Protein AF-A0A3C0A348-F1 (afdb_monomer_lite)

pLDDT: mean 89.23, std 14.7, range [30.19, 98.56]

Sequence (629 aa):
MSWITPKISRIFMLTALAASAVCGLSAQELTKEETYRLKNYETRITSADPEASNGFLKDSTLLDKLLISDPGKAVGLKSKAGAVAEYEKLLDKNWTASQERNLSEAMSSRLLDQSPLSKVGLAPKPEKTLDWAARYKNYPPGKTALLERSLRKWESVFNGCSFILSSGRSENLWYVKDSAGRAFMKITKDDAIFKDTEAGMKSLWETMTLKERNNYLNFKAGGLLDDLIDKSISDNSVRAADSPIVGDNPLLNYLDGPGNGRLQKYIAKMNAVELAKARLNPAQLAKLDGQPIEQQLYLLGNAFDKSEIKGPVTLERKIDILRQSKPGETLSPQNNALLAKMLGSSMLAEVKGTVAGDKVAKFYASGAKLDVAIESCQGCYAKYEPSSGRIIFDSELIQQYLRANNTSSDKMVGSKEQLAGLGKYLSPMLAHEGTHQMQHAWADKAGVYKPYVQEDEEEANSMEALYTMEKLKKDPKFKSMLIKMRNSSSSYAGKRLELERTFKKNTDEFGDKVSQVYYPGLPSFGAASSQTLSAISGELGRRSALAAAEQAEIEKTGTNLEEARAMTTQELSGYVGEIRTSALKKIQDDLLHKSIYEDHYRNAGDWTGSMRQVVKTTAAAPKSKVPAM

Radius of gyration: 29.02 Å; chains: 1; bounding box: 75×91×88 Å

Foldseek 3Di:
DDDDDDDDDDDDPDDPPPPPPPPDPPLPDQDPVLVVLLVVLVVCLLLLALVSLVVLLPPVVSLVSCCRVPVLVSLLSPLSSLLSNQVVVLLPDPDDLLLLLLSLLLVLLQQDCLHSCVSSPCDQQVCVVLVVCVVHPVDDPVSSLSSCVSLVQVCNVLPQWDWDWDDDPPFTKTQIAHNVRHGQFIGGPPQPQDDPDPVSSNVSVSVGGSNVSLVSLQVGLLVLLVVVQVVLLADLPDQLVPCCPLVPRCSVSSHDPLSVVSSVLVNLLSVLLVVLCVQDDPVLVVVLRNHRSLVSLVSLLVDVVPHPSDDPPLSNLLSLLSHDFDVQLQADPVLQVLLQVVLQVCLLVLLPPAPLSVVLNVVVVVVQRAREGEDAPSRDQWAQDLVVRYIYGYSSNLSSVCRSVVHGSVRCSVDPVNSSVSSLLCNLVSSLRSLVSVVSVLCVVVVAQDADALLSNLLSLLSSLRSLLVCCVVPVSSVVVLVSCVSSVNPSSVVSVVSNVQCLVDSVSSSVCSCSPVNSNGHHLSSLLSRLSSLLSVLVVVLVPDDPVLLVVLQVQADELVRLSSDHSVRNSVCSNRHRNVNSVRNNVRSVPCVVVVVVSVVSSCVSVVSSVVSVVVVPDDPDDDDDD

Structure (mmCIF, N/CA/C/O backbone):
data_AF-A0A3C0A348-F1
#
_entry.id   AF-A0A3C0A348-F1
#
loop_
_atom_site.group_PDB
_atom_site.id
_atom_site.type_symbol
_atom_site.label_atom_id
_atom_site.label_alt_id
_atom_site.label_comp_id
_atom_site.label_asym_id
_atom_site.label_entity_id
_atom_site.label_seq_id
_atom_site.pdbx_PDB_ins_code
_atom_site.Cartn_x
_atom_site.Cartn_y
_atom_site.Cartn_z
_atom_site.occupancy
_atom_site.B_iso_or_equiv
_atom_site.auth_seq_id
_atom_site.auth_comp_id
_atom_site.auth_asym_id
_atom_site.auth_atom_id
_atom_site.pdbx_PDB_model_num
ATOM 1 N N . MET A 1 1 ? -32.967 -61.875 -21.377 1.00 39.09 1 MET A N 1
ATOM 2 C CA . MET A 1 1 ? -33.345 -60.476 -21.084 1.00 39.09 1 MET A CA 1
ATOM 3 C C . MET A 1 1 ? -32.082 -59.802 -20.549 1.00 39.09 1 MET A C 1
ATOM 5 O O . MET A 1 1 ? -31.759 -60.040 -19.401 1.00 39.09 1 MET A O 1
ATOM 9 N N . SER A 1 2 ? -31.137 -59.271 -21.341 1.00 34.16 2 SER A N 1
ATOM 10 C CA . SER A 1 2 ? -31.186 -58.104 -22.254 1.00 34.16 2 SER A CA 1
ATOM 11 C C . SER A 1 2 ? -31.845 -56.896 -21.560 1.00 34.16 2 SER A C 1
ATOM 13 O O . SER A 1 2 ? -32.956 -57.035 -21.070 1.00 34.16 2 SER A O 1
ATOM 15 N N . TRP A 1 3 ? -31.245 -55.716 -21.384 1.00 41.88 3 TRP A N 1
ATOM 16 C CA . TRP A 1 3 ? -30.184 -54.973 -22.075 1.00 41.88 3 TRP A CA 1
ATOM 17 C C . TRP A 1 3 ? -29.453 -54.047 -21.074 1.00 41.88 3 TRP A C 1
ATOM 19 O O . TRP A 1 3 ? -30.046 -53.684 -20.066 1.00 41.88 3 TRP A O 1
ATOM 29 N N . ILE A 1 4 ? -28.217 -53.626 -21.388 1.00 41.91 4 ILE A N 1
ATOM 30 C CA . ILE A 1 4 ? -27.700 -52.229 -21.392 1.00 41.91 4 ILE A CA 1
ATOM 31 C C . ILE A 1 4 ? -26.157 -52.272 -21.402 1.00 41.91 4 ILE A C 1
ATOM 33 O O . ILE A 1 4 ? -25.499 -52.584 -20.416 1.00 41.91 4 ILE A O 1
ATOM 37 N N . THR A 1 5 ? -25.586 -51.943 -22.559 1.00 43.28 5 THR A N 1
ATOM 38 C CA . THR A 1 5 ? -24.183 -51.539 -22.765 1.00 43.28 5 THR A CA 1
ATOM 39 C C . THR A 1 5 ? -23.960 -50.080 -22.350 1.00 43.28 5 THR A C 1
ATOM 41 O O . THR A 1 5 ? -24.881 -49.275 -22.511 1.00 43.28 5 THR A O 1
ATOM 44 N N . PRO A 1 6 ? -22.703 -49.677 -22.078 1.00 43.69 6 PRO A N 1
ATOM 45 C CA . PRO A 1 6 ? -22.212 -48.479 -22.752 1.00 43.69 6 PRO A CA 1
ATOM 46 C C . PRO A 1 6 ? -20.869 -48.668 -23.468 1.00 43.69 6 PRO A C 1
ATOM 48 O O . PRO A 1 6 ? -20.051 -49.531 -23.169 1.00 43.69 6 PRO A O 1
ATOM 51 N N . LYS A 1 7 ? -20.725 -47.822 -24.487 1.00 32.16 7 LYS A N 1
ATOM 52 C CA . LYS A 1 7 ? -19.742 -47.817 -25.565 1.00 32.16 7 LYS A CA 1
ATOM 53 C C . LYS A 1 7 ? -18.330 -47.504 -25.064 1.00 32.16 7 LYS A C 1
ATOM 55 O O . LYS A 1 7 ? -18.059 -46.387 -24.637 1.00 32.16 7 LYS A O 1
ATOM 60 N N . ILE A 1 8 ? -17.420 -48.452 -25.258 1.00 42.66 8 ILE A N 1
ATOM 61 C CA . ILE A 1 8 ? -15.978 -48.212 -25.366 1.00 42.66 8 ILE A CA 1
ATOM 62 C C . ILE A 1 8 ? -15.668 -48.147 -26.861 1.00 42.66 8 ILE A C 1
ATOM 64 O O . ILE A 1 8 ? -15.708 -49.176 -27.527 1.00 42.66 8 ILE A O 1
ATOM 68 N N . SER A 1 9 ? -15.435 -46.950 -27.403 1.00 40.41 9 SER A N 1
ATOM 69 C CA . SER A 1 9 ? -14.654 -46.706 -28.632 1.00 40.41 9 SER A CA 1
ATOM 70 C C . SER A 1 9 ? -14.830 -45.262 -29.090 1.00 40.41 9 SER A C 1
ATOM 72 O O . SER A 1 9 ? -15.932 -44.895 -29.496 1.00 40.41 9 SER A O 1
ATOM 74 N N . ARG A 1 10 ? -13.734 -44.487 -29.047 1.00 40.94 10 ARG A N 1
ATOM 75 C CA . ARG A 1 10 ? -13.339 -43.371 -29.945 1.00 40.94 10 ARG A CA 1
ATOM 76 C C . ARG A 1 10 ? -12.481 -42.332 -29.206 1.00 40.94 10 ARG A C 1
ATOM 78 O O . ARG A 1 10 ? -12.900 -41.197 -29.036 1.00 40.94 10 ARG A O 1
ATOM 85 N N . ILE A 1 11 ? -11.264 -42.709 -28.804 1.00 39.50 11 ILE A N 1
ATOM 86 C CA . ILE A 1 11 ? -10.147 -41.768 -28.579 1.00 39.50 11 ILE A CA 1
ATOM 87 C C . ILE A 1 11 ? -8.859 -42.475 -29.024 1.00 39.50 11 ILE A C 1
ATOM 89 O O . ILE A 1 11 ? -8.090 -42.939 -28.203 1.00 39.50 11 ILE A O 1
ATOM 93 N N . PHE A 1 12 ? -8.669 -42.649 -30.332 1.00 40.16 12 PHE A N 1
ATOM 94 C CA . PHE A 1 12 ? -7.381 -43.020 -30.942 1.00 40.16 12 PHE A CA 1
ATOM 95 C C . PHE A 1 12 ? -7.434 -42.635 -32.430 1.00 40.16 12 PHE A C 1
ATOM 97 O O . PHE A 1 12 ? -7.558 -43.494 -33.290 1.00 40.16 12 PHE A O 1
ATOM 104 N N . MET A 1 13 ? -7.469 -41.330 -32.733 1.00 36.12 13 MET A N 1
ATOM 105 C CA . MET A 1 13 ? -7.213 -40.771 -34.079 1.00 36.12 13 MET A CA 1
ATOM 106 C C . MET A 1 13 ? -7.177 -39.228 -34.026 1.00 36.12 13 MET A C 1
ATOM 108 O O . MET A 1 13 ? -8.008 -38.546 -34.612 1.00 36.12 13 MET A O 1
ATOM 112 N N . LEU A 1 14 ? -6.242 -38.652 -33.261 1.00 37.97 14 LEU A N 1
ATOM 113 C CA . LEU A 1 14 ? -5.994 -37.197 -33.276 1.00 37.97 14 LEU A CA 1
ATOM 114 C C . LEU A 1 14 ? -4.540 -36.845 -32.916 1.00 37.97 14 LEU A C 1
ATOM 116 O O . LEU A 1 14 ? -4.267 -35.837 -32.280 1.00 37.97 14 LEU A O 1
ATOM 120 N N . THR A 1 15 ? -3.593 -37.691 -33.328 1.00 41.34 15 THR A N 1
ATOM 121 C CA . THR A 1 15 ? -2.148 -37.500 -33.084 1.00 41.34 15 THR A CA 1
ATOM 122 C C . THR A 1 15 ? -1.292 -37.502 -34.355 1.00 41.34 15 THR A C 1
ATOM 124 O O . THR A 1 15 ? -0.082 -37.353 -34.260 1.00 41.34 15 THR A O 1
ATOM 127 N N . ALA A 1 16 ? -1.887 -37.586 -35.552 1.00 39.75 16 ALA A N 1
ATOM 128 C CA . ALA A 1 16 ? -1.137 -37.651 -36.818 1.00 39.75 16 ALA A CA 1
ATOM 129 C C . ALA A 1 16 ? -1.337 -36.447 -37.769 1.00 39.75 16 ALA A C 1
ATOM 131 O O . ALA A 1 16 ? -0.801 -36.459 -38.869 1.00 39.75 16 ALA A O 1
ATOM 132 N N . LEU A 1 17 ? -2.065 -35.395 -37.362 1.00 39.62 17 LEU A N 1
ATOM 133 C CA . LEU A 1 17 ? -2.353 -34.215 -38.208 1.00 39.62 17 LEU A CA 1
ATOM 134 C C . LEU A 1 17 ? -1.894 -32.870 -37.610 1.00 39.62 17 LEU A C 1
ATOM 136 O O . LEU A 1 17 ? -2.218 -31.817 -38.146 1.00 39.62 17 LEU A O 1
ATOM 140 N N . ALA A 1 18 ? -1.105 -32.900 -36.530 1.00 45.38 18 ALA A N 1
ATOM 141 C CA . ALA A 1 18 ? -0.478 -31.711 -35.937 1.00 45.38 18 ALA A CA 1
ATOM 142 C C . ALA A 1 18 ? 1.027 -31.581 -36.261 1.00 45.38 18 ALA A C 1
ATOM 144 O O . ALA A 1 18 ? 1.639 -30.572 -35.930 1.00 45.38 18 ALA A O 1
ATOM 145 N N . ALA A 1 19 ? 1.632 -32.570 -36.933 1.00 42.78 19 ALA A N 1
ATOM 146 C CA . ALA A 1 19 ? 3.067 -32.575 -37.239 1.00 42.78 19 ALA A CA 1
ATOM 147 C C . ALA A 1 19 ? 3.433 -31.908 -38.585 1.00 42.78 19 ALA A C 1
ATOM 149 O O . ALA A 1 19 ? 4.612 -31.746 -38.878 1.00 42.78 19 ALA A O 1
ATOM 150 N N . SER A 1 20 ? 2.453 -31.500 -39.402 1.00 44.66 20 SER A N 1
ATOM 151 C CA . SER A 1 20 ? 2.691 -31.024 -40.781 1.00 44.66 20 SER A CA 1
ATOM 152 C C . SER A 1 20 ? 2.410 -29.532 -41.011 1.00 44.66 20 SER A C 1
ATOM 154 O O . SER A 1 20 ? 2.582 -29.061 -42.129 1.00 44.66 20 SER A O 1
ATOM 156 N N . ALA A 1 21 ? 1.990 -28.776 -39.987 1.00 48.19 21 ALA A N 1
ATOM 157 C CA . ALA A 1 21 ? 1.609 -27.359 -40.121 1.00 48.19 21 ALA A CA 1
ATOM 158 C C . ALA A 1 21 ? 2.606 -26.358 -39.494 1.00 48.19 21 ALA A C 1
ATOM 160 O O . ALA A 1 21 ? 2.343 -25.161 -39.489 1.00 48.19 21 ALA A O 1
ATOM 161 N N . VAL A 1 22 ? 3.752 -26.819 -38.973 1.00 52.09 22 VAL A N 1
ATOM 162 C CA . VAL A 1 22 ? 4.752 -25.950 -38.306 1.00 52.09 22 VAL A CA 1
ATOM 163 C C . VAL A 1 22 ? 5.872 -25.490 -39.261 1.00 52.09 22 VAL A C 1
ATOM 165 O O . VAL A 1 22 ? 6.634 -24.577 -38.950 1.00 52.09 22 VAL A O 1
ATOM 168 N N . CYS A 1 23 ? 5.959 -26.045 -40.471 1.00 44.00 23 CYS A N 1
ATOM 169 C CA . CYS A 1 23 ? 6.970 -25.665 -41.459 1.00 44.00 23 CYS A CA 1
ATOM 170 C C . CYS A 1 23 ? 6.475 -24.505 -42.337 1.00 44.00 23 CYS A C 1
ATOM 172 O O . CYS A 1 23 ? 6.001 -24.729 -43.447 1.00 44.00 23 CYS A O 1
ATOM 174 N N . GLY A 1 24 ? 6.566 -23.264 -41.849 1.00 48.44 24 GLY A N 1
ATOM 175 C CA . GLY A 1 24 ? 6.280 -22.103 -42.702 1.00 48.44 24 GLY A CA 1
ATOM 176 C C . GLY A 1 24 ? 6.149 -20.734 -42.041 1.00 48.44 24 GLY A C 1
ATOM 177 O O . GLY A 1 24 ? 5.894 -19.771 -42.757 1.00 48.44 24 GLY A O 1
ATOM 178 N N . LEU A 1 25 ? 6.333 -20.593 -40.722 1.00 55.66 25 LEU A N 1
ATOM 179 C CA . LEU A 1 25 ? 6.477 -19.269 -40.104 1.00 55.66 25 LEU A CA 1
ATOM 180 C C . LEU A 1 25 ? 7.870 -18.714 -40.433 1.00 55.66 25 LEU A C 1
ATOM 182 O O . LEU A 1 25 ? 8.757 -18.661 -39.586 1.00 55.66 25 LEU A O 1
ATOM 186 N N . SER A 1 26 ? 8.087 -18.340 -41.696 1.00 64.62 26 SER A N 1
ATOM 187 C CA . SER A 1 26 ? 9.184 -17.448 -42.055 1.00 64.62 26 SER A CA 1
ATOM 188 C C . SER A 1 26 ? 9.027 -16.191 -41.206 1.00 64.62 26 SER A C 1
ATOM 190 O O . SER A 1 26 ? 7.963 -15.568 -41.258 1.00 64.62 26 SER A O 1
ATOM 192 N N . ALA A 1 27 ? 10.046 -15.857 -40.409 1.00 68.25 27 ALA A N 1
ATOM 193 C CA . ALA A 1 27 ? 10.085 -14.621 -39.640 1.00 68.25 27 ALA A CA 1
ATOM 194 C C . ALA A 1 27 ? 9.684 -13.469 -40.568 1.00 68.25 27 ALA A C 1
ATOM 196 O O . ALA A 1 27 ? 10.369 -13.200 -41.555 1.00 68.25 27 ALA A O 1
ATOM 197 N N . GLN A 1 28 ? 8.521 -12.864 -40.318 1.00 79.44 28 GLN A N 1
ATOM 198 C CA . GLN A 1 28 ? 8.078 -11.734 -41.120 1.00 79.44 28 GLN A CA 1
ATOM 199 C C . GLN A 1 28 ? 9.006 -10.574 -40.796 1.00 79.44 28 GLN A C 1
ATOM 201 O O . GLN A 1 28 ? 8.941 -10.004 -39.707 1.00 79.44 28 GLN A O 1
ATOM 206 N N . GLU A 1 29 ? 9.891 -10.253 -41.733 1.00 89.94 29 GLU A N 1
ATOM 207 C CA . GLU A 1 29 ? 10.695 -9.046 -41.645 1.00 89.94 29 GLU A CA 1
ATOM 208 C C . GLU A 1 29 ? 9.768 -7.828 -41.562 1.00 89.94 29 GLU A C 1
ATOM 210 O O . GLU A 1 29 ? 8.723 -7.763 -42.220 1.00 89.94 29 GLU A O 1
ATOM 215 N N . LEU A 1 30 ? 10.144 -6.859 -40.727 1.00 94.75 30 LEU A N 1
ATOM 216 C CA . LEU A 1 30 ? 9.436 -5.588 -40.659 1.00 94.75 30 LEU A CA 1
ATOM 217 C C . LEU A 1 30 ? 9.544 -4.887 -42.016 1.00 94.75 30 LEU A C 1
ATOM 219 O O . LEU A 1 30 ? 10.630 -4.762 -42.584 1.00 94.75 30 LEU A O 1
ATOM 223 N N . THR A 1 31 ? 8.424 -4.371 -42.515 1.00 95.94 31 THR A N 1
ATOM 224 C CA . THR A 1 31 ? 8.420 -3.504 -43.702 1.00 95.94 31 THR A CA 1
ATOM 225 C C . THR A 1 31 ? 9.256 -2.238 -43.458 1.00 95.94 31 THR A C 1
ATOM 227 O O . THR A 1 31 ? 9.591 -1.891 -42.318 1.00 95.94 31 THR A O 1
ATOM 230 N N . LYS A 1 32 ? 9.602 -1.498 -44.521 1.00 96.50 32 LYS A N 1
ATOM 231 C CA . LYS A 1 32 ? 10.340 -0.227 -44.385 1.00 96.50 32 LYS A CA 1
ATOM 232 C C . LYS A 1 32 ? 9.554 0.781 -43.545 1.00 96.50 32 LYS A C 1
ATOM 234 O O . LYS A 1 32 ? 10.129 1.469 -42.701 1.00 96.50 32 LYS A O 1
ATOM 239 N N . GLU A 1 33 ? 8.243 0.821 -43.742 1.00 97.19 33 GLU A N 1
ATOM 240 C CA . GLU A 1 33 ? 7.298 1.666 -43.021 1.00 97.19 33 GLU A CA 1
ATOM 241 C C . GLU A 1 33 ? 7.235 1.279 -41.538 1.00 97.19 33 GLU A C 1
ATOM 243 O O . GLU A 1 33 ? 7.306 2.150 -40.671 1.00 97.19 33 GLU A O 1
ATOM 248 N N . GLU A 1 34 ? 7.170 -0.019 -41.228 1.00 97.31 34 GLU A N 1
ATOM 249 C CA . GLU A 1 34 ? 7.199 -0.526 -39.849 1.00 97.31 34 GLU A CA 1
ATOM 250 C C . GLU A 1 34 ? 8.540 -0.256 -39.165 1.00 97.31 34 GLU A C 1
ATOM 252 O O . GLU A 1 34 ? 8.561 0.146 -38.006 1.00 97.31 34 GLU A O 1
ATOM 257 N N . THR A 1 35 ? 9.655 -0.394 -39.885 1.00 97.19 35 THR A N 1
ATOM 258 C CA . THR A 1 35 ? 10.998 -0.086 -39.372 1.00 97.19 35 THR A CA 1
ATOM 259 C C . THR A 1 35 ? 11.133 1.399 -39.031 1.00 97.19 35 THR A C 1
ATOM 261 O O . THR A 1 35 ? 11.639 1.757 -37.964 1.00 97.19 35 THR A O 1
ATOM 264 N N . TYR A 1 36 ? 10.646 2.280 -39.910 1.00 97.44 36 TYR A N 1
ATOM 265 C CA . TYR A 1 36 ? 10.608 3.720 -39.654 1.00 97.44 36 TYR A CA 1
ATOM 266 C C . TYR A 1 36 ? 9.717 4.057 -38.450 1.00 97.44 36 TYR A C 1
ATOM 268 O O . TYR A 1 36 ? 10.131 4.803 -37.558 1.00 97.44 36 TYR A O 1
ATOM 276 N N . ARG A 1 37 ? 8.518 3.464 -38.388 1.00 97.62 37 ARG A N 1
ATOM 277 C CA . ARG A 1 37 ? 7.565 3.644 -37.285 1.00 97.62 37 ARG A CA 1
ATOM 278 C C . ARG A 1 37 ? 8.145 3.175 -35.949 1.00 97.62 37 ARG A C 1
ATOM 280 O O . ARG A 1 37 ? 8.070 3.910 -34.966 1.00 97.62 37 ARG A O 1
ATOM 287 N N . LEU A 1 38 ? 8.795 2.012 -35.927 1.00 97.88 38 LEU A N 1
ATOM 288 C CA . LEU A 1 38 ? 9.481 1.463 -34.760 1.00 97.88 38 LEU A CA 1
ATOM 289 C C . LEU A 1 38 ? 10.614 2.384 -34.277 1.00 97.88 38 LEU A C 1
ATOM 291 O O . LEU A 1 38 ? 10.662 2.725 -33.096 1.00 97.88 38 LEU A O 1
ATOM 295 N N . LYS A 1 39 ? 11.468 2.875 -35.184 1.00 98.00 39 LYS A N 1
ATOM 296 C CA . LYS A 1 39 ? 12.542 3.829 -34.847 1.00 98.00 39 LYS A CA 1
ATOM 297 C C . LYS A 1 39 ? 12.001 5.137 -34.256 1.00 98.00 39 LYS A C 1
ATOM 299 O O . LYS A 1 39 ? 12.594 5.698 -33.329 1.00 98.00 39 LYS A O 1
ATOM 304 N N . ASN A 1 40 ? 10.874 5.625 -34.775 1.00 98.12 40 ASN A N 1
ATOM 305 C CA . ASN A 1 40 ? 10.194 6.792 -34.221 1.00 98.12 40 ASN A CA 1
ATOM 306 C C . ASN A 1 40 ? 9.684 6.522 -32.794 1.00 98.12 40 ASN A C 1
ATOM 308 O O . ASN A 1 40 ? 9.938 7.329 -31.897 1.00 98.12 40 ASN A O 1
ATOM 312 N N . TYR A 1 41 ? 9.036 5.373 -32.559 1.00 98.50 41 TYR A N 1
ATOM 313 C CA . TYR A 1 41 ? 8.616 4.972 -31.214 1.00 98.50 41 TYR A CA 1
ATOM 314 C C . TYR A 1 41 ? 9.801 4.860 -30.254 1.00 98.50 41 TYR A C 1
ATOM 316 O O . TYR A 1 41 ? 9.750 5.446 -29.179 1.00 98.50 41 TYR A O 1
ATOM 324 N N . GLU A 1 42 ? 10.890 4.194 -30.638 1.00 98.19 42 GLU A N 1
ATOM 325 C CA . GLU A 1 42 ? 12.100 4.072 -29.811 1.00 98.19 42 GLU A CA 1
ATOM 326 C C . GLU A 1 42 ? 12.643 5.422 -29.354 1.00 98.19 42 GLU A C 1
ATOM 328 O O . GLU A 1 42 ? 12.921 5.620 -28.167 1.00 98.19 42 GLU A O 1
ATOM 333 N N . THR A 1 43 ? 12.773 6.355 -30.298 1.00 98.19 43 THR A N 1
ATOM 334 C CA . THR A 1 43 ? 13.324 7.686 -30.040 1.00 98.19 43 THR A CA 1
ATOM 335 C C . THR A 1 43 ? 12.434 8.442 -29.055 1.00 98.19 43 THR A C 1
ATOM 337 O O . THR A 1 43 ? 12.910 8.946 -28.036 1.00 98.19 43 THR A O 1
ATOM 340 N N . ARG A 1 44 ? 11.121 8.468 -29.312 1.00 98.38 44 ARG A N 1
ATOM 341 C CA . ARG A 1 44 ? 10.161 9.218 -28.495 1.00 98.38 44 ARG A CA 1
ATOM 342 C C . ARG A 1 44 ? 9.930 8.575 -27.121 1.00 98.38 44 ARG A C 1
ATOM 344 O O . ARG A 1 44 ? 9.960 9.283 -26.115 1.00 98.38 44 ARG A O 1
ATOM 351 N N . ILE A 1 45 ? 9.803 7.250 -27.036 1.00 98.38 45 ILE A N 1
ATOM 352 C CA . ILE A 1 45 ? 9.675 6.519 -25.759 1.00 98.38 45 ILE A CA 1
ATOM 353 C C . ILE A 1 45 ? 10.921 6.723 -24.892 1.00 98.38 45 ILE A C 1
ATOM 355 O O . ILE A 1 45 ? 10.796 6.917 -23.687 1.00 98.38 45 ILE A O 1
ATOM 359 N N . THR A 1 46 ? 12.122 6.742 -25.480 1.00 97.31 46 THR A N 1
ATOM 360 C CA . THR A 1 46 ? 13.363 7.019 -24.728 1.00 97.31 46 THR A CA 1
ATOM 361 C C . THR A 1 46 ? 13.379 8.429 -24.134 1.00 97.31 46 THR A C 1
ATOM 363 O O . THR A 1 46 ? 13.959 8.632 -23.074 1.00 97.31 46 THR A O 1
ATOM 366 N N . SER A 1 47 ? 12.685 9.384 -24.761 1.00 97.25 47 SER A N 1
ATOM 367 C CA . SER A 1 47 ? 12.456 10.727 -24.209 1.00 97.25 47 SER A CA 1
ATOM 368 C C . SER A 1 47 ? 11.262 10.826 -23.244 1.00 97.25 47 SER A C 1
ATOM 370 O O . SER A 1 47 ? 10.871 11.930 -22.871 1.00 97.25 47 SER A O 1
ATOM 372 N N . ALA A 1 48 ? 10.693 9.681 -22.848 1.00 98.12 48 ALA A N 1
ATOM 373 C CA . ALA A 1 48 ? 9.495 9.550 -22.023 1.00 98.12 48 ALA A CA 1
ATOM 374 C C . ALA A 1 48 ? 8.238 10.213 -22.620 1.00 98.12 48 ALA A C 1
ATOM 376 O O . ALA A 1 48 ? 7.382 10.693 -21.888 1.00 98.12 48 ALA A O 1
ATOM 377 N N . ASP A 1 49 ? 8.096 10.243 -23.944 1.00 98.50 49 ASP A N 1
ATOM 378 C CA . ASP A 1 49 ? 6.929 10.836 -24.603 1.00 98.50 49 ASP A CA 1
ATOM 379 C C . ASP A 1 49 ? 5.649 9.996 -24.359 1.00 98.50 49 ASP A C 1
ATOM 381 O O . ASP A 1 49 ? 5.597 8.829 -24.781 1.00 98.50 49 ASP A O 1
ATOM 385 N N . PRO A 1 50 ? 4.611 10.548 -23.696 1.00 98.12 50 PRO A N 1
ATOM 386 C CA . PRO A 1 50 ? 3.388 9.811 -23.388 1.00 98.12 50 PRO A CA 1
ATOM 387 C C . PRO A 1 50 ? 2.561 9.460 -24.628 1.00 98.12 50 PRO A C 1
ATOM 389 O O . PRO A 1 50 ? 1.978 8.377 -24.688 1.00 98.12 50 PRO A O 1
ATOM 392 N N . GLU A 1 51 ? 2.527 10.318 -25.648 1.00 98.19 51 GLU A N 1
ATOM 393 C CA . GLU A 1 51 ? 1.759 10.058 -26.867 1.00 98.19 51 GLU A CA 1
ATOM 394 C C . GLU A 1 51 ? 2.377 8.889 -27.642 1.00 98.19 51 GLU A C 1
ATOM 396 O O . GLU A 1 51 ? 1.674 7.952 -28.025 1.00 98.19 51 GLU A O 1
ATOM 401 N N . ALA A 1 52 ? 3.703 8.891 -27.810 1.00 98.44 52 ALA A N 1
ATOM 402 C CA . ALA A 1 52 ? 4.407 7.783 -28.454 1.00 98.44 52 ALA A CA 1
ATOM 403 C C . ALA A 1 52 ? 4.275 6.477 -27.667 1.00 98.44 52 ALA A C 1
ATOM 405 O O . ALA A 1 52 ? 4.091 5.417 -28.263 1.00 98.44 52 ALA A O 1
ATOM 406 N N . SER A 1 53 ? 4.339 6.558 -26.337 1.00 98.31 53 SER A N 1
ATOM 407 C CA . SER A 1 53 ? 4.178 5.404 -25.453 1.00 98.31 53 SER A CA 1
ATOM 408 C C . SER A 1 53 ? 2.788 4.782 -25.597 1.00 98.31 53 SER A C 1
ATOM 410 O O . SER A 1 53 ? 2.667 3.588 -25.867 1.00 98.31 53 SER A O 1
ATOM 412 N N . ASN A 1 54 ? 1.731 5.594 -25.512 1.00 97.88 54 ASN A N 1
ATOM 413 C CA . ASN A 1 54 ? 0.357 5.142 -25.725 1.00 97.88 54 ASN A CA 1
ATOM 414 C C . ASN A 1 54 ? 0.130 4.633 -27.159 1.00 97.88 54 ASN A C 1
ATOM 416 O O . ASN A 1 54 ? -0.586 3.652 -27.352 1.00 97.88 54 ASN A O 1
ATOM 420 N N . GLY A 1 55 ? 0.736 5.279 -28.159 1.00 98.06 55 GLY A N 1
ATOM 421 C CA . GLY A 1 55 ? 0.673 4.861 -29.558 1.00 98.06 55 GLY A CA 1
ATOM 422 C C . GLY A 1 55 ? 1.282 3.478 -29.777 1.00 98.06 55 GLY A C 1
ATOM 423 O O . GLY A 1 55 ? 0.624 2.615 -30.348 1.00 98.06 55 GLY A O 1
ATOM 424 N N . PHE A 1 56 ? 2.491 3.238 -29.259 1.00 98.12 56 PHE A N 1
ATOM 425 C CA . PHE A 1 56 ? 3.165 1.942 -29.361 1.00 98.12 56 PHE A CA 1
ATOM 426 C C . PHE A 1 56 ? 2.377 0.825 -28.667 1.00 98.12 56 PHE A C 1
ATOM 428 O O . PHE A 1 56 ? 2.235 -0.261 -29.217 1.00 98.12 56 PHE A O 1
ATOM 435 N N . LEU A 1 57 ? 1.812 1.091 -27.483 1.00 95.69 57 LEU A N 1
ATOM 436 C CA . LEU A 1 57 ? 1.002 0.105 -26.756 1.00 95.69 57 LEU A CA 1
ATOM 437 C C . LEU A 1 57 ? -0.297 -0.276 -27.487 1.00 95.69 57 LEU A C 1
ATOM 439 O O . LEU A 1 57 ? -0.813 -1.366 -27.254 1.00 95.69 57 LEU A O 1
ATOM 443 N N . LYS A 1 58 ? -0.829 0.609 -28.340 1.00 96.62 58 LYS A N 1
ATOM 444 C CA . LYS A 1 58 ? -2.029 0.363 -29.159 1.00 96.62 58 LYS A CA 1
ATOM 445 C C . LYS A 1 58 ? -1.715 -0.278 -30.514 1.00 96.62 58 LYS A C 1
ATOM 447 O O . LYS A 1 58 ? -2.618 -0.834 -31.134 1.00 96.62 58 LYS A O 1
ATOM 452 N N . ASP A 1 59 ? -0.470 -0.209 -30.978 1.00 97.25 59 ASP A N 1
ATOM 453 C CA . ASP A 1 59 ? -0.018 -0.802 -32.241 1.00 97.25 59 ASP A CA 1
ATOM 454 C C . ASP A 1 59 ? 0.290 -2.298 -32.059 1.00 97.25 59 ASP A C 1
ATOM 456 O O . ASP A 1 59 ? 1.443 -2.735 -32.102 1.00 97.25 59 ASP A O 1
ATOM 460 N N . SER A 1 60 ? -0.760 -3.091 -31.809 1.00 94.44 60 SER A N 1
ATOM 461 C CA . SER A 1 60 ? -0.638 -4.533 -31.555 1.00 94.44 60 SER A CA 1
ATOM 462 C C . SER A 1 60 ? 0.043 -5.265 -32.707 1.00 94.44 60 SER A C 1
ATOM 464 O O . SER A 1 60 ? 0.893 -6.111 -32.469 1.00 94.44 60 SER A O 1
ATOM 466 N N . THR A 1 61 ? -0.239 -4.881 -33.954 1.00 95.44 61 THR A N 1
ATOM 467 C CA . THR A 1 61 ? 0.373 -5.499 -35.137 1.00 95.44 61 THR A CA 1
ATOM 468 C C . THR A 1 61 ? 1.893 -5.341 -35.155 1.00 95.44 61 THR A C 1
ATOM 470 O O . THR A 1 61 ? 2.602 -6.317 -35.403 1.00 95.44 61 THR A O 1
ATOM 473 N N . LEU A 1 62 ? 2.416 -4.137 -34.887 1.00 96.75 62 LEU A N 1
ATOM 474 C CA . LEU A 1 62 ? 3.865 -3.928 -34.825 1.00 96.75 62 LEU A CA 1
ATOM 475 C C . LEU A 1 62 ? 4.483 -4.658 -33.632 1.00 96.75 62 LEU A C 1
ATOM 477 O O . LEU A 1 62 ? 5.557 -5.241 -33.766 1.00 96.75 62 LEU A O 1
ATOM 481 N N . LEU A 1 63 ? 3.813 -4.629 -32.478 1.00 95.00 63 LEU A N 1
ATOM 482 C CA . LEU A 1 63 ? 4.280 -5.310 -31.277 1.00 95.00 63 LEU A CA 1
ATOM 483 C C . LEU A 1 63 ? 4.353 -6.831 -31.474 1.00 95.00 63 LEU A C 1
ATOM 485 O O . LEU A 1 63 ? 5.363 -7.422 -31.108 1.00 95.00 63 LEU A O 1
ATOM 489 N N . ASP A 1 64 ? 3.338 -7.448 -32.079 1.00 93.25 64 ASP A N 1
ATOM 490 C CA . ASP A 1 64 ? 3.285 -8.890 -32.342 1.00 93.25 64 ASP A CA 1
ATOM 491 C C . ASP A 1 64 ? 4.403 -9.318 -33.300 1.00 93.25 64 ASP A C 1
ATOM 493 O O . ASP A 1 64 ? 5.110 -10.294 -33.045 1.00 93.25 64 ASP A O 1
ATOM 497 N N . LYS A 1 65 ? 4.641 -8.542 -34.367 1.00 94.88 65 LYS A N 1
ATOM 498 C CA . LYS A 1 65 ? 5.780 -8.776 -35.268 1.00 94.88 65 LYS A CA 1
ATOM 499 C C . LYS A 1 65 ? 7.115 -8.632 -34.546 1.00 94.88 65 LYS A C 1
ATOM 501 O O . LYS A 1 65 ? 7.991 -9.477 -34.713 1.00 94.88 65 LYS A O 1
ATOM 506 N N . LEU A 1 66 ? 7.263 -7.598 -33.715 1.00 95.38 66 LEU A N 1
ATOM 507 C CA . LEU A 1 66 ? 8.493 -7.364 -32.964 1.00 95.38 66 LEU A CA 1
ATOM 508 C C . LEU A 1 66 ? 8.741 -8.457 -31.920 1.00 95.38 66 LEU A C 1
ATOM 510 O O . LEU A 1 66 ? 9.884 -8.844 -31.719 1.00 95.38 66 LEU A O 1
ATOM 514 N N . LEU A 1 67 ? 7.693 -8.994 -31.291 1.00 92.44 67 LEU A N 1
ATOM 515 C CA . LEU A 1 67 ? 7.795 -10.132 -30.375 1.00 92.44 67 LEU A CA 1
ATOM 516 C C . LEU A 1 67 ? 8.321 -11.393 -31.066 1.00 92.44 67 LEU A C 1
ATOM 518 O O . LEU A 1 67 ? 8.965 -12.204 -30.409 1.00 92.44 67 LEU A O 1
ATOM 522 N N . ILE A 1 68 ? 8.079 -11.547 -32.369 1.00 91.06 68 ILE A N 1
ATOM 523 C CA . ILE A 1 68 ? 8.613 -12.653 -33.171 1.00 91.06 68 ILE A CA 1
ATOM 524 C C . ILE A 1 68 ? 10.050 -12.354 -33.619 1.00 91.06 68 ILE A C 1
ATOM 526 O O . ILE A 1 68 ? 10.916 -13.219 -33.507 1.00 91.06 68 ILE A O 1
ATOM 530 N N . SER A 1 69 ? 10.314 -11.148 -34.135 1.00 93.25 69 SER A N 1
ATOM 531 C CA . SER A 1 69 ? 11.601 -10.814 -34.762 1.00 93.25 69 SER A CA 1
ATOM 532 C C . SER A 1 69 ? 12.705 -10.431 -33.770 1.00 93.25 69 SER A C 1
ATOM 534 O O . SER A 1 69 ? 13.868 -10.748 -33.996 1.00 93.25 69 SER A O 1
ATOM 536 N N . ASP A 1 70 ? 12.362 -9.715 -32.695 1.00 93.81 70 ASP A N 1
ATOM 537 C CA . ASP A 1 70 ? 13.279 -9.255 -31.643 1.00 93.81 70 ASP A CA 1
ATOM 538 C C . ASP A 1 70 ? 12.538 -9.160 -30.285 1.00 93.81 70 ASP A C 1
ATOM 540 O O . ASP A 1 70 ? 12.142 -8.071 -29.838 1.00 93.81 70 ASP A O 1
ATOM 544 N N . PRO A 1 71 ? 12.328 -10.307 -29.606 1.00 90.31 71 PRO A N 1
ATOM 545 C CA . PRO A 1 71 ? 11.552 -10.366 -28.367 1.00 90.31 71 PRO A CA 1
ATOM 546 C C . PRO A 1 71 ? 12.121 -9.472 -27.257 1.00 90.31 71 PRO A C 1
ATOM 548 O O . PRO A 1 71 ? 11.370 -8.833 -26.518 1.00 90.31 71 PRO A O 1
ATOM 551 N N . GLY A 1 72 ? 13.452 -9.391 -27.142 1.00 90.00 72 GLY A N 1
ATOM 552 C CA . GLY A 1 72 ? 14.117 -8.578 -26.121 1.00 90.00 72 GLY A CA 1
ATOM 553 C C . GLY A 1 72 ? 13.805 -7.093 -26.292 1.00 90.00 72 GLY A C 1
ATOM 554 O O . GLY A 1 72 ? 13.463 -6.401 -25.326 1.00 90.00 72 GLY A O 1
ATOM 555 N N . LYS A 1 73 ? 13.842 -6.612 -27.537 1.00 95.12 73 LYS A N 1
ATOM 556 C CA . LYS A 1 73 ? 13.483 -5.237 -27.878 1.00 95.12 73 LYS A CA 1
ATOM 557 C C . LYS A 1 73 ? 11.995 -4.957 -27.709 1.00 95.12 73 LYS A C 1
ATOM 559 O O . LYS A 1 73 ? 11.652 -3.916 -27.142 1.00 95.12 73 LYS A O 1
ATOM 564 N N . ALA A 1 74 ? 11.122 -5.879 -28.122 1.00 94.88 74 ALA A N 1
ATOM 565 C CA . ALA A 1 74 ? 9.679 -5.771 -27.900 1.00 94.88 74 ALA A CA 1
ATOM 566 C C . ALA A 1 74 ? 9.348 -5.588 -26.417 1.00 94.88 74 ALA A C 1
ATOM 568 O O . ALA A 1 74 ? 8.656 -4.636 -26.046 1.00 94.88 74 ALA A O 1
ATOM 569 N N . VAL A 1 75 ? 9.881 -6.460 -25.555 1.00 93.38 75 VAL A N 1
ATOM 570 C CA . VAL A 1 75 ? 9.628 -6.399 -24.111 1.00 93.38 75 VAL A CA 1
ATOM 571 C C . VAL A 1 75 ? 10.207 -5.119 -23.512 1.00 93.38 75 VAL A C 1
ATOM 573 O O . VAL A 1 75 ? 9.530 -4.441 -22.735 1.00 93.38 75 VAL A O 1
ATOM 576 N N . GLY A 1 76 ? 11.432 -4.749 -23.900 1.00 94.81 76 GLY A N 1
ATOM 577 C CA . GLY A 1 76 ? 12.086 -3.528 -23.437 1.00 94.81 76 GLY A CA 1
ATOM 578 C C . GLY A 1 76 ? 11.290 -2.264 -23.771 1.00 94.81 76 GLY A C 1
ATOM 579 O O . GLY A 1 76 ? 11.090 -1.416 -22.898 1.00 94.81 76 GLY A O 1
ATOM 580 N N . LEU A 1 77 ? 10.787 -2.145 -25.004 1.00 96.94 77 LEU A N 1
ATOM 581 C CA . LEU A 1 77 ? 9.951 -1.015 -25.419 1.00 96.94 77 LEU A CA 1
ATOM 582 C C . LEU A 1 77 ? 8.575 -1.036 -24.760 1.00 96.94 77 LEU A C 1
ATOM 584 O O . LEU A 1 77 ? 8.139 -0.002 -24.259 1.00 96.94 77 LEU A O 1
ATOM 588 N N . LYS A 1 78 ? 7.919 -2.201 -24.689 1.00 95.94 78 LYS A N 1
ATOM 589 C CA . LYS A 1 78 ? 6.602 -2.355 -24.047 1.00 95.94 78 LYS A CA 1
ATOM 590 C C . LYS A 1 78 ? 6.657 -1.968 -22.572 1.00 95.94 78 LYS A C 1
ATOM 592 O O . LYS A 1 78 ? 5.761 -1.281 -22.092 1.00 95.94 78 LYS A O 1
ATOM 597 N N . SER A 1 79 ? 7.719 -2.360 -21.872 1.00 96.62 79 SER A N 1
ATOM 598 C CA . SER A 1 79 ? 7.950 -1.997 -20.474 1.00 96.62 79 SER A CA 1
ATOM 599 C C . SER A 1 79 ? 8.165 -0.486 -20.286 1.00 96.62 79 SER A C 1
ATOM 601 O O . SER A 1 79 ? 7.514 0.120 -19.436 1.00 96.62 79 SER A O 1
ATOM 603 N N . LYS A 1 80 ? 9.017 0.153 -21.103 1.00 98.06 80 LYS A N 1
ATOM 604 C CA . LYS A 1 80 ? 9.230 1.613 -21.047 1.00 98.06 80 LYS A CA 1
ATOM 605 C C . LYS A 1 80 ? 7.947 2.386 -21.363 1.00 98.06 80 LYS A C 1
ATOM 607 O O . LYS A 1 80 ? 7.551 3.249 -20.586 1.00 98.06 80 LYS A O 1
ATOM 612 N N . ALA A 1 81 ? 7.280 2.045 -22.466 1.00 98.12 81 ALA A N 1
ATOM 613 C CA . ALA A 1 81 ? 6.033 2.680 -22.883 1.00 98.12 81 ALA A CA 1
ATOM 614 C C . ALA A 1 81 ? 4.924 2.497 -21.836 1.00 98.12 81 ALA A C 1
ATOM 616 O O . ALA A 1 81 ? 4.241 3.455 -21.480 1.00 98.12 81 ALA A O 1
ATOM 617 N N . GLY A 1 82 ? 4.781 1.280 -21.299 1.00 96.38 82 GLY A N 1
ATOM 618 C CA . GLY A 1 82 ? 3.842 0.963 -20.225 1.00 96.38 82 GLY A CA 1
ATOM 619 C C . GLY A 1 82 ? 4.073 1.824 -18.989 1.00 96.38 82 GLY A C 1
ATOM 620 O O . GLY A 1 82 ? 3.137 2.439 -18.487 1.00 96.38 82 GLY A O 1
ATOM 621 N N . ALA A 1 83 ? 5.322 1.936 -18.538 1.00 97.06 83 ALA A N 1
ATOM 622 C CA . ALA A 1 83 ? 5.650 2.751 -17.378 1.00 97.06 83 ALA A CA 1
ATOM 623 C C . ALA A 1 83 ? 5.371 4.245 -17.600 1.00 97.06 83 ALA A C 1
ATOM 625 O O . ALA A 1 83 ? 4.812 4.879 -16.710 1.00 97.06 83 ALA A O 1
ATOM 626 N N . VAL A 1 84 ? 5.709 4.802 -18.770 1.00 98.38 84 VAL A N 1
ATOM 627 C CA . VAL A 1 84 ? 5.429 6.213 -19.097 1.00 98.38 84 VAL A CA 1
ATOM 628 C C . VAL A 1 84 ? 3.923 6.478 -19.141 1.00 98.38 84 VAL A C 1
ATOM 630 O O . VAL A 1 84 ? 3.463 7.435 -18.523 1.00 98.38 84 VAL A O 1
ATOM 633 N N . ALA A 1 85 ? 3.146 5.620 -19.808 1.00 97.69 85 ALA A N 1
ATOM 634 C CA . ALA A 1 85 ? 1.692 5.761 -19.893 1.00 97.69 85 ALA A CA 1
ATOM 635 C C . ALA A 1 85 ? 1.016 5.653 -18.512 1.00 97.69 85 ALA A C 1
ATOM 637 O O . ALA A 1 85 ? 0.126 6.434 -18.181 1.00 97.69 85 ALA A O 1
ATOM 638 N N . GLU A 1 86 ? 1.451 4.716 -17.668 1.00 95.94 86 GLU A N 1
ATOM 639 C CA . GLU A 1 86 ? 0.922 4.577 -16.306 1.00 95.94 86 GLU A CA 1
ATOM 640 C C . GLU A 1 86 ? 1.345 5.733 -15.393 1.00 95.94 86 GLU A C 1
ATOM 642 O O . GLU A 1 86 ? 0.574 6.157 -14.530 1.00 95.94 86 GLU A O 1
ATOM 647 N N . TYR A 1 87 ? 2.549 6.274 -15.586 1.00 97.62 87 TYR A N 1
ATOM 648 C CA . TYR A 1 87 ? 3.011 7.442 -14.846 1.00 97.62 87 TYR A CA 1
ATOM 649 C C . TYR A 1 87 ? 2.243 8.705 -15.246 1.00 97.62 87 TYR A C 1
ATOM 651 O O . TYR A 1 87 ? 1.819 9.460 -14.375 1.00 97.62 87 TYR A O 1
ATOM 659 N N . GLU A 1 88 ? 1.964 8.891 -16.538 1.00 97.94 88 GLU A N 1
ATOM 660 C CA . GLU A 1 88 ? 1.066 9.940 -17.022 1.00 97.94 88 GLU A CA 1
ATOM 661 C C . GLU A 1 88 ? -0.305 9.852 -16.343 1.00 97.94 88 GLU A C 1
ATOM 663 O O . GLU A 1 88 ? -0.735 10.822 -15.720 1.00 97.94 88 GLU A O 1
ATOM 668 N N . LYS A 1 89 ? -0.958 8.682 -16.391 1.00 96.38 89 LYS A N 1
ATOM 669 C CA . LYS A 1 89 ? -2.266 8.473 -15.748 1.00 96.38 89 LYS A CA 1
ATOM 670 C C . LYS A 1 89 ? -2.224 8.767 -14.253 1.00 96.38 89 LYS A C 1
ATOM 672 O O . LYS A 1 89 ? -3.141 9.395 -13.730 1.00 96.38 89 LYS A O 1
ATOM 677 N N . LEU A 1 90 ? -1.169 8.326 -13.559 1.00 96.19 90 LEU A N 1
ATOM 678 C CA . LEU A 1 90 ? -0.982 8.611 -12.137 1.00 96.19 90 LEU A CA 1
ATOM 679 C C . LEU A 1 90 ? -0.977 10.118 -11.881 1.00 96.19 90 LEU A C 1
ATOM 681 O O . LEU A 1 90 ? -1.670 10.584 -10.978 1.00 96.19 90 LEU A O 1
ATOM 685 N N . LEU A 1 91 ? -0.190 10.867 -12.652 1.00 97.38 91 LEU A N 1
ATOM 686 C CA . LEU A 1 91 ? -0.070 12.307 -12.478 1.00 97.38 91 LEU A CA 1
ATOM 687 C C . LEU A 1 91 ? -1.342 13.039 -12.908 1.00 97.38 91 LEU A C 1
ATOM 689 O O . LEU A 1 91 ? -1.665 14.054 -12.300 1.00 97.38 91 LEU A O 1
ATOM 693 N N . ASP A 1 92 ? -2.088 12.535 -13.892 1.00 97.12 92 ASP A N 1
ATOM 694 C CA . ASP A 1 92 ? -3.341 13.121 -14.384 1.00 97.12 92 ASP A CA 1
ATOM 695 C C . ASP A 1 92 ? -4.516 13.006 -13.405 1.00 97.12 92 ASP A C 1
ATOM 697 O O . ASP A 1 92 ? -5.430 13.832 -13.476 1.00 97.12 92 ASP A O 1
ATOM 701 N N . LYS A 1 93 ? -4.464 12.075 -12.443 1.00 94.94 93 LYS A N 1
ATOM 702 C CA . LYS A 1 93 ? -5.463 11.966 -11.366 1.00 94.94 93 LYS A CA 1
ATOM 703 C C . LYS A 1 93 ? -5.663 13.306 -10.633 1.00 94.94 93 LYS A C 1
ATOM 705 O O . LYS A 1 93 ? -4.759 14.143 -10.521 1.00 94.94 93 LYS A O 1
ATOM 710 N N . ASN A 1 94 ? -6.878 13.512 -10.123 1.00 94.19 94 ASN A N 1
ATOM 711 C CA . ASN A 1 94 ? -7.263 14.731 -9.410 1.00 94.19 94 ASN A CA 1
ATOM 712 C C . ASN A 1 94 ? -6.776 14.712 -7.952 1.00 94.19 94 ASN A C 1
ATOM 714 O O . ASN A 1 94 ? -7.557 14.502 -7.025 1.00 94.19 94 ASN A O 1
ATOM 718 N N . TRP A 1 95 ? -5.475 14.916 -7.764 1.00 95.00 95 TRP A N 1
ATOM 719 C CA . TRP A 1 95 ? -4.853 14.985 -6.445 1.00 95.00 95 TRP A CA 1
ATOM 720 C C . TRP A 1 95 ? -5.143 16.315 -5.749 1.00 95.00 95 TRP A C 1
ATOM 722 O O . TRP A 1 95 ? -4.880 17.390 -6.291 1.00 95.00 95 TRP A O 1
ATOM 732 N N . THR A 1 96 ? -5.631 16.251 -4.513 1.00 95.06 96 THR A N 1
A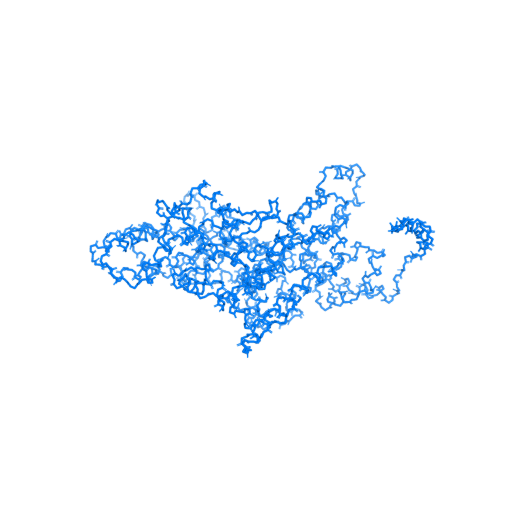TOM 733 C CA . THR A 1 96 ? -5.794 17.426 -3.652 1.00 95.06 96 THR A CA 1
ATOM 734 C C . THR A 1 96 ? -4.545 17.676 -2.806 1.00 95.06 96 THR A C 1
ATOM 736 O O . THR A 1 96 ? -3.712 16.792 -2.601 1.00 95.06 96 THR A O 1
ATOM 739 N N . ALA A 1 97 ? -4.430 18.878 -2.231 1.00 94.56 97 ALA A N 1
ATOM 740 C CA . ALA A 1 97 ? -3.337 19.204 -1.312 1.00 94.56 97 ALA A CA 1
ATOM 741 C C . ALA A 1 97 ? -3.273 18.268 -0.089 1.00 94.56 97 ALA A C 1
ATOM 743 O O . ALA A 1 97 ? -2.186 17.931 0.366 1.00 94.56 97 ALA A O 1
ATOM 744 N N . SER A 1 98 ? -4.420 17.790 0.407 1.00 93.12 98 SER A N 1
ATOM 745 C CA . SER A 1 98 ? -4.472 16.831 1.520 1.00 93.12 98 SER A CA 1
ATOM 746 C C . SER A 1 98 ? -4.002 15.421 1.145 1.00 93.12 98 SER A C 1
ATOM 748 O O . SER A 1 98 ? -3.791 14.599 2.032 1.00 93.12 98 SER A O 1
ATOM 750 N N . GLN A 1 99 ? -3.830 15.130 -0.148 1.00 94.69 99 GLN A N 1
ATOM 751 C CA . GLN A 1 99 ? -3.334 13.850 -0.658 1.00 94.69 99 GLN A CA 1
ATOM 752 C C . GLN A 1 99 ? -1.857 13.908 -1.076 1.00 94.69 99 GLN A C 1
ATOM 754 O O . GLN A 1 99 ? -1.370 12.971 -1.702 1.00 94.69 99 GLN A O 1
ATOM 759 N N . GLU A 1 100 ? -1.125 14.966 -0.724 1.00 96.12 100 GLU A N 1
ATOM 760 C CA . GLU A 1 100 ? 0.298 15.118 -1.057 1.00 96.12 100 GLU A CA 1
ATOM 761 C C . GLU A 1 100 ? 1.141 13.894 -0.666 1.00 96.12 100 GLU A C 1
ATOM 763 O O . GLU A 1 100 ? 1.916 13.387 -1.478 1.00 96.12 100 GLU A O 1
ATOM 768 N N . ARG A 1 101 ? 0.962 13.365 0.554 1.00 95.62 101 ARG A N 1
ATOM 769 C CA . ARG A 1 101 ? 1.659 12.144 0.992 1.00 95.62 101 ARG A CA 1
ATOM 770 C C . ARG A 1 101 ? 1.331 10.959 0.086 1.00 95.62 101 ARG A C 1
ATOM 772 O O . ARG A 1 101 ? 2.233 10.252 -0.343 1.00 95.62 101 ARG A O 1
ATOM 779 N N . ASN A 1 102 ? 0.057 10.769 -0.232 1.00 95.94 102 ASN A N 1
ATOM 780 C CA . ASN A 1 102 ? -0.389 9.648 -1.047 1.00 95.94 102 ASN A CA 1
ATOM 781 C C . ASN A 1 102 ? 0.172 9.738 -2.476 1.00 95.94 102 ASN A C 1
ATOM 783 O O . ASN A 1 102 ? 0.645 8.744 -3.016 1.00 95.94 102 ASN A O 1
ATOM 787 N N . LEU A 1 103 ? 0.201 10.933 -3.073 1.00 97.69 103 LEU A N 1
ATOM 788 C CA . LEU A 1 103 ? 0.863 11.141 -4.361 1.00 97.69 103 LEU A CA 1
ATOM 789 C C . LEU A 1 103 ? 2.370 10.852 -4.265 1.00 97.69 103 LEU A C 1
ATOM 791 O O . LEU A 1 103 ? 2.927 10.186 -5.136 1.00 97.69 103 LEU A O 1
ATOM 795 N N . SER A 1 104 ? 3.026 11.298 -3.192 1.00 97.94 104 SER A N 1
ATOM 796 C CA . SER A 1 104 ? 4.439 11.004 -2.937 1.00 97.94 104 SER A CA 1
ATOM 797 C C . SER A 1 104 ? 4.725 9.497 -2.863 1.00 97.94 104 SER A C 1
ATOM 799 O O . SER A 1 104 ? 5.655 9.017 -3.509 1.00 97.94 104 SER A O 1
ATOM 801 N N . GLU A 1 105 ? 3.904 8.734 -2.137 1.00 95.94 105 GLU A N 1
ATOM 802 C CA . GLU A 1 105 ? 3.996 7.268 -2.035 1.00 95.94 105 GLU A CA 1
ATOM 803 C C . GLU A 1 105 ? 3.732 6.574 -3.383 1.00 95.94 105 GLU A C 1
ATOM 805 O O . GLU A 1 105 ? 4.448 5.650 -3.778 1.00 95.94 105 GLU A O 1
ATOM 810 N N . ALA A 1 106 ? 2.747 7.053 -4.146 1.00 96.44 106 ALA A N 1
ATOM 811 C CA . ALA A 1 106 ? 2.445 6.508 -5.464 1.00 96.44 106 ALA A CA 1
ATOM 812 C C . ALA A 1 106 ? 3.569 6.761 -6.482 1.00 96.44 106 ALA A C 1
ATOM 814 O O . ALA A 1 106 ? 3.855 5.904 -7.321 1.00 96.44 106 ALA A O 1
ATOM 815 N N . MET A 1 107 ? 4.240 7.912 -6.413 1.00 97.81 107 MET A N 1
ATOM 816 C CA . MET A 1 107 ? 5.406 8.192 -7.252 1.00 97.81 107 MET A CA 1
ATOM 817 C C . MET A 1 107 ? 6.643 7.412 -6.793 1.00 97.81 107 MET A C 1
ATOM 819 O O . MET A 1 107 ? 7.383 6.911 -7.638 1.00 97.81 107 MET A O 1
ATOM 823 N N . SER A 1 108 ? 6.871 7.270 -5.482 1.00 96.38 108 SER A N 1
ATOM 824 C CA . SER A 1 108 ? 8.075 6.613 -4.948 1.00 96.38 108 SER A CA 1
ATOM 825 C C . SER A 1 108 ? 8.151 5.128 -5.308 1.00 96.38 108 SER A C 1
ATOM 827 O O . SER A 1 108 ? 9.244 4.606 -5.508 1.00 96.38 108 SER A O 1
ATOM 829 N N . SER A 1 109 ? 7.003 4.460 -5.461 1.00 93.38 109 SER A N 1
ATOM 830 C CA . SER A 1 109 ? 6.931 3.070 -5.931 1.00 93.38 109 SER A CA 1
ATOM 831 C C . SER A 1 109 ? 7.313 2.897 -7.407 1.00 93.38 109 SER A C 1
ATOM 833 O O . SER A 1 109 ? 7.623 1.784 -7.824 1.00 93.38 109 SER A O 1
ATOM 835 N N . ARG A 1 110 ? 7.320 3.979 -8.198 1.00 94.12 110 ARG A N 1
ATOM 836 C CA . ARG A 1 110 ? 7.587 3.961 -9.648 1.00 94.12 110 ARG A CA 1
ATOM 837 C C . ARG A 1 110 ? 8.946 4.566 -10.007 1.00 94.12 110 ARG A C 1
ATOM 839 O O . ARG A 1 110 ? 9.602 4.082 -10.925 1.00 94.12 110 ARG A O 1
ATOM 846 N N . LEU A 1 111 ? 9.385 5.597 -9.283 1.00 95.88 111 LEU A N 1
ATOM 847 C CA . LEU A 1 111 ? 10.645 6.317 -9.506 1.00 95.88 111 LEU A CA 1
ATOM 848 C C . LEU A 1 111 ? 11.840 5.625 -8.825 1.00 95.88 111 LEU A C 1
ATOM 850 O O . LEU A 1 111 ? 12.490 6.200 -7.954 1.00 95.88 111 LEU A O 1
ATOM 854 N N . LEU A 1 112 ? 12.118 4.379 -9.214 1.00 93.06 112 LEU A N 1
ATOM 855 C CA . LEU A 1 112 ? 13.235 3.579 -8.687 1.00 93.06 112 LEU A CA 1
ATOM 856 C C . LEU A 1 112 ? 14.429 3.579 -9.656 1.00 93.06 112 LEU A C 1
ATOM 858 O O . LEU A 1 112 ? 14.231 3.644 -10.871 1.00 93.06 112 LEU A O 1
ATOM 862 N N . ASP A 1 113 ? 15.650 3.408 -9.148 1.00 90.75 113 ASP A N 1
ATOM 863 C CA . ASP A 1 113 ? 16.915 3.446 -9.910 1.00 90.75 113 ASP A CA 1
ATOM 864 C C . ASP A 1 113 ? 16.959 2.483 -11.097 1.00 90.75 113 ASP A C 1
ATOM 866 O O . ASP A 1 113 ? 17.509 2.806 -12.146 1.00 90.75 113 ASP A O 1
ATOM 870 N N . GLN A 1 114 ? 16.343 1.309 -10.956 1.00 89.69 114 GLN A N 1
ATOM 871 C CA . GLN A 1 114 ? 16.305 0.258 -11.983 1.00 89.69 114 GLN A CA 1
ATOM 872 C C . GLN A 1 114 ? 14.922 0.112 -12.642 1.00 89.69 114 GLN A C 1
ATOM 874 O O . GLN A 1 114 ? 14.650 -0.857 -13.356 1.00 89.69 114 GLN A O 1
ATOM 879 N N . SER A 1 115 ? 14.020 1.068 -12.400 1.00 93.81 115 SER A N 1
ATOM 880 C CA . SER A 1 115 ? 12.682 1.065 -12.993 1.00 93.81 115 SER A CA 1
ATOM 881 C C . SER A 1 115 ? 12.727 1.309 -14.509 1.00 93.81 115 SER A C 1
ATOM 883 O O . SER A 1 115 ? 13.681 1.878 -15.039 1.00 93.81 115 SER A O 1
ATOM 885 N N . PRO A 1 116 ? 11.664 0.969 -15.255 1.00 96.38 116 PRO A N 1
ATOM 886 C CA . PRO A 1 116 ? 11.567 1.396 -16.648 1.00 96.38 116 PRO A CA 1
ATOM 887 C C . PRO A 1 116 ? 11.574 2.931 -16.795 1.00 96.38 116 PRO A C 1
ATOM 889 O O . PRO A 1 116 ? 12.038 3.434 -17.817 1.00 96.38 116 PRO A O 1
ATOM 892 N N . LEU A 1 117 ? 11.122 3.673 -15.771 1.00 97.25 117 LEU A N 1
ATOM 893 C CA . LEU A 1 117 ? 11.159 5.139 -15.738 1.00 97.25 117 LEU A CA 1
ATOM 894 C C . LEU A 1 117 ? 12.589 5.694 -15.635 1.00 97.25 117 LEU A C 1
ATOM 896 O O . LEU A 1 117 ? 12.878 6.735 -16.227 1.00 97.25 117 LEU A O 1
ATOM 900 N N . SER A 1 118 ? 13.517 5.004 -14.959 1.00 96.56 118 SER A N 1
ATOM 901 C CA . SER A 1 118 ? 14.928 5.423 -14.950 1.00 96.56 118 SER A CA 1
ATOM 902 C C . SER A 1 118 ? 15.575 5.250 -16.322 1.00 96.56 118 SER A C 1
ATOM 904 O O . SER A 1 118 ? 16.299 6.129 -16.787 1.00 96.56 118 SER A O 1
ATOM 906 N N . LYS A 1 119 ? 15.209 4.184 -17.045 1.00 96.25 119 LYS A N 1
ATOM 907 C CA . LYS A 1 119 ? 15.674 3.907 -18.417 1.00 96.25 119 LYS A CA 1
ATOM 908 C C . LYS A 1 119 ? 15.180 4.915 -19.467 1.00 96.25 119 LYS A C 1
ATOM 910 O O . LYS A 1 119 ? 15.627 4.842 -20.612 1.00 96.25 119 LYS A O 1
ATOM 915 N N . VAL A 1 120 ? 14.264 5.814 -19.101 1.00 97.50 120 VAL A N 1
ATOM 916 C CA . VAL A 1 120 ? 13.791 6.943 -19.928 1.00 97.50 120 VAL A CA 1
ATOM 917 C C . VAL A 1 120 ? 14.095 8.307 -19.284 1.00 97.50 120 VAL A C 1
ATOM 919 O O . VAL A 1 120 ? 13.565 9.330 -19.704 1.00 97.50 120 VAL A O 1
ATOM 922 N N . GLY A 1 121 ? 14.954 8.337 -18.257 1.00 96.31 121 GLY A N 1
ATOM 923 C CA . GLY A 1 121 ? 15.478 9.570 -17.663 1.00 96.31 121 GLY A CA 1
ATOM 924 C C . GLY A 1 121 ? 14.570 10.275 -16.649 1.00 96.31 121 GLY A C 1
ATOM 925 O O . GLY A 1 121 ? 14.836 11.431 -16.324 1.00 96.31 121 GLY A O 1
ATOM 926 N N . LEU A 1 122 ? 13.525 9.613 -16.137 1.00 96.56 122 LEU A N 1
ATOM 927 C CA . LEU A 1 122 ? 12.628 10.170 -15.109 1.00 96.56 122 LEU A CA 1
ATOM 928 C C . LEU A 1 122 ? 13.033 9.820 -13.669 1.00 96.56 122 LEU A C 1
ATOM 930 O O . LEU A 1 122 ? 12.589 10.472 -12.731 1.00 96.56 122 LEU A O 1
ATOM 934 N N . ALA A 1 123 ? 13.886 8.814 -13.493 1.00 95.94 123 ALA A N 1
ATOM 935 C CA . ALA A 1 123 ? 14.441 8.372 -12.215 1.00 95.94 123 ALA A CA 1
ATOM 936 C C . ALA A 1 123 ? 15.968 8.167 -12.361 1.00 95.94 123 ALA A C 1
ATOM 938 O O . ALA A 1 123 ? 16.451 8.063 -13.492 1.00 95.94 123 ALA A O 1
ATOM 939 N N . PRO A 1 124 ? 16.758 8.137 -11.271 1.00 92.69 124 PRO A N 1
ATOM 940 C CA . PRO A 1 124 ? 16.351 8.204 -9.862 1.00 92.69 124 PRO A CA 1
ATOM 941 C C . PRO A 1 124 ? 16.015 9.608 -9.349 1.00 92.69 124 PRO A C 1
ATOM 943 O O . PRO A 1 124 ? 15.366 9.721 -8.317 1.00 92.69 124 PRO A O 1
ATOM 946 N N . LYS A 1 125 ? 16.422 10.667 -10.066 1.00 95.00 125 LYS A N 1
ATOM 947 C CA . LYS A 1 125 ? 16.229 12.071 -9.662 1.00 95.00 125 LYS A CA 1
ATOM 948 C C . LYS A 1 125 ? 14.764 12.499 -9.832 1.00 95.00 125 LYS A C 1
ATOM 950 O O . LYS A 1 125 ? 14.366 12.787 -10.966 1.00 95.00 125 LYS A O 1
ATOM 955 N N . PRO A 1 126 ? 13.959 12.572 -8.758 1.00 96.38 126 PRO A N 1
ATOM 956 C CA . PRO A 1 126 ? 12.514 12.748 -8.880 1.00 96.38 126 PRO A CA 1
ATOM 957 C C . PRO A 1 126 ? 12.111 14.087 -9.514 1.00 96.38 126 PRO A C 1
ATOM 959 O O . PRO A 1 126 ? 11.073 14.163 -10.172 1.00 96.38 126 PRO A O 1
ATOM 962 N N . GLU A 1 127 ? 12.945 15.125 -9.409 1.00 96.75 127 GLU A N 1
ATOM 963 C CA . GLU A 1 127 ? 12.728 16.443 -10.018 1.00 96.75 127 GLU A CA 1
ATOM 964 C C . GLU A 1 127 ? 12.570 16.394 -11.542 1.00 96.75 127 GLU A C 1
ATOM 966 O O . GLU A 1 127 ? 11.917 17.269 -12.108 1.00 96.75 127 GLU A O 1
ATOM 971 N N . LYS A 1 128 ? 13.087 15.355 -12.219 1.00 97.69 128 LYS A N 1
ATOM 972 C CA . LYS A 1 128 ? 12.897 15.170 -13.669 1.00 97.69 128 LYS A CA 1
ATOM 973 C C . LYS A 1 128 ? 11.434 15.035 -14.078 1.00 97.69 128 LYS A C 1
ATOM 975 O O . LYS A 1 128 ? 11.081 15.357 -15.211 1.00 97.69 128 LYS A O 1
ATOM 980 N N . THR A 1 129 ? 10.574 14.668 -13.136 1.00 97.94 129 THR A N 1
ATOM 981 C CA . THR A 1 129 ? 9.118 14.706 -13.282 1.00 97.94 129 THR A CA 1
ATOM 982 C C . THR A 1 129 ? 8.597 16.106 -13.611 1.00 97.94 129 THR A C 1
ATOM 984 O O . THR A 1 129 ? 7.668 16.233 -14.404 1.00 97.94 129 THR A O 1
ATOM 987 N N . LEU A 1 130 ? 9.177 17.160 -13.027 1.00 98.06 130 LEU A N 1
ATOM 988 C CA . LEU A 1 130 ? 8.733 18.541 -13.242 1.00 98.06 130 LEU A CA 1
ATOM 989 C C . LEU A 1 130 ? 9.082 19.010 -14.658 1.00 98.06 130 LEU A C 1
ATOM 991 O O . LEU A 1 130 ? 8.210 19.521 -15.358 1.00 98.06 130 LEU A O 1
ATOM 995 N N . ASP A 1 131 ? 10.318 18.752 -15.103 1.00 97.38 131 ASP A N 1
ATOM 996 C CA . ASP A 1 131 ? 10.771 19.026 -16.476 1.00 97.38 131 ASP A CA 1
ATOM 997 C C . ASP A 1 131 ? 9.885 18.291 -17.498 1.00 97.38 131 ASP A C 1
ATOM 999 O O . ASP A 1 131 ? 9.451 18.855 -18.506 1.00 97.38 131 ASP A O 1
ATOM 1003 N N . TRP A 1 132 ? 9.589 17.018 -17.220 1.00 98.19 132 TRP A N 1
ATOM 1004 C CA . TRP A 1 132 ? 8.724 16.183 -18.048 1.00 98.19 132 TRP A CA 1
ATOM 1005 C C . TRP A 1 132 ? 7.286 16.708 -18.104 1.00 98.19 132 TRP A C 1
ATOM 1007 O O . TRP A 1 132 ? 6.716 16.840 -19.188 1.00 98.19 132 TRP A O 1
ATOM 1017 N N . ALA A 1 133 ? 6.708 17.066 -16.956 1.00 98.00 133 ALA A N 1
ATOM 1018 C CA . ALA A 1 133 ? 5.352 17.595 -16.875 1.00 98.00 133 ALA A CA 1
ATOM 1019 C C . ALA A 1 133 ? 5.225 18.948 -17.590 1.00 98.00 133 ALA A C 1
ATOM 1021 O O . ALA A 1 133 ? 4.234 19.179 -18.285 1.00 98.00 133 ALA A O 1
ATOM 1022 N N . ALA A 1 134 ? 6.233 19.817 -17.472 1.00 97.75 134 ALA A N 1
ATOM 1023 C CA . ALA A 1 134 ? 6.295 21.076 -18.209 1.00 97.75 134 ALA A CA 1
ATOM 1024 C C . ALA A 1 134 ? 6.373 20.846 -19.726 1.00 97.75 134 ALA A C 1
ATOM 1026 O O . ALA A 1 134 ? 5.748 21.571 -20.489 1.00 97.75 134 ALA A O 1
ATOM 1027 N N . ARG A 1 135 ? 7.094 19.811 -20.175 1.00 97.62 135 ARG A N 1
ATOM 1028 C CA . ARG A 1 135 ? 7.208 19.483 -21.601 1.00 97.62 135 ARG A CA 1
ATOM 1029 C C . ARG A 1 135 ? 5.923 18.901 -22.194 1.00 97.62 135 ARG A C 1
ATOM 1031 O O . ARG A 1 135 ? 5.553 19.286 -23.298 1.00 97.62 135 ARG A O 1
ATOM 1038 N N . TYR A 1 136 ? 5.284 17.954 -21.506 1.00 98.00 136 TYR A N 1
ATOM 1039 C CA . TYR A 1 136 ? 4.224 17.131 -22.108 1.00 98.00 136 TYR A CA 1
ATOM 1040 C C . TYR A 1 136 ? 2.811 17.415 -21.591 1.00 98.00 136 TYR A C 1
ATOM 1042 O O . TYR A 1 136 ? 1.850 17.072 -22.274 1.00 98.00 136 TYR A O 1
ATOM 1050 N N . LYS A 1 137 ? 2.650 18.005 -20.399 1.00 96.19 137 LYS A N 1
ATOM 1051 C CA . LYS A 1 137 ? 1.340 18.097 -19.724 1.00 96.19 137 LYS A CA 1
ATOM 1052 C C . LYS A 1 137 ? 0.872 19.521 -19.445 1.00 96.19 137 LYS A C 1
ATOM 1054 O O . LYS A 1 137 ? -0.332 19.747 -19.450 1.00 96.19 137 LYS A O 1
ATOM 1059 N N . ASN A 1 138 ? 1.785 20.469 -19.218 1.00 94.06 138 ASN A N 1
ATOM 1060 C CA . ASN A 1 138 ? 1.462 21.870 -18.908 1.00 94.06 138 ASN A CA 1
ATOM 1061 C C . ASN A 1 138 ? 0.450 22.014 -17.752 1.00 94.06 138 ASN A C 1
ATOM 1063 O O . ASN A 1 138 ? -0.586 22.666 -17.882 1.00 94.06 138 ASN A O 1
ATOM 1067 N N . TYR A 1 139 ? 0.721 21.367 -16.613 1.00 97.31 139 TYR A N 1
ATOM 1068 C CA . TYR A 1 139 ? -0.183 21.408 -15.462 1.00 97.31 139 TYR A CA 1
ATOM 1069 C C . TYR A 1 139 ? -0.387 22.830 -14.904 1.00 97.31 139 TYR A C 1
ATOM 1071 O O . TYR A 1 139 ? 0.533 23.652 -14.943 1.00 97.31 139 TYR A O 1
ATOM 1079 N N . PRO A 1 140 ? -1.570 23.124 -14.324 1.00 97.56 140 PRO A N 1
ATOM 1080 C CA . PRO A 1 140 ? -1.821 24.416 -13.696 1.00 97.56 140 PRO A CA 1
ATOM 1081 C C . PRO A 1 140 ? -0.898 24.634 -12.482 1.00 97.56 140 PRO A C 1
ATOM 1083 O O . PRO A 1 140 ? -0.536 23.658 -11.815 1.00 97.56 140 PRO A O 1
ATOM 1086 N N . PRO A 1 141 ? -0.590 25.894 -12.108 1.00 97.44 141 PRO A N 1
ATOM 1087 C CA . PRO A 1 141 ? 0.373 26.208 -11.048 1.00 97.44 141 PRO A CA 1
ATOM 1088 C C . PRO A 1 141 ? 0.128 25.485 -9.717 1.00 97.44 141 PRO A C 1
ATOM 1090 O O . PRO A 1 141 ? 1.069 25.000 -9.096 1.00 97.44 141 PRO A O 1
ATOM 1093 N N . GLY A 1 142 ? -1.135 25.343 -9.294 1.00 97.50 142 GLY A N 1
ATOM 1094 C CA . GLY A 1 142 ? -1.476 24.633 -8.056 1.00 97.50 142 GLY A CA 1
ATOM 1095 C C . GLY A 1 142 ? -1.105 23.144 -8.078 1.00 97.50 142 GLY A C 1
ATOM 1096 O O . GLY A 1 142 ? -0.643 22.610 -7.070 1.00 97.50 142 GLY A O 1
ATOM 1097 N N . LYS A 1 143 ? -1.247 22.484 -9.235 1.00 97.81 143 LYS A N 1
ATOM 1098 C CA . LYS A 1 143 ? -0.855 21.081 -9.424 1.00 97.81 143 LYS A CA 1
ATOM 1099 C C . LYS A 1 143 ? 0.662 20.944 -9.511 1.00 97.81 143 LYS A C 1
ATOM 1101 O O . LYS A 1 143 ? 1.213 20.044 -8.890 1.00 97.81 143 LYS A O 1
ATOM 1106 N N . THR A 1 144 ? 1.345 21.870 -10.183 1.00 97.88 144 THR A N 1
ATOM 1107 C CA . THR A 1 144 ? 2.816 21.925 -10.189 1.00 97.88 144 THR A CA 1
ATOM 1108 C C . THR A 1 144 ? 3.370 22.078 -8.773 1.00 97.88 144 THR A C 1
ATOM 1110 O O . THR A 1 144 ? 4.211 21.284 -8.366 1.00 97.88 144 THR A O 1
ATOM 1113 N N . ALA A 1 145 ? 2.828 22.999 -7.970 1.00 97.62 145 ALA A N 1
ATOM 1114 C CA . ALA A 1 145 ? 3.238 23.170 -6.576 1.00 97.62 145 ALA A CA 1
ATOM 1115 C C . ALA A 1 145 ? 2.970 21.916 -5.721 1.00 97.62 145 ALA A C 1
ATOM 1117 O O . ALA A 1 145 ? 3.763 21.576 -4.845 1.00 97.62 145 ALA A O 1
ATOM 1118 N N . LEU A 1 146 ? 1.859 21.208 -5.962 1.00 97.94 146 LEU A N 1
ATOM 1119 C CA . LEU A 1 146 ? 1.591 19.921 -5.314 1.00 97.94 146 LEU A CA 1
ATOM 1120 C C . LEU A 1 146 ? 2.629 18.859 -5.701 1.00 97.94 146 LEU A C 1
ATOM 1122 O O . LEU A 1 146 ? 3.081 18.116 -4.829 1.00 97.94 146 LEU A O 1
ATOM 1126 N N . LEU A 1 147 ? 3.028 18.799 -6.976 1.00 98.31 147 LEU A N 1
ATOM 1127 C CA . LEU A 1 147 ? 4.079 17.893 -7.437 1.00 98.31 147 LEU A CA 1
ATOM 1128 C C . LEU A 1 147 ? 5.415 18.206 -6.768 1.00 98.31 147 LEU A C 1
ATOM 1130 O O . LEU A 1 147 ? 6.045 17.286 -6.263 1.00 98.31 147 LEU A O 1
ATOM 1134 N N . GLU A 1 148 ? 5.821 19.473 -6.675 1.00 98.25 148 GLU A N 1
ATOM 1135 C CA . GLU A 1 148 ? 7.073 19.852 -6.003 1.00 98.25 148 GLU A CA 1
ATOM 1136 C C . GLU A 1 148 ? 7.124 19.366 -4.544 1.00 98.25 148 GLU A C 1
ATOM 1138 O O . GLU A 1 148 ? 8.102 18.731 -4.131 1.00 98.25 148 GLU A O 1
ATOM 1143 N N . ARG A 1 149 ? 6.036 19.568 -3.785 1.00 97.88 149 ARG A N 1
ATOM 1144 C CA . ARG A 1 149 ? 5.934 19.072 -2.403 1.00 97.88 149 ARG A CA 1
ATOM 1145 C C . ARG A 1 149 ? 5.901 17.544 -2.326 1.00 97.88 149 ARG A C 1
ATOM 1147 O O . ARG A 1 149 ? 6.568 16.953 -1.477 1.00 97.88 149 ARG A O 1
ATOM 1154 N N . SER A 1 150 ? 5.189 16.890 -3.245 1.00 98.25 150 SER A N 1
ATOM 1155 C CA . SER A 1 150 ? 5.080 15.424 -3.294 1.00 98.25 150 SER A CA 1
ATOM 1156 C C . SER A 1 150 ? 6.392 14.748 -3.714 1.00 98.25 150 SER A C 1
ATOM 1158 O O . SER A 1 150 ? 6.687 13.653 -3.248 1.00 98.25 150 SER A O 1
ATOM 1160 N N . LEU A 1 151 ? 7.214 15.396 -4.545 1.00 98.25 151 LEU A N 1
ATOM 1161 C CA . LEU A 1 151 ? 8.566 14.945 -4.913 1.00 98.25 151 LEU A CA 1
ATOM 1162 C C . LEU A 1 151 ? 9.601 15.230 -3.814 1.00 98.25 151 LEU A C 1
ATOM 1164 O O . LEU A 1 151 ? 10.777 14.890 -3.963 1.00 98.25 151 LEU A O 1
ATOM 1168 N N . ARG A 1 152 ? 9.173 15.850 -2.706 1.00 97.94 152 ARG A N 1
ATOM 1169 C CA . ARG A 1 152 ? 10.038 16.228 -1.586 1.00 97.94 152 ARG A CA 1
ATOM 1170 C C . ARG A 1 152 ? 11.212 17.080 -2.064 1.00 97.94 152 ARG A C 1
ATOM 1172 O O . ARG A 1 152 ? 12.342 16.867 -1.635 1.00 97.94 152 ARG A O 1
ATOM 1179 N N . LYS A 1 153 ? 10.962 18.006 -2.995 1.00 97.81 153 LYS A N 1
ATOM 1180 C CA . LYS A 1 153 ? 11.975 18.961 -3.458 1.00 97.81 153 LYS A CA 1
ATOM 1181 C C . LYS A 1 153 ? 12.511 19.736 -2.249 1.00 97.81 153 LYS A C 1
ATOM 1183 O O . LYS A 1 153 ? 11.723 20.091 -1.370 1.00 97.81 153 LYS A O 1
ATOM 1188 N N . TRP A 1 154 ? 13.821 19.986 -2.187 1.00 97.31 154 TRP A N 1
ATOM 1189 C CA . TRP A 1 154 ? 14.464 20.621 -1.025 1.00 97.31 154 TRP A CA 1
ATOM 1190 C C . TRP A 1 154 ? 13.743 21.904 -0.599 1.00 97.31 154 TRP A C 1
ATOM 1192 O O . TRP A 1 154 ? 13.322 22.031 0.549 1.00 97.31 154 TRP A O 1
ATOM 1202 N N . GLU A 1 155 ? 13.512 22.815 -1.548 1.00 96.75 155 GLU A N 1
ATOM 1203 C CA . GLU A 1 155 ? 12.842 24.093 -1.298 1.00 96.75 155 GLU A CA 1
ATOM 1204 C C . GLU A 1 155 ? 11.392 23.926 -0.860 1.00 96.75 155 GLU A C 1
ATOM 1206 O O . GLU A 1 155 ? 10.848 24.829 -0.248 1.00 96.75 155 GLU A O 1
ATOM 1211 N N . SER A 1 156 ? 10.746 22.802 -1.169 1.00 95.69 156 SER A N 1
ATOM 1212 C CA . SER A 1 156 ? 9.379 22.524 -0.733 1.00 95.69 156 SER A CA 1
ATOM 1213 C C . SER A 1 156 ? 9.321 21.975 0.691 1.00 95.69 156 SER A C 1
ATOM 1215 O O . SER A 1 156 ? 8.402 22.319 1.429 1.00 95.69 156 SER A O 1
ATOM 1217 N N . VAL A 1 157 ? 10.286 21.135 1.077 1.00 96.12 157 VAL A N 1
ATOM 1218 C CA . VAL A 1 157 ? 10.352 20.531 2.420 1.00 96.12 157 VAL A CA 1
ATOM 1219 C C . VAL A 1 157 ? 10.867 21.534 3.447 1.00 96.12 157 VAL A C 1
ATOM 1221 O O . VAL A 1 157 ? 10.311 21.634 4.537 1.00 96.12 157 VAL A O 1
ATOM 1224 N N . PHE A 1 158 ? 11.909 22.284 3.087 1.00 96.19 158 PHE A N 1
ATOM 1225 C CA . PHE A 1 158 ? 12.627 23.192 3.981 1.00 96.19 158 PHE A CA 1
ATOM 1226 C C . PHE A 1 158 ? 12.322 24.669 3.693 1.00 96.19 158 PHE A C 1
ATOM 1228 O O . PHE A 1 158 ? 13.106 25.548 4.051 1.00 96.19 158 PHE A O 1
ATOM 1235 N N . ASN A 1 159 ? 11.194 24.964 3.032 1.00 94.00 159 ASN A N 1
ATOM 1236 C CA . ASN A 1 159 ? 10.813 26.341 2.727 1.00 94.00 159 ASN A CA 1
ATOM 1237 C C . ASN A 1 159 ? 10.714 27.179 4.008 1.00 94.00 159 ASN A C 1
ATOM 1239 O O . ASN A 1 159 ? 9.952 26.842 4.914 1.00 94.00 159 ASN A O 1
ATOM 1243 N N . GLY A 1 160 ? 11.446 28.290 4.071 1.00 92.62 160 GLY A N 1
ATOM 1244 C CA . GLY A 1 160 ? 11.456 29.160 5.248 1.00 92.62 160 GLY A CA 1
ATOM 1245 C C . GLY A 1 160 ? 12.084 28.527 6.494 1.00 92.62 160 GLY A C 1
ATOM 1246 O O . GLY A 1 160 ? 11.984 29.115 7.571 1.00 92.62 160 GLY A O 1
ATOM 1247 N N . CYS A 1 161 ? 12.723 27.358 6.374 1.00 96.19 161 CYS A N 1
ATOM 1248 C CA . CYS A 1 161 ? 13.502 26.790 7.461 1.00 96.19 161 CYS A CA 1
ATOM 1249 C C . CYS A 1 161 ? 14.851 27.503 7.608 1.00 96.19 161 CYS A C 1
ATOM 1251 O O . CYS A 1 161 ? 15.444 27.956 6.634 1.00 96.19 161 CYS A O 1
ATOM 1253 N N . SER A 1 162 ? 15.359 27.552 8.838 1.00 96.69 162 SER A N 1
ATOM 1254 C CA . SER A 1 162 ? 16.735 27.953 9.139 1.00 96.69 162 SER A CA 1
ATOM 1255 C C . SER A 1 162 ? 17.531 26.765 9.667 1.00 96.69 162 SER A C 1
ATOM 1257 O O . SER A 1 162 ? 17.021 25.964 10.456 1.00 96.69 162 SER A O 1
ATOM 1259 N N . PHE A 1 163 ? 18.785 26.663 9.234 1.00 97.00 163 PHE A N 1
ATOM 1260 C CA . PHE A 1 163 ? 19.717 25.614 9.630 1.00 97.00 163 PHE A CA 1
ATOM 1261 C C . PHE A 1 163 ? 20.755 26.204 10.585 1.00 97.00 163 PHE A C 1
ATOM 1263 O O . PHE A 1 163 ? 21.568 27.041 10.201 1.00 97.00 163 PHE A O 1
ATOM 1270 N N . ILE A 1 164 ? 20.722 25.780 11.849 1.00 96.00 164 ILE A N 1
ATOM 1271 C CA . ILE A 1 164 ? 21.641 26.263 12.885 1.00 96.00 164 ILE A CA 1
ATOM 1272 C C . ILE A 1 164 ? 22.562 25.116 13.288 1.00 96.00 164 ILE A C 1
ATOM 1274 O O . ILE A 1 164 ? 22.126 24.172 13.954 1.00 96.00 164 ILE A O 1
ATOM 1278 N N . LEU A 1 165 ? 23.833 25.202 12.897 1.00 93.56 165 LEU A N 1
ATOM 1279 C CA . LEU A 1 165 ? 24.851 24.255 13.334 1.00 93.56 165 LEU A CA 1
ATOM 1280 C C . LEU A 1 165 ? 25.182 24.520 14.801 1.00 93.56 165 LEU A C 1
ATOM 1282 O O . LEU A 1 165 ? 25.572 25.623 15.181 1.00 93.56 165 LEU A O 1
ATOM 1286 N N . SER A 1 166 ? 25.039 23.494 15.628 1.00 91.69 166 SER A N 1
ATOM 1287 C CA . SER A 1 166 ? 25.506 23.507 17.005 1.00 91.69 166 SER A CA 1
ATOM 1288 C C . SER A 1 166 ? 26.766 22.661 17.096 1.00 91.69 166 SER A C 1
ATOM 1290 O O . SER A 1 166 ? 26.716 21.439 16.977 1.00 91.69 166 SER A O 1
ATOM 1292 N N . SER A 1 167 ? 27.900 23.331 17.291 1.00 82.38 167 SER A N 1
ATOM 1293 C CA . SER A 1 167 ? 29.193 22.707 17.562 1.00 82.38 167 SER A CA 1
ATOM 1294 C C . SER A 1 167 ? 29.395 22.615 19.078 1.00 82.38 167 SER A C 1
ATOM 1296 O O . SER A 1 167 ? 29.959 23.517 19.705 1.00 82.38 167 SER A O 1
ATOM 1298 N N . GLY A 1 168 ? 28.845 21.564 19.690 1.00 77.62 168 GLY A N 1
ATOM 1299 C CA . GLY A 1 168 ? 29.053 21.254 21.106 1.00 77.62 168 GLY A CA 1
ATOM 1300 C C . GLY A 1 168 ? 30.351 20.475 21.345 1.00 77.62 168 GLY A C 1
ATOM 1301 O O . GLY A 1 168 ? 30.972 19.981 20.411 1.00 77.62 168 GLY A O 1
ATOM 1302 N N . ARG A 1 169 ? 30.750 20.310 22.616 1.00 73.25 169 ARG A N 1
ATOM 1303 C CA . ARG A 1 169 ? 31.944 19.516 22.989 1.00 73.25 169 ARG A CA 1
ATOM 1304 C C . ARG A 1 169 ? 31.845 18.032 22.614 1.00 73.25 169 ARG A C 1
ATOM 1306 O O . ARG A 1 169 ? 32.878 17.376 22.565 1.00 73.25 169 ARG A O 1
ATOM 1313 N N . SER A 1 170 ? 30.637 17.504 22.413 1.00 70.50 170 SER A N 1
ATOM 1314 C CA . SER A 1 170 ? 30.423 16.084 22.134 1.00 70.50 170 SER A CA 1
ATOM 1315 C C . SER A 1 170 ? 30.136 15.789 20.663 1.00 70.50 170 SER A C 1
ATOM 1317 O O . SER A 1 170 ? 30.737 14.850 20.156 1.00 70.50 170 SER A O 1
ATOM 1319 N N . GLU A 1 171 ? 29.281 16.548 19.959 1.00 82.44 171 GLU A N 1
ATOM 1320 C CA . GLU A 1 171 ? 28.923 16.268 18.553 1.00 82.44 171 GLU A CA 1
ATOM 1321 C C . GLU A 1 171 ? 28.456 17.520 17.786 1.00 82.44 171 GLU A C 1
ATOM 1323 O O . GLU A 1 171 ? 27.833 18.416 18.363 1.00 82.44 171 GLU A O 1
ATOM 1328 N N . ASN A 1 172 ? 28.725 17.549 16.474 1.00 88.44 172 ASN A N 1
ATOM 1329 C CA . ASN A 1 172 ? 28.125 18.499 15.535 1.00 88.44 172 ASN A CA 1
ATOM 1330 C C . ASN A 1 172 ? 26.715 18.025 15.166 1.00 88.44 172 ASN A C 1
ATOM 1332 O O . ASN A 1 172 ? 26.542 16.896 14.703 1.00 88.44 172 ASN A O 1
ATOM 1336 N N . LEU A 1 173 ? 25.716 18.891 15.328 1.00 94.25 173 LEU A N 1
ATOM 1337 C CA . LEU A 1 173 ? 24.352 18.615 14.880 1.00 94.25 173 LEU A CA 1
ATOM 1338 C C . LEU A 1 173 ? 23.673 19.881 14.360 1.00 94.25 173 LEU A C 1
ATOM 1340 O O . LEU A 1 173 ? 23.960 20.987 14.821 1.00 94.25 173 LEU A O 1
ATOM 1344 N N . TRP A 1 174 ? 22.745 19.717 13.421 1.00 95.38 174 TRP A N 1
ATOM 1345 C CA . TRP A 1 174 ? 21.925 20.812 12.917 1.00 95.38 174 TRP A CA 1
ATOM 1346 C C . TRP A 1 174 ? 20.575 20.847 13.621 1.00 95.38 174 TRP A C 1
ATOM 1348 O O . TRP A 1 174 ? 19.840 19.856 13.653 1.00 95.38 174 TRP A O 1
ATOM 1358 N N . TYR A 1 175 ? 20.219 22.024 14.126 1.00 95.00 175 TYR A N 1
ATOM 1359 C CA . TYR A 1 175 ? 18.848 22.352 14.486 1.00 95.00 175 TYR A CA 1
ATOM 1360 C C . TYR A 1 175 ? 18.175 23.003 13.284 1.00 95.00 175 TYR A C 1
ATOM 1362 O O . TYR A 1 175 ? 18.541 24.114 12.896 1.00 95.00 175 TYR A O 1
ATOM 1370 N N . VAL A 1 176 ? 17.184 22.320 12.718 1.00 95.81 176 VAL A N 1
ATOM 1371 C CA . VAL A 1 176 ? 16.337 22.879 11.665 1.00 95.81 176 VAL A CA 1
ATOM 1372 C C . VAL A 1 176 ? 15.117 23.490 12.331 1.00 95.81 176 VAL A C 1
ATOM 1374 O O . VAL A 1 176 ? 14.380 22.797 13.040 1.00 95.81 176 VAL A O 1
ATOM 1377 N N . LYS A 1 177 ? 14.909 24.790 12.137 1.00 94.38 177 LYS A N 1
ATOM 1378 C CA . LYS A 1 177 ? 13.752 25.516 12.670 1.00 94.38 177 LYS A CA 1
ATOM 1379 C C . LYS A 1 177 ? 12.866 26.004 11.539 1.00 94.38 177 LYS A C 1
ATOM 1381 O O . LYS A 1 177 ? 13.394 26.370 10.499 1.00 94.38 177 LYS A O 1
ATOM 1386 N N . ASP A 1 178 ? 11.553 26.010 11.731 1.00 91.81 178 ASP A N 1
ATOM 1387 C CA . ASP A 1 178 ? 10.608 26.568 10.760 1.00 91.81 178 ASP A CA 1
ATOM 1388 C C . ASP A 1 178 ? 10.634 28.109 10.738 1.00 91.81 178 ASP A C 1
ATOM 1390 O O . ASP A 1 178 ? 11.375 28.749 11.491 1.00 91.81 178 ASP A O 1
ATOM 1394 N N . SER A 1 179 ? 9.800 28.717 9.889 1.00 90.75 179 SER A N 1
ATOM 1395 C CA . SER A 1 179 ? 9.717 30.176 9.739 1.00 90.75 179 SER A CA 1
ATOM 1396 C C . SER A 1 179 ? 9.222 30.906 10.993 1.00 90.75 179 SER A C 1
ATOM 1398 O O . SER A 1 179 ? 9.385 32.118 11.097 1.00 90.75 179 SER A O 1
ATOM 1400 N N . ALA A 1 180 ? 8.617 30.192 11.947 1.00 89.50 180 ALA A N 1
ATOM 1401 C CA . ALA A 1 180 ? 8.214 30.717 13.250 1.00 89.50 180 ALA A CA 1
ATOM 1402 C C . ALA A 1 180 ? 9.288 30.477 14.333 1.00 89.50 180 ALA A C 1
ATOM 1404 O O . ALA A 1 180 ? 9.054 30.745 15.511 1.00 89.50 180 ALA A O 1
ATOM 1405 N N . GLY A 1 181 ? 10.462 29.954 13.961 1.00 89.31 181 GLY A N 1
ATOM 1406 C CA . GLY A 1 181 ? 11.552 29.629 14.880 1.00 89.31 181 GLY A CA 1
ATOM 1407 C C . GLY A 1 181 ? 11.308 28.372 15.723 1.00 89.31 181 GLY A C 1
ATOM 1408 O O . GLY A 1 181 ? 12.090 28.092 16.638 1.00 89.31 181 GLY A O 1
ATOM 1409 N N . ARG A 1 182 ? 10.252 27.601 15.434 1.00 88.12 182 ARG A N 1
ATOM 1410 C CA . ARG A 1 182 ? 9.921 26.355 16.138 1.00 88.12 182 ARG A CA 1
ATOM 1411 C C . ARG A 1 182 ? 10.814 25.233 15.627 1.00 88.12 182 ARG A C 1
ATOM 1413 O O . ARG A 1 182 ? 11.211 25.230 14.466 1.00 88.12 182 ARG A O 1
ATOM 1420 N N . ALA A 1 183 ? 11.142 24.267 16.481 1.00 88.19 183 ALA A N 1
ATOM 1421 C CA . ALA A 1 183 ? 11.941 23.118 16.066 1.00 88.19 183 ALA A CA 1
ATOM 1422 C C . ALA A 1 183 ? 11.177 22.282 15.023 1.00 88.19 183 ALA A C 1
ATOM 1424 O O . ALA A 1 183 ? 10.107 21.752 15.319 1.00 88.19 183 ALA A O 1
ATOM 1425 N N . PHE A 1 184 ? 11.744 22.158 13.822 1.00 91.69 184 PHE A N 1
ATOM 1426 C CA . PHE A 1 184 ? 11.223 21.301 12.761 1.00 91.69 184 PHE A CA 1
ATOM 1427 C C . PHE A 1 184 ? 11.825 19.900 12.876 1.00 91.69 184 PHE A C 1
ATOM 1429 O O . PHE A 1 184 ? 11.095 18.942 13.098 1.00 91.69 184 PHE A O 1
ATOM 1436 N N . MET A 1 185 ? 13.158 19.781 12.816 1.00 95.12 185 MET A N 1
ATOM 1437 C CA . MET A 1 185 ? 13.871 18.514 13.028 1.00 95.12 185 MET A CA 1
ATOM 1438 C C . MET A 1 185 ? 15.301 18.726 13.542 1.00 95.12 185 MET A C 1
ATOM 1440 O O . MET A 1 185 ? 15.844 19.832 13.490 1.00 95.12 185 MET A O 1
ATOM 1444 N N . LYS A 1 186 ? 15.923 17.642 14.016 1.00 94.62 186 LYS A N 1
ATOM 1445 C CA . LYS A 1 186 ? 17.358 17.579 14.322 1.00 94.62 186 LYS A CA 1
ATOM 1446 C C . LYS A 1 186 ? 18.054 16.665 13.320 1.00 94.62 186 LYS A C 1
ATOM 1448 O O . LYS A 1 186 ? 17.588 15.538 13.119 1.00 94.62 186 LYS A O 1
ATOM 1453 N N . ILE A 1 187 ? 19.164 17.138 12.753 1.00 95.62 187 ILE A N 1
ATOM 1454 C CA . ILE A 1 187 ? 20.021 16.347 11.864 1.00 95.62 187 ILE A CA 1
ATOM 1455 C C . ILE A 1 187 ? 21.339 16.057 12.586 1.00 95.62 187 ILE A C 1
ATOM 1457 O O . ILE A 1 187 ? 22.081 16.987 12.909 1.00 95.62 187 ILE A O 1
ATOM 1461 N N . THR A 1 188 ? 21.614 14.791 12.880 1.00 94.62 188 THR A N 1
ATOM 1462 C CA . THR A 1 188 ? 22.830 14.340 13.579 1.00 94.62 188 THR A CA 1
ATOM 1463 C C . THR A 1 188 ? 23.877 13.852 12.582 1.00 94.62 188 THR A C 1
ATOM 1465 O O . THR A 1 188 ? 23.547 13.564 11.437 1.00 94.62 188 THR A O 1
ATOM 1468 N N . LYS A 1 189 ? 25.142 13.732 13.003 1.00 94.00 189 LYS A N 1
ATOM 1469 C CA . LYS A 1 189 ? 26.241 13.227 12.152 1.00 94.00 189 LYS A CA 1
ATOM 1470 C C . LYS A 1 189 ? 25.987 11.832 11.555 1.00 94.00 189 LYS A C 1
ATOM 1472 O O . LYS A 1 189 ? 26.548 11.514 10.513 1.00 94.00 189 LYS A O 1
ATOM 1477 N N . ASP A 1 190 ? 25.157 11.028 12.220 1.00 93.75 190 ASP A N 1
ATOM 1478 C CA . ASP A 1 190 ? 24.814 9.663 11.807 1.00 93.75 190 ASP A CA 1
ATOM 1479 C C . ASP A 1 190 ? 23.638 9.630 10.817 1.00 93.75 190 ASP A C 1
ATOM 1481 O O . ASP A 1 190 ? 23.312 8.581 10.262 1.00 93.75 190 ASP A O 1
ATOM 1485 N N . ASP A 1 191 ? 22.983 10.770 10.580 1.00 94.44 191 ASP A N 1
ATOM 1486 C CA . ASP A 1 191 ? 21.926 10.847 9.584 1.00 94.44 191 ASP A CA 1
ATOM 1487 C C . ASP A 1 191 ? 22.487 10.782 8.169 1.00 94.44 191 ASP A C 1
ATOM 1489 O O . ASP A 1 191 ? 23.444 11.474 7.819 1.00 94.44 191 ASP A O 1
ATOM 1493 N N . ALA A 1 192 ? 21.773 10.055 7.307 1.00 91.38 192 ALA A N 1
ATOM 1494 C CA . ALA A 1 192 ? 22.135 9.882 5.905 1.00 91.38 192 ALA A CA 1
ATOM 1495 C C . ALA A 1 192 ? 22.360 11.208 5.161 1.00 91.38 192 ALA A C 1
ATOM 1497 O O . ALA A 1 192 ? 23.195 11.253 4.268 1.00 91.38 192 ALA A O 1
ATOM 1498 N N . ILE A 1 193 ? 21.646 12.282 5.527 1.00 93.06 193 ILE A N 1
ATOM 1499 C CA . ILE A 1 193 ? 21.720 13.574 4.830 1.00 93.06 193 ILE A CA 1
ATOM 1500 C C . ILE A 1 193 ? 22.768 14.534 5.403 1.00 93.06 193 ILE A C 1
ATOM 1502 O O . ILE A 1 193 ? 22.952 15.614 4.844 1.00 93.06 193 ILE A O 1
ATOM 1506 N N . PHE A 1 194 ? 23.430 14.191 6.513 1.00 95.19 194 PHE A N 1
ATOM 1507 C CA . PHE A 1 194 ? 24.315 15.120 7.210 1.00 95.19 194 PHE A CA 1
ATOM 1508 C C . PHE A 1 194 ? 25.497 15.555 6.337 1.00 95.19 194 PHE A C 1
ATOM 1510 O O . PHE A 1 194 ? 26.184 14.737 5.711 1.00 95.19 194 PHE A O 1
ATOM 1517 N N . LYS A 1 195 ? 25.758 16.866 6.348 1.00 95.06 195 LYS A N 1
ATOM 1518 C CA . LYS A 1 195 ? 26.963 17.515 5.821 1.00 95.06 195 LYS A CA 1
ATOM 1519 C C . LYS A 1 195 ? 27.329 18.710 6.691 1.00 95.06 195 LYS A C 1
ATOM 1521 O O . LYS A 1 195 ? 26.482 19.267 7.387 1.00 95.06 195 LYS A O 1
ATOM 1526 N N . ASP A 1 196 ? 28.578 19.149 6.576 1.00 93.12 196 ASP A N 1
ATOM 1527 C CA . ASP A 1 196 ? 29.106 20.295 7.327 1.00 93.12 196 ASP A CA 1
ATOM 1528 C C . ASP A 1 196 ? 28.520 21.646 6.879 1.00 93.12 196 ASP A C 1
ATOM 1530 O O . ASP A 1 196 ? 28.755 22.668 7.518 1.00 93.12 196 ASP A O 1
ATOM 1534 N N . THR A 1 197 ? 27.742 21.674 5.790 1.00 95.31 197 THR A N 1
ATOM 1535 C CA . THR A 1 197 ? 27.061 22.874 5.282 1.00 95.31 197 THR A CA 1
ATOM 1536 C C . THR A 1 197 ? 25.655 22.546 4.779 1.00 95.31 197 THR A C 1
ATOM 1538 O O . THR A 1 197 ? 25.412 21.447 4.277 1.00 95.31 197 THR A O 1
ATOM 1541 N N . GLU A 1 198 ? 24.741 23.521 4.836 1.00 95.00 198 GLU A N 1
ATOM 1542 C CA . GLU A 1 198 ? 23.396 23.408 4.247 1.00 95.00 198 GLU A CA 1
ATOM 1543 C C . GLU A 1 198 ? 23.455 23.095 2.744 1.00 95.00 198 GLU A C 1
ATOM 1545 O O . GLU A 1 198 ? 22.772 22.188 2.274 1.00 95.00 198 GLU A O 1
ATOM 1550 N N . ALA A 1 199 ? 24.328 23.779 1.998 1.00 96.62 199 ALA A N 1
ATOM 1551 C CA . ALA A 1 199 ? 24.517 23.535 0.568 1.00 96.62 199 ALA A CA 1
ATOM 1552 C C . ALA A 1 199 ? 24.965 22.091 0.277 1.00 96.62 199 ALA A C 1
ATOM 1554 O O . ALA A 1 199 ? 24.500 21.480 -0.685 1.00 96.62 199 ALA A O 1
ATOM 1555 N N . GLY A 1 200 ? 25.822 21.521 1.131 1.00 97.06 200 GLY A N 1
ATOM 1556 C CA . GLY A 1 200 ? 26.203 20.113 1.052 1.00 97.06 200 GLY A CA 1
ATOM 1557 C C . GLY A 1 200 ? 25.015 19.177 1.286 1.00 97.06 200 GLY A C 1
ATOM 1558 O O . GLY A 1 200 ? 24.840 18.223 0.529 1.00 97.06 200 GLY A O 1
ATOM 1559 N N . MET A 1 201 ? 24.187 19.453 2.302 1.00 97.19 201 MET A N 1
ATOM 1560 C CA . MET A 1 201 ? 22.983 18.658 2.584 1.00 97.19 201 MET A CA 1
ATOM 1561 C C . MET A 1 201 ? 22.001 18.715 1.413 1.00 97.19 201 MET A C 1
ATOM 1563 O O . MET A 1 201 ? 21.513 17.675 0.975 1.00 97.19 201 MET A O 1
ATOM 1567 N N . LYS A 1 202 ? 21.780 19.908 0.848 1.00 97.06 202 LYS A N 1
ATOM 1568 C CA . LYS A 1 202 ? 20.954 20.105 -0.346 1.00 97.06 202 LYS A CA 1
ATOM 1569 C C . LYS A 1 202 ? 21.477 19.306 -1.539 1.00 97.06 202 LYS A C 1
ATOM 1571 O O . LYS A 1 202 ? 20.715 18.577 -2.167 1.00 97.06 202 LYS A O 1
ATOM 1576 N N . SER A 1 203 ? 22.775 19.394 -1.828 1.00 97.00 203 SER A N 1
ATOM 1577 C CA . SER A 1 203 ? 23.376 18.658 -2.943 1.00 97.00 203 SER A CA 1
ATOM 1578 C C . SER A 1 203 ? 23.221 17.143 -2.782 1.00 97.00 203 SER A C 1
ATOM 1580 O O . SER A 1 203 ? 22.904 16.459 -3.753 1.00 97.00 203 SER A O 1
ATOM 1582 N N . LEU A 1 204 ? 23.381 16.614 -1.564 1.00 96.50 204 LEU A N 1
ATOM 1583 C CA . LEU A 1 204 ? 23.147 15.197 -1.292 1.00 96.50 204 LEU A CA 1
ATOM 1584 C C . LEU A 1 204 ? 21.663 14.831 -1.439 1.00 96.50 204 LEU A C 1
ATOM 1586 O O . LEU A 1 204 ? 21.343 13.831 -2.080 1.00 96.50 204 LEU A O 1
ATOM 1590 N N . TRP A 1 205 ? 20.757 15.657 -0.917 1.00 97.06 205 TRP A N 1
ATOM 1591 C CA . TRP A 1 205 ? 19.310 15.466 -1.035 1.00 97.06 205 TRP A CA 1
ATOM 1592 C C . TRP A 1 205 ? 18.858 15.327 -2.494 1.00 97.06 205 TRP A C 1
ATOM 1594 O O . TRP A 1 205 ? 18.073 14.440 -2.836 1.00 97.06 205 TRP A O 1
ATOM 1604 N N . GLU A 1 206 ? 19.406 16.159 -3.379 1.00 95.69 206 GLU A N 1
ATOM 1605 C CA . GLU A 1 206 ? 19.145 16.136 -4.823 1.00 95.69 206 GLU A CA 1
ATOM 1606 C C . GLU A 1 206 ? 19.635 14.854 -5.521 1.00 95.69 206 GLU A C 1
ATOM 1608 O O . GLU A 1 206 ? 19.162 14.530 -6.612 1.00 95.69 206 GLU A O 1
ATOM 1613 N N . THR A 1 207 ? 20.548 14.094 -4.906 1.00 95.31 207 THR A N 1
ATOM 1614 C CA . THR A 1 207 ? 20.960 12.770 -5.409 1.00 95.31 207 THR A CA 1
ATOM 1615 C C . THR A 1 207 ? 20.112 11.614 -4.887 1.00 95.31 207 THR A C 1
ATOM 1617 O O . THR A 1 207 ? 20.122 10.553 -5.506 1.00 95.31 207 THR A O 1
ATOM 1620 N N . MET A 1 208 ? 19.362 11.812 -3.798 1.00 96.88 208 MET A N 1
ATOM 1621 C CA . MET A 1 208 ? 18.502 10.778 -3.222 1.00 96.88 208 MET A CA 1
ATOM 1622 C C . MET A 1 208 ? 17.276 10.522 -4.100 1.00 96.88 208 MET A C 1
ATOM 1624 O O . MET A 1 208 ? 16.659 11.448 -4.637 1.00 96.88 208 MET A O 1
ATOM 1628 N N . THR A 1 209 ? 16.866 9.261 -4.154 1.00 96.75 209 THR A N 1
ATOM 1629 C CA . THR A 1 209 ? 15.575 8.836 -4.697 1.00 96.75 209 THR A CA 1
ATOM 1630 C C . THR A 1 209 ? 14.417 9.395 -3.875 1.00 96.75 209 THR A C 1
ATOM 1632 O O . THR A 1 209 ? 14.543 9.707 -2.687 1.00 96.75 209 THR A O 1
ATOM 1635 N N . LEU A 1 210 ? 13.221 9.433 -4.467 1.00 97.50 210 LEU A N 1
ATOM 1636 C CA . LEU A 1 210 ? 12.018 9.805 -3.718 1.00 97.50 210 LEU A CA 1
ATOM 1637 C C . LEU A 1 210 ? 11.733 8.848 -2.548 1.00 97.50 210 LEU A C 1
ATOM 1639 O O . LEU A 1 210 ? 11.260 9.278 -1.497 1.00 97.50 210 LEU A O 1
ATOM 1643 N N . LYS A 1 211 ? 12.035 7.554 -2.713 1.00 96.12 211 LYS A N 1
ATOM 1644 C CA . LYS A 1 211 ? 11.850 6.549 -1.660 1.00 96.12 211 LYS A CA 1
ATOM 1645 C C . LYS A 1 211 ? 12.757 6.824 -0.460 1.00 96.12 211 LYS A C 1
ATOM 1647 O O . LYS A 1 211 ? 12.276 6.806 0.668 1.00 96.12 211 LYS A O 1
ATOM 1652 N N . GLU A 1 212 ? 14.032 7.130 -0.684 1.00 96.88 212 GLU A N 1
ATOM 1653 C CA . GLU A 1 212 ? 14.973 7.467 0.392 1.00 96.88 212 GLU A CA 1
ATOM 1654 C C . GLU A 1 212 ? 14.569 8.748 1.125 1.00 96.88 212 GLU A C 1
ATOM 1656 O O . GLU A 1 212 ? 14.597 8.782 2.355 1.00 96.88 212 GLU A O 1
ATOM 1661 N N . ARG A 1 213 ? 14.121 9.779 0.394 1.00 97.88 213 ARG A N 1
ATOM 1662 C CA . ARG A 1 213 ? 13.617 11.025 0.997 1.00 97.88 213 ARG A CA 1
ATOM 1663 C C . ARG A 1 213 ? 12.392 10.776 1.874 1.00 97.88 213 ARG A C 1
ATOM 1665 O O . ARG A 1 213 ? 12.342 11.257 3.004 1.00 97.88 213 ARG A O 1
ATOM 1672 N N . ASN A 1 214 ? 11.424 10.000 1.379 1.00 97.44 214 ASN A N 1
ATOM 1673 C CA . ASN A 1 214 ? 10.237 9.628 2.151 1.00 97.44 214 ASN A CA 1
ATOM 1674 C C . ASN A 1 214 ? 10.605 8.813 3.396 1.00 97.44 214 ASN A C 1
ATOM 1676 O O . ASN A 1 214 ? 10.113 9.122 4.476 1.00 97.44 214 ASN A O 1
ATOM 1680 N N . ASN A 1 215 ? 11.508 7.837 3.275 1.00 96.62 215 ASN A N 1
ATOM 1681 C CA . ASN A 1 215 ? 11.977 7.044 4.412 1.00 96.62 215 ASN A CA 1
ATOM 1682 C C . ASN A 1 215 ? 12.668 7.913 5.471 1.00 96.62 215 ASN A C 1
ATOM 1684 O O . ASN A 1 215 ? 12.389 7.760 6.658 1.00 96.62 215 ASN A O 1
ATOM 1688 N N . TYR A 1 216 ? 13.533 8.842 5.054 1.00 97.62 216 TYR A N 1
ATOM 1689 C CA . TYR A 1 216 ? 14.225 9.747 5.969 1.00 97.62 216 TYR A CA 1
ATOM 1690 C C . TYR A 1 216 ? 13.248 10.665 6.718 1.00 97.62 216 TYR A C 1
ATOM 1692 O O . TYR A 1 216 ? 13.304 10.763 7.945 1.00 97.62 216 TYR A O 1
ATOM 1700 N N . LEU A 1 217 ? 12.318 11.305 6.002 1.00 97.69 217 LEU A N 1
ATOM 1701 C CA . LEU A 1 217 ? 11.327 12.193 6.618 1.00 97.69 217 LEU A CA 1
ATOM 1702 C C . LEU A 1 217 ? 10.372 11.429 7.536 1.00 97.69 217 LEU A C 1
ATOM 1704 O O . LEU A 1 217 ? 10.088 11.905 8.632 1.00 97.69 217 LEU A O 1
ATOM 1708 N N . ASN A 1 218 ? 9.939 10.232 7.133 1.00 96.88 218 ASN A N 1
ATOM 1709 C CA . ASN A 1 218 ? 9.125 9.354 7.968 1.00 96.88 218 ASN A CA 1
ATOM 1710 C C . ASN A 1 218 ? 9.866 8.945 9.248 1.00 96.88 218 ASN A C 1
ATOM 1712 O O . ASN A 1 218 ? 9.295 9.027 10.330 1.00 96.88 218 ASN A O 1
ATOM 1716 N N . PHE A 1 219 ? 11.149 8.578 9.158 1.00 96.69 219 PHE A N 1
ATOM 1717 C CA . PHE A 1 219 ? 11.973 8.259 10.327 1.00 96.69 219 PHE A CA 1
ATOM 1718 C C . PHE A 1 219 ? 12.052 9.440 11.306 1.00 96.69 219 PHE A C 1
ATOM 1720 O O . PHE A 1 219 ? 11.824 9.273 12.505 1.00 96.69 219 PHE A O 1
ATOM 1727 N N . LYS A 1 220 ? 12.297 10.656 10.801 1.00 96.56 220 LYS A N 1
ATOM 1728 C CA . LYS A 1 220 ? 12.323 11.871 11.630 1.00 96.56 220 LYS A CA 1
ATOM 1729 C C . LYS A 1 220 ? 10.963 12.198 12.242 1.00 96.56 220 LYS A C 1
ATOM 1731 O O . LYS A 1 220 ? 10.897 12.546 13.419 1.00 96.56 220 LYS A O 1
ATOM 1736 N N . ALA A 1 221 ? 9.890 12.061 11.471 1.00 95.81 221 ALA A N 1
ATOM 1737 C CA . ALA A 1 221 ? 8.530 12.268 11.951 1.00 95.81 221 ALA A CA 1
ATOM 1738 C C . ALA A 1 221 ? 8.126 11.231 13.009 1.00 95.81 221 ALA A C 1
ATOM 1740 O O . ALA A 1 221 ? 7.497 11.585 14.003 1.00 95.81 221 ALA A O 1
ATOM 1741 N N . GLY A 1 222 ? 8.529 9.971 12.827 1.00 95.25 222 GLY A N 1
ATOM 1742 C CA . GLY A 1 222 ? 8.326 8.882 13.778 1.00 95.25 222 GLY A CA 1
ATOM 1743 C C . GLY A 1 222 ? 9.040 9.141 15.100 1.00 95.25 222 GLY A C 1
ATOM 1744 O O . GLY A 1 222 ? 8.399 9.090 16.142 1.00 95.25 222 GLY A O 1
ATOM 1745 N N . GLY A 1 223 ? 10.317 9.536 15.054 1.00 94.12 223 GLY A N 1
ATOM 1746 C CA . GLY A 1 223 ? 11.066 9.917 16.254 1.00 94.12 223 GLY A CA 1
ATOM 1747 C C . GLY A 1 223 ? 10.445 11.106 16.994 1.00 94.12 223 GLY A C 1
ATOM 1748 O O . GLY A 1 223 ? 10.368 11.092 18.217 1.00 94.12 223 GLY A O 1
ATOM 1749 N N . LEU A 1 224 ? 9.929 12.111 16.272 1.00 92.56 224 LEU A N 1
ATOM 1750 C CA . LEU A 1 224 ? 9.169 13.207 16.887 1.00 92.56 224 LEU A CA 1
ATOM 1751 C C . LEU A 1 224 ? 7.872 12.709 17.541 1.00 92.56 224 LEU A C 1
ATOM 1753 O O . LEU A 1 224 ? 7.530 13.155 18.633 1.00 92.56 224 LEU A O 1
ATOM 1757 N N . LEU A 1 225 ? 7.133 11.816 16.880 1.00 92.56 225 LEU A N 1
ATOM 1758 C CA . LEU A 1 225 ? 5.915 11.235 17.439 1.00 92.56 225 LEU A CA 1
ATOM 1759 C C . LEU A 1 225 ? 6.209 10.419 18.705 1.00 92.56 225 LEU A C 1
ATOM 1761 O O . LEU A 1 225 ? 5.469 10.542 19.678 1.00 92.56 225 LEU A O 1
ATOM 1765 N N . ASP A 1 226 ? 7.278 9.625 18.704 1.00 92.00 226 ASP A N 1
ATOM 1766 C CA . ASP A 1 226 ? 7.724 8.857 19.870 1.00 92.00 226 ASP A CA 1
ATOM 1767 C C . ASP A 1 226 ? 8.085 9.804 21.022 1.00 92.00 226 ASP A C 1
ATOM 1769 O O . ASP A 1 226 ? 7.540 9.673 22.113 1.00 92.00 226 ASP A O 1
ATOM 1773 N N . ASP A 1 227 ? 8.863 10.854 20.745 1.00 88.25 227 ASP A N 1
ATOM 1774 C CA . ASP A 1 227 ? 9.179 11.922 21.699 1.00 88.25 227 ASP A CA 1
ATOM 1775 C C . ASP A 1 227 ? 7.926 12.599 22.278 1.00 88.25 227 ASP A C 1
ATOM 1777 O O . ASP A 1 227 ? 7.919 12.978 23.446 1.00 88.25 227 ASP A O 1
ATOM 1781 N N . LEU A 1 228 ? 6.879 12.815 21.474 1.00 86.25 228 LEU A N 1
ATOM 1782 C CA . LEU A 1 228 ? 5.624 13.425 21.931 1.00 86.25 228 LEU A CA 1
ATOM 1783 C C . LEU A 1 228 ? 4.844 12.487 22.850 1.00 86.25 228 LEU A C 1
ATOM 1785 O O . LEU A 1 228 ? 4.321 12.921 23.879 1.00 86.25 228 LEU A O 1
ATOM 1789 N N . ILE A 1 229 ? 4.784 11.207 22.485 1.00 86.00 229 ILE A N 1
ATOM 1790 C CA . ILE A 1 229 ? 4.164 10.169 23.305 1.00 86.00 229 ILE A CA 1
ATOM 1791 C C . ILE A 1 229 ? 4.922 10.065 24.634 1.00 86.00 229 ILE A C 1
ATOM 1793 O O . ILE A 1 229 ? 4.297 10.170 25.688 1.00 86.00 229 ILE A O 1
ATOM 1797 N N . ASP A 1 230 ? 6.250 9.995 24.594 1.00 84.81 230 ASP A N 1
ATOM 1798 C CA . ASP A 1 230 ? 7.096 9.816 25.771 1.00 84.81 230 ASP A CA 1
ATOM 1799 C C . ASP A 1 230 ? 7.193 11.079 26.636 1.00 84.81 230 ASP A C 1
ATOM 1801 O O . ASP A 1 230 ? 7.118 10.994 27.852 1.00 84.81 230 ASP A O 1
ATOM 1805 N N . LYS A 1 231 ? 7.290 12.291 26.079 1.00 77.75 231 LYS A N 1
ATOM 1806 C CA . LYS A 1 231 ? 7.326 13.523 26.901 1.00 77.75 231 LYS A CA 1
ATOM 1807 C C . LYS A 1 231 ? 5.993 13.835 27.560 1.00 77.75 231 LYS A C 1
ATOM 1809 O O . LYS A 1 231 ? 5.983 14.426 28.639 1.00 77.75 231 LYS A O 1
ATOM 1814 N N . SER A 1 232 ? 4.878 13.388 26.975 1.00 62.94 232 SER A N 1
ATOM 1815 C CA . SER A 1 232 ? 3.576 13.455 27.650 1.00 62.94 232 SER A CA 1
ATOM 1816 C C . SER A 1 232 ? 3.508 12.600 28.927 1.00 62.94 232 SER A C 1
ATOM 1818 O O . SER A 1 232 ? 2.569 12.742 29.704 1.00 62.94 232 SER A O 1
ATOM 1820 N N . ILE A 1 233 ? 4.514 11.750 29.170 1.00 58.12 233 ILE A N 1
ATOM 1821 C CA . ILE A 1 233 ? 4.716 10.989 30.413 1.00 58.12 233 ILE A CA 1
ATOM 1822 C C . ILE A 1 233 ? 5.378 11.860 31.490 1.00 58.12 233 ILE A C 1
ATOM 1824 O O . ILE A 1 233 ? 5.100 11.664 32.668 1.00 58.12 233 ILE A O 1
ATOM 1828 N N . SER A 1 234 ? 6.253 12.803 31.118 1.00 53.88 234 SER A N 1
ATOM 1829 C CA . SER A 1 234 ? 7.157 13.472 32.067 1.00 53.88 234 SER A CA 1
ATOM 1830 C C . SER A 1 234 ? 6.826 14.931 32.393 1.00 53.88 234 SER A C 1
ATOM 1832 O O . SER A 1 234 ? 7.253 15.406 33.442 1.00 53.88 234 SER A O 1
ATOM 1834 N N . ASP A 1 235 ? 6.125 15.661 31.518 1.00 56.91 235 ASP A N 1
ATOM 1835 C CA . ASP A 1 235 ? 5.888 17.104 31.693 1.00 56.91 235 ASP A CA 1
ATOM 1836 C C . ASP A 1 235 ? 4.389 17.443 31.799 1.00 56.91 235 ASP A C 1
ATOM 1838 O O . ASP A 1 235 ? 3.652 17.455 30.811 1.00 56.91 235 ASP A O 1
ATOM 1842 N N . ASN A 1 236 ? 3.946 17.761 33.021 1.00 53.19 236 ASN A N 1
ATOM 1843 C CA . ASN A 1 236 ? 2.560 18.125 33.354 1.00 53.19 236 ASN A CA 1
ATOM 1844 C C . ASN A 1 236 ? 2.071 19.436 32.727 1.00 53.19 236 ASN A C 1
ATOM 1846 O O . ASN A 1 236 ? 0.885 19.756 32.827 1.00 53.19 236 ASN A O 1
ATOM 1850 N N . SER A 1 237 ? 2.957 20.220 32.109 1.00 49.66 237 SER A N 1
ATOM 1851 C CA . SER A 1 237 ? 2.600 21.522 31.541 1.00 49.66 237 SER A CA 1
ATOM 1852 C C . SER A 1 237 ? 2.005 21.446 30.130 1.00 49.66 237 SER A C 1
ATOM 1854 O O . SER A 1 237 ? 1.384 22.410 29.675 1.00 49.66 237 SER A O 1
ATOM 1856 N N . VAL A 1 238 ? 2.108 20.303 29.443 1.00 52.53 238 VAL A N 1
ATOM 1857 C CA . VAL A 1 238 ? 1.602 20.155 28.070 1.00 52.53 238 VAL A CA 1
ATOM 1858 C C . VAL A 1 238 ? 0.115 19.784 28.089 1.00 52.53 238 VAL A C 1
ATOM 1860 O O . VAL A 1 238 ? -0.273 18.622 27.966 1.00 52.53 238 VAL A O 1
ATOM 1863 N N . ARG A 1 239 ? -0.758 20.787 28.239 1.00 54.97 239 ARG A N 1
ATOM 1864 C CA . ARG A 1 239 ? -2.205 20.616 28.025 1.00 54.97 239 ARG A CA 1
ATOM 1865 C C . ARG A 1 239 ? -2.474 20.299 26.553 1.00 54.97 239 ARG A C 1
ATOM 1867 O O . ARG A 1 239 ? -2.018 21.014 25.669 1.00 54.97 239 ARG A O 1
ATOM 1874 N N . ALA A 1 240 ? -3.264 19.259 26.282 1.00 49.31 240 ALA A N 1
ATOM 1875 C CA . ALA A 1 240 ? -3.581 18.809 24.922 1.00 49.31 240 ALA A CA 1
ATOM 1876 C C . ALA A 1 240 ? -4.249 19.889 24.049 1.00 49.31 240 ALA A C 1
ATOM 1878 O O . ALA A 1 240 ? -4.031 19.921 22.842 1.00 49.31 240 ALA A O 1
ATOM 1879 N N . ALA A 1 241 ? -5.056 20.762 24.662 1.00 43.09 241 ALA A N 1
ATOM 1880 C CA . ALA A 1 241 ? -5.750 21.851 23.975 1.00 43.09 241 ALA A CA 1
ATOM 1881 C C . ALA A 1 241 ? -4.829 23.036 23.623 1.00 43.09 241 ALA A C 1
ATOM 1883 O O . ALA A 1 241 ? -5.142 23.783 22.702 1.00 43.09 241 ALA A O 1
ATOM 1884 N N . ASP A 1 242 ? -3.688 23.158 24.310 1.00 48.78 242 ASP A N 1
ATOM 1885 C CA . ASP A 1 242 ? -2.732 24.262 24.175 1.00 48.78 242 ASP A CA 1
ATOM 1886 C C . ASP A 1 242 ? -1.377 23.792 23.630 1.00 48.78 242 ASP A C 1
ATOM 1888 O O . ASP A 1 242 ? -0.404 24.538 23.694 1.00 48.78 242 ASP A O 1
ATOM 1892 N N . SER A 1 243 ? -1.276 22.555 23.125 1.00 55.88 243 SER A N 1
ATOM 1893 C CA . SER A 1 243 ? -0.060 22.046 22.490 1.00 55.88 243 SER A CA 1
ATOM 1894 C C . SER A 1 243 ? -0.182 22.183 20.969 1.00 55.88 243 SER A C 1
ATOM 1896 O O . SER A 1 243 ? -0.544 21.213 20.293 1.00 55.88 243 SER A O 1
ATOM 1898 N N . PRO A 1 244 ? 0.162 23.354 20.389 1.00 58.03 244 PRO A N 1
ATOM 1899 C CA . PRO A 1 244 ? 0.288 23.535 18.940 1.00 58.03 244 PRO A CA 1
ATOM 1900 C C . PRO A 1 244 ? 1.287 22.546 18.313 1.00 58.03 244 PRO A C 1
ATOM 1902 O O . PRO A 1 244 ? 1.413 22.448 17.102 1.00 58.03 244 PRO A O 1
ATOM 1905 N N . ILE A 1 245 ? 2.005 21.761 19.119 1.00 63.03 245 ILE A N 1
ATOM 1906 C CA . ILE A 1 245 ? 3.052 20.848 18.676 1.00 63.03 245 ILE A CA 1
ATOM 1907 C C . ILE A 1 245 ? 2.490 19.644 17.903 1.00 63.03 245 ILE A C 1
ATOM 1909 O O . ILE A 1 245 ? 3.119 19.210 16.943 1.00 63.03 245 ILE A O 1
ATOM 1913 N N . VAL A 1 246 ? 1.321 19.102 18.268 1.00 71.69 246 VAL A N 1
ATOM 1914 C CA . VAL 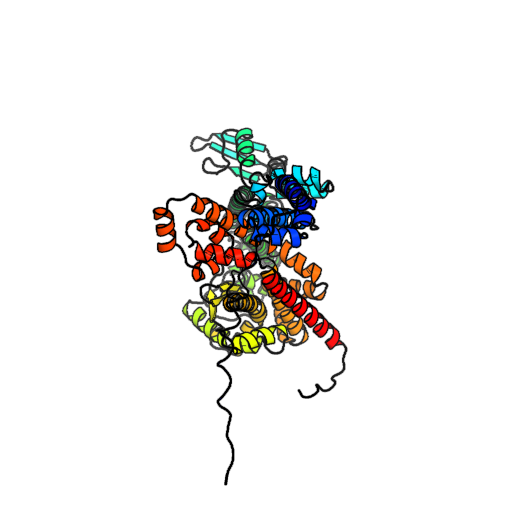A 1 246 ? 0.780 17.904 17.585 1.00 71.69 246 VAL A CA 1
ATOM 1915 C C . VAL A 1 246 ? 0.029 18.274 16.303 1.00 71.69 246 VAL A C 1
ATOM 1917 O O . VAL A 1 246 ? 0.130 17.562 15.308 1.00 71.69 246 VAL A O 1
ATOM 1920 N N . GLY A 1 247 ? -0.724 19.378 16.323 1.00 68.56 247 GLY A N 1
ATOM 1921 C CA . GLY A 1 247 ? -1.506 19.843 15.172 1.00 68.56 247 GLY A CA 1
ATOM 1922 C C . GLY A 1 247 ? -0.703 20.668 14.166 1.00 68.56 247 GLY A C 1
ATOM 1923 O O . GLY A 1 247 ? -0.951 20.558 12.967 1.00 68.56 247 GLY A O 1
ATOM 1924 N N . ASP A 1 248 ? 0.282 21.443 14.633 1.00 79.75 248 ASP A N 1
ATOM 1925 C CA . ASP A 1 248 ? 0.939 22.462 13.806 1.00 79.75 248 ASP A CA 1
ATOM 1926 C C . ASP A 1 248 ? 2.394 22.137 13.461 1.00 79.75 248 ASP A C 1
ATOM 1928 O O . ASP A 1 248 ? 3.052 22.973 12.834 1.00 79.75 248 ASP A O 1
ATOM 1932 N N . ASN A 1 249 ? 2.929 20.971 13.858 1.00 88.25 249 ASN A N 1
ATOM 1933 C CA . ASN A 1 249 ? 4.266 20.568 13.426 1.00 88.25 249 ASN A CA 1
ATOM 1934 C C . ASN A 1 249 ? 4.204 19.924 12.029 1.00 88.25 249 ASN A C 1
ATOM 1936 O O . ASN A 1 249 ? 3.745 18.784 11.897 1.00 88.25 249 ASN A O 1
ATOM 1940 N N . PRO A 1 250 ? 4.705 20.603 10.979 1.00 91.19 250 PRO A N 1
ATOM 1941 C CA . PRO A 1 250 ? 4.605 20.106 9.612 1.00 91.19 250 PRO A CA 1
ATOM 1942 C C . PRO A 1 250 ? 5.398 18.815 9.374 1.00 91.19 250 PRO A C 1
ATOM 1944 O O . PRO A 1 250 ? 5.136 18.137 8.383 1.00 91.19 250 PRO A O 1
ATOM 1947 N N . LEU A 1 251 ? 6.333 18.436 10.260 1.00 93.62 251 LEU A N 1
ATOM 1948 C CA . LEU A 1 251 ? 7.091 17.192 10.119 1.00 93.62 251 LEU A CA 1
ATOM 1949 C C . LEU A 1 251 ? 6.183 15.958 10.241 1.00 93.62 251 LEU A C 1
ATOM 1951 O O . LEU A 1 251 ? 6.388 14.966 9.547 1.00 93.62 251 LEU A O 1
ATOM 1955 N N . LEU A 1 252 ? 5.137 16.024 11.069 1.00 94.12 252 LEU A N 1
ATOM 1956 C CA . LEU A 1 252 ? 4.209 14.907 11.263 1.00 94.12 252 LEU A CA 1
ATOM 1957 C C . LEU A 1 252 ? 3.397 14.575 9.995 1.00 94.12 252 LEU A C 1
ATOM 1959 O O . LEU A 1 252 ? 2.906 13.455 9.863 1.00 94.12 252 LEU A O 1
ATOM 1963 N N . ASN A 1 253 ? 3.326 15.489 9.018 1.00 93.56 253 ASN A N 1
ATOM 1964 C CA . ASN A 1 253 ? 2.691 15.235 7.717 1.00 93.56 253 ASN A CA 1
ATOM 1965 C C . ASN A 1 253 ? 3.463 14.222 6.851 1.00 93.56 253 ASN A C 1
ATOM 1967 O O . ASN A 1 253 ? 2.919 13.723 5.863 1.00 93.56 253 ASN A O 1
ATOM 1971 N N . TYR A 1 254 ? 4.714 13.914 7.208 1.00 95.88 254 TYR A N 1
ATOM 1972 C CA . TYR A 1 254 ? 5.552 12.934 6.514 1.00 95.88 254 TYR A CA 1
ATOM 1973 C C . TYR A 1 254 ? 5.496 11.530 7.125 1.00 95.88 254 TYR A C 1
ATOM 1975 O O . TYR A 1 254 ? 6.174 10.636 6.624 1.00 95.88 254 TYR A O 1
ATOM 1983 N N . LEU A 1 255 ? 4.693 11.321 8.175 1.00 94.69 255 LEU A N 1
ATOM 1984 C CA . LEU A 1 255 ? 4.423 9.980 8.683 1.00 94.69 255 LEU A CA 1
ATOM 1985 C C . LEU A 1 255 ? 3.762 9.125 7.597 1.00 94.69 255 LEU A C 1
ATOM 1987 O O . LEU A 1 255 ? 2.762 9.533 6.990 1.00 94.69 255 LEU A O 1
ATOM 1991 N N . ASP A 1 256 ? 4.285 7.918 7.414 1.00 90.94 256 ASP A N 1
ATOM 1992 C CA . ASP A 1 256 ? 3.686 6.881 6.579 1.00 90.94 256 ASP A CA 1
ATOM 1993 C C . ASP A 1 256 ? 2.297 6.452 7.098 1.00 90.94 256 ASP A C 1
ATOM 1995 O O . ASP A 1 256 ? 1.775 6.959 8.099 1.00 90.94 256 ASP A O 1
ATOM 1999 N N . GLY A 1 257 ? 1.649 5.522 6.392 1.00 86.44 257 GLY A N 1
ATOM 2000 C CA . GLY A 1 257 ? 0.346 4.981 6.791 1.00 86.44 257 GLY A CA 1
ATOM 2001 C C . GLY A 1 257 ? 0.296 4.533 8.266 1.00 86.44 257 GLY A C 1
ATOM 2002 O O . GLY A 1 257 ? -0.529 5.067 9.021 1.00 86.44 257 GLY A O 1
ATOM 2003 N N . PRO A 1 258 ? 1.165 3.596 8.700 1.00 88.25 258 PRO A N 1
ATOM 2004 C CA . PRO A 1 258 ? 1.249 3.155 10.094 1.00 88.25 258 PRO A CA 1
ATOM 2005 C C . PRO A 1 258 ? 1.520 4.283 11.101 1.00 88.25 258 PRO A C 1
ATOM 2007 O O . PRO A 1 258 ? 0.796 4.405 12.094 1.00 88.25 258 PRO A O 1
ATOM 2010 N N . GLY A 1 259 ? 2.516 5.135 10.852 1.00 91.38 259 GLY A N 1
ATOM 2011 C CA . GLY A 1 259 ? 2.899 6.254 11.710 1.00 91.38 259 GLY A CA 1
ATOM 2012 C C . GLY A 1 259 ? 1.772 7.271 11.872 1.00 91.38 259 GLY A C 1
ATOM 2013 O O . GLY A 1 259 ? 1.431 7.658 12.991 1.00 91.38 259 GLY A O 1
ATOM 2014 N N . ASN A 1 260 ? 1.099 7.633 10.780 1.00 89.06 260 ASN A N 1
ATOM 2015 C CA . ASN A 1 260 ? -0.068 8.506 10.835 1.00 89.06 260 ASN A CA 1
ATOM 2016 C C . ASN A 1 260 ? -1.223 7.836 11.595 1.00 89.06 260 ASN A C 1
ATOM 2018 O O . ASN A 1 260 ? -1.906 8.489 12.379 1.00 89.06 260 ASN A O 1
ATOM 2022 N N . GLY A 1 261 ? -1.419 6.523 11.441 1.00 86.69 261 GLY A N 1
ATOM 2023 C CA . GLY A 1 261 ? -2.361 5.757 12.260 1.00 86.69 261 GLY A CA 1
ATOM 2024 C C . GLY A 1 261 ? -2.063 5.859 13.763 1.00 86.69 261 GLY A C 1
ATOM 2025 O O . GLY A 1 261 ? -2.982 6.076 14.562 1.00 86.69 261 GLY A O 1
ATOM 2026 N N . ARG A 1 262 ? -0.782 5.774 14.154 1.00 89.25 262 ARG A N 1
ATOM 2027 C CA . ARG A 1 262 ? -0.328 5.983 15.542 1.00 89.25 262 ARG A CA 1
ATOM 2028 C C . ARG A 1 262 ? -0.623 7.406 16.022 1.00 89.25 262 ARG A C 1
ATOM 2030 O O . ARG A 1 262 ? -1.203 7.556 17.099 1.00 89.25 262 ARG A O 1
ATOM 2037 N N . LEU A 1 263 ? -0.309 8.423 15.217 1.00 90.06 263 LEU A N 1
ATOM 2038 C CA . LEU A 1 263 ? -0.605 9.828 15.520 1.00 90.06 263 LEU A CA 1
ATOM 2039 C C . LEU A 1 263 ? -2.106 10.058 15.736 1.00 90.06 263 LEU A C 1
ATOM 2041 O O . LEU A 1 263 ? -2.507 10.615 16.756 1.00 90.06 263 LEU A O 1
ATOM 2045 N N . GLN A 1 264 ? -2.958 9.575 14.829 1.00 87.62 264 GLN A N 1
ATOM 2046 C CA . GLN A 1 264 ? -4.412 9.716 14.961 1.00 87.62 264 GLN A CA 1
ATOM 2047 C C . GLN A 1 264 ? -4.945 9.006 16.214 1.00 87.62 264 GLN A C 1
ATOM 2049 O O . GLN A 1 264 ? -5.821 9.537 16.901 1.00 87.62 264 GLN A O 1
ATOM 2054 N N . LYS A 1 265 ? -4.398 7.830 16.565 1.00 86.88 265 LYS A N 1
ATOM 2055 C CA . LYS A 1 265 ? -4.731 7.139 17.822 1.00 86.88 265 LYS A CA 1
ATOM 2056 C C . LYS A 1 265 ? -4.324 7.981 19.032 1.00 86.88 265 LYS A C 1
ATOM 2058 O O . LYS A 1 265 ? -5.120 8.106 19.959 1.00 86.88 265 LYS A O 1
ATOM 2063 N N . TYR A 1 266 ? -3.133 8.576 19.023 1.00 89.00 266 TYR A N 1
ATOM 2064 C CA . TYR A 1 266 ? -2.660 9.459 20.092 1.00 89.00 266 TYR A CA 1
ATOM 2065 C C . TYR A 1 266 ? -3.546 10.706 20.251 1.00 89.00 266 TYR A C 1
ATOM 2067 O O . TYR A 1 266 ? -4.033 10.974 21.347 1.00 89.00 266 TYR A O 1
ATOM 2075 N N . ILE A 1 267 ? -3.883 11.394 19.155 1.00 88.25 267 ILE A N 1
ATOM 2076 C CA . ILE A 1 267 ? -4.821 12.532 19.163 1.00 88.25 267 ILE A CA 1
ATOM 2077 C C . ILE A 1 267 ? -6.191 12.109 19.717 1.00 88.25 267 ILE A C 1
ATOM 2079 O O . ILE A 1 267 ? -6.781 12.801 20.549 1.00 88.25 267 ILE A O 1
ATOM 2083 N N . ALA A 1 268 ? -6.710 10.949 19.301 1.00 87.38 268 ALA A N 1
ATOM 2084 C CA . ALA A 1 268 ? -7.988 10.440 19.793 1.00 87.38 268 ALA A CA 1
ATOM 2085 C C . ALA A 1 268 ? -7.968 10.156 21.305 1.00 87.38 268 ALA A C 1
ATOM 2087 O O . ALA A 1 268 ? -8.952 10.470 21.983 1.00 87.38 268 ALA A O 1
ATOM 2088 N N . LYS A 1 269 ? -6.864 9.597 21.824 1.00 89.44 269 LYS A N 1
ATOM 2089 C CA . LYS A 1 269 ? -6.621 9.371 23.259 1.00 89.44 269 LYS A CA 1
ATOM 2090 C C . LYS A 1 269 ? -6.626 10.688 24.035 1.00 89.44 269 LYS A C 1
ATOM 2092 O O . LYS A 1 269 ? -7.413 10.824 24.968 1.00 89.44 269 LYS A O 1
ATOM 2097 N N . MET A 1 270 ? -5.827 11.660 23.595 1.00 88.62 270 MET A N 1
ATOM 2098 C CA . MET A 1 270 ? -5.738 12.997 24.194 1.00 88.62 270 MET A CA 1
ATOM 2099 C C . MET A 1 270 ? -7.116 13.664 24.270 1.00 88.62 270 MET A C 1
ATOM 2101 O O . MET A 1 270 ? -7.581 14.034 25.347 1.00 88.62 270 MET A O 1
ATOM 2105 N N . ASN A 1 271 ? -7.840 13.695 23.149 1.00 87.75 271 ASN A N 1
ATOM 2106 C CA . ASN A 1 271 ? -9.188 14.260 23.088 1.00 87.75 271 ASN A CA 1
ATOM 2107 C C . ASN A 1 271 ? -10.182 13.543 24.014 1.00 87.75 271 ASN A C 1
ATOM 2109 O O . ASN A 1 271 ? -11.068 14.176 24.584 1.00 87.75 271 ASN A O 1
ATOM 2113 N N . ALA A 1 272 ? -10.089 12.216 24.147 1.00 89.56 272 ALA A N 1
ATOM 2114 C CA . ALA A 1 272 ? -10.970 11.467 25.040 1.00 89.56 272 ALA A CA 1
ATOM 2115 C C . ALA A 1 272 ? -10.710 11.809 26.514 1.00 89.56 272 ALA A C 1
ATOM 2117 O O . ALA A 1 272 ? -11.664 11.995 27.269 1.00 89.56 272 ALA A O 1
ATOM 2118 N N . VAL A 1 273 ? -9.440 11.932 26.902 1.00 90.44 273 VAL A N 1
ATOM 2119 C CA . VAL A 1 273 ? -9.042 12.294 28.265 1.00 90.44 273 VAL A CA 1
ATOM 2120 C C . VAL A 1 273 ? -9.465 13.712 28.622 1.00 90.44 273 VAL A C 1
ATOM 2122 O O . VAL A 1 273 ? -10.056 13.899 29.681 1.00 90.44 273 VAL A O 1
ATOM 2125 N N . GLU A 1 274 ? -9.265 14.695 27.744 1.00 89.56 274 GLU A N 1
ATOM 2126 C CA . GLU A 1 274 ? -9.704 16.073 28.015 1.00 89.56 274 GLU A CA 1
ATOM 2127 C C . GLU A 1 274 ? -11.226 16.177 28.191 1.00 89.56 274 GLU A C 1
ATOM 2129 O O . GLU A 1 274 ? -11.715 16.798 29.137 1.00 89.56 274 GLU A O 1
ATOM 2134 N N . LEU A 1 275 ? -11.999 15.476 27.354 1.00 88.50 275 LEU A N 1
ATOM 2135 C CA . LEU A 1 275 ? -13.455 15.392 27.516 1.00 88.50 275 LEU A CA 1
ATOM 2136 C C . LEU A 1 275 ? -13.872 14.719 28.834 1.00 88.50 275 LEU A C 1
ATOM 2138 O O . LEU A 1 275 ? -14.938 15.033 29.372 1.00 88.50 275 LEU A O 1
ATOM 2142 N N . ALA A 1 276 ? -13.070 13.777 29.337 1.00 90.56 276 ALA A N 1
ATOM 2143 C CA . ALA A 1 276 ? -13.306 13.125 30.619 1.00 90.56 276 ALA A CA 1
ATOM 2144 C C . ALA A 1 276 ? -12.947 14.039 31.797 1.00 90.56 276 ALA A C 1
ATOM 2146 O O . ALA A 1 276 ? -13.751 14.147 32.720 1.00 90.56 276 ALA A O 1
ATOM 2147 N N . LYS A 1 277 ? -11.812 14.752 31.743 1.00 89.88 277 LYS A N 1
ATOM 2148 C CA . LYS A 1 277 ? -11.371 15.705 32.778 1.00 89.88 277 LYS A CA 1
ATOM 2149 C C . LYS A 1 277 ? -12.437 16.751 33.096 1.00 89.88 277 LYS A C 1
ATOM 2151 O O . LYS A 1 277 ? -12.692 17.010 34.266 1.00 89.88 277 LYS A O 1
ATOM 2156 N N . ALA A 1 278 ? -13.143 17.260 32.085 1.00 89.44 278 ALA A N 1
ATOM 2157 C CA . ALA A 1 278 ? -14.242 18.217 32.261 1.00 89.44 278 ALA A CA 1
ATOM 2158 C C . ALA A 1 278 ? -15.411 17.714 33.143 1.00 89.44 278 ALA A C 1
ATOM 2160 O O . ALA A 1 278 ? -16.310 18.483 33.475 1.00 89.44 278 ALA A O 1
ATOM 2161 N N . ARG A 1 279 ? -15.435 16.423 33.501 1.00 87.12 279 ARG A N 1
ATOM 2162 C CA . ARG A 1 279 ? -16.493 15.772 34.293 1.00 87.12 279 ARG A CA 1
ATOM 2163 C C . ARG A 1 279 ? -16.013 15.266 35.650 1.00 87.12 279 ARG A C 1
ATOM 2165 O O . ARG A 1 279 ? -16.805 14.677 36.383 1.00 87.12 279 ARG A O 1
ATOM 2172 N N . LEU A 1 280 ? -14.731 15.428 35.956 1.00 87.62 280 LEU A N 1
ATOM 2173 C CA . LEU A 1 280 ? -14.127 14.923 37.179 1.00 87.62 280 LEU A CA 1
ATOM 2174 C C . LEU A 1 280 ? -14.113 15.998 38.263 1.00 87.62 280 LEU A C 1
ATOM 2176 O O . LEU A 1 280 ? -13.931 17.182 37.987 1.00 87.62 280 LEU A O 1
ATOM 2180 N N . ASN A 1 281 ? -14.275 15.575 39.515 1.00 89.69 281 ASN A N 1
ATOM 2181 C CA . ASN A 1 281 ? -14.069 16.460 40.657 1.00 89.69 281 ASN A CA 1
ATOM 2182 C C . ASN A 1 281 ? -12.559 16.696 40.907 1.00 89.69 281 ASN A C 1
ATOM 2184 O O . ASN A 1 281 ? -11.725 15.942 40.396 1.00 89.69 281 ASN A O 1
ATOM 2188 N N . PRO A 1 282 ? -12.175 17.701 41.718 1.00 93.25 282 PRO A N 1
ATOM 2189 C CA . PRO A 1 282 ? -10.765 18.016 41.961 1.00 93.25 282 PRO A CA 1
ATOM 2190 C C . PRO A 1 282 ? -9.929 16.835 42.478 1.00 93.25 282 PRO A C 1
ATOM 2192 O O . PRO A 1 282 ? -8.796 16.645 42.044 1.00 93.25 282 PRO A O 1
ATOM 2195 N N . ALA A 1 283 ? -10.492 15.991 43.348 1.00 90.75 283 ALA A N 1
ATOM 2196 C CA . ALA A 1 283 ? -9.788 14.825 43.885 1.00 90.75 283 ALA A CA 1
ATOM 2197 C C . ALA A 1 283 ? -9.536 13.741 42.821 1.00 90.75 283 ALA A C 1
ATOM 2199 O O . ALA A 1 283 ? -8.539 13.027 42.881 1.00 90.75 283 ALA A O 1
ATOM 2200 N N . GLN A 1 284 ? -10.432 13.600 41.844 1.00 90.69 284 GLN A N 1
ATOM 2201 C CA . GLN A 1 284 ? -10.258 12.699 40.704 1.00 90.69 284 GLN A CA 1
ATOM 2202 C C . GLN A 1 284 ? -9.260 13.262 39.692 1.00 90.69 284 GLN A C 1
ATOM 2204 O O . GLN A 1 284 ? -8.423 12.512 39.198 1.00 90.69 284 GLN A O 1
ATOM 2209 N N . LEU A 1 285 ? -9.310 14.570 39.424 1.00 91.00 285 LEU A N 1
ATOM 2210 C CA . LEU A 1 285 ? -8.336 15.252 38.570 1.00 91.00 285 LEU A CA 1
ATOM 2211 C C . LEU A 1 285 ? -6.913 15.106 39.116 1.00 91.00 285 LEU A C 1
ATOM 2213 O O . LEU A 1 285 ? -6.010 14.766 38.358 1.00 91.00 285 LEU A O 1
ATOM 2217 N N . ALA A 1 286 ? -6.734 15.242 40.433 1.00 91.00 286 ALA A N 1
ATOM 2218 C CA . ALA A 1 286 ? -5.438 15.067 41.087 1.00 91.00 286 ALA A CA 1
ATOM 2219 C C . ALA A 1 286 ? -4.838 13.657 40.905 1.00 91.00 286 ALA A C 1
ATOM 2221 O O . ALA A 1 286 ? -3.629 13.493 41.001 1.00 91.00 286 ALA A O 1
ATOM 2222 N N . LYS A 1 287 ? -5.659 12.630 40.626 1.00 91.56 287 LYS A N 1
ATOM 2223 C CA . LYS A 1 287 ? -5.173 11.268 40.324 1.00 91.56 287 LYS A CA 1
ATOM 2224 C C . LYS A 1 287 ? -4.676 11.106 38.887 1.00 91.56 287 LYS A C 1
ATOM 2226 O O . LYS A 1 287 ? -3.970 10.142 38.608 1.00 91.56 287 LYS A O 1
ATOM 2231 N N . LEU A 1 288 ? -5.112 11.976 37.976 1.00 90.75 288 LEU A N 1
ATOM 2232 C CA . LEU A 1 288 ? -4.695 11.964 36.571 1.00 90.75 288 LEU A CA 1
ATOM 2233 C C . LEU A 1 288 ? -3.512 12.894 36.316 1.00 90.75 288 LEU A C 1
ATOM 2235 O O . LEU A 1 288 ? -2.751 12.661 35.380 1.00 90.75 288 LEU A O 1
ATOM 2239 N N . ASP A 1 289 ? -3.378 13.941 37.125 1.00 88.19 289 ASP A N 1
ATOM 2240 C CA . ASP A 1 289 ? -2.246 14.857 37.069 1.00 88.19 289 ASP A CA 1
ATOM 2241 C C . ASP A 1 289 ? -0.925 14.092 37.264 1.00 88.19 289 ASP A C 1
ATOM 2243 O O . ASP A 1 289 ? -0.853 13.160 38.070 1.00 88.19 289 ASP A O 1
ATOM 2247 N N . GLY A 1 290 ? 0.117 14.413 36.495 1.00 81.56 290 GLY A N 1
ATOM 2248 C CA . GLY A 1 290 ? 1.369 13.637 36.538 1.00 81.56 290 GLY A CA 1
ATOM 2249 C C . GLY A 1 290 ? 1.425 12.421 35.628 1.00 81.56 290 GLY A C 1
ATOM 2250 O O . GLY A 1 290 ? 2.509 11.888 35.417 1.00 81.56 290 GLY A O 1
ATOM 2251 N N . GLN A 1 291 ? 0.285 11.908 35.161 1.00 87.94 291 GLN A N 1
ATOM 2252 C CA . GLN A 1 291 ? 0.249 10.568 34.582 1.00 87.94 291 GLN A CA 1
ATOM 2253 C C . GLN A 1 291 ? 0.393 10.590 33.051 1.00 87.94 291 GLN A C 1
ATOM 2255 O O . GLN A 1 291 ? -0.231 11.424 32.396 1.00 87.94 291 GLN A O 1
ATOM 2260 N N . PRO A 1 292 ? 1.092 9.609 32.453 1.00 87.38 292 PRO A N 1
ATOM 2261 C CA . PRO A 1 292 ? 1.058 9.335 31.012 1.00 87.38 292 PRO A CA 1
ATOM 2262 C C . PRO A 1 292 ? -0.355 9.252 30.452 1.00 87.38 292 PRO A C 1
ATOM 2264 O O . PRO A 1 292 ? -1.252 8.766 31.144 1.00 87.38 292 PRO A O 1
ATOM 2267 N N . ILE A 1 293 ? -0.568 9.609 29.182 1.00 88.56 293 ILE A N 1
ATOM 2268 C CA . ILE A 1 293 ? -1.911 9.544 28.585 1.00 88.56 293 ILE A CA 1
ATOM 2269 C C . ILE A 1 293 ? -2.506 8.124 28.634 1.00 88.56 293 ILE A C 1
ATOM 2271 O O . ILE A 1 293 ? -3.695 7.951 28.909 1.00 88.56 293 ILE A O 1
ATOM 2275 N N . GLU A 1 294 ? -1.680 7.092 28.447 1.00 89.62 294 GLU A N 1
ATOM 2276 C CA . GLU A 1 294 ? -2.055 5.683 28.600 1.00 89.62 294 GLU A CA 1
ATOM 2277 C C . GLU A 1 294 ? -2.543 5.374 30.018 1.00 89.62 294 GLU A C 1
ATOM 2279 O O . GLU A 1 294 ? -3.570 4.713 30.191 1.00 89.62 294 GLU A O 1
ATOM 2284 N N . GLN A 1 295 ? -1.833 5.881 31.027 1.00 90.50 295 GLN A N 1
ATOM 2285 C CA . GLN A 1 295 ? -2.162 5.670 32.431 1.00 90.50 295 GLN A CA 1
ATOM 2286 C C . GLN A 1 295 ? -3.400 6.475 32.837 1.00 90.50 295 GLN A C 1
ATOM 2288 O O . GLN A 1 295 ? -4.260 5.953 33.547 1.00 90.50 295 GLN A O 1
ATOM 2293 N N . GLN A 1 296 ? -3.558 7.701 32.329 1.00 92.56 296 GLN A N 1
ATOM 2294 C CA . GLN A 1 296 ? -4.777 8.491 32.508 1.00 92.56 296 GLN A CA 1
ATOM 2295 C C . GLN A 1 296 ? -5.991 7.735 31.961 1.00 92.56 296 GLN A C 1
ATOM 2297 O O . GLN A 1 296 ? -6.991 7.591 32.660 1.00 92.56 296 GLN A O 1
ATOM 2302 N N . LEU A 1 297 ? -5.897 7.183 30.747 1.00 92.06 297 LEU A N 1
ATOM 2303 C CA . LEU A 1 297 ? -6.955 6.362 30.151 1.00 92.06 297 LEU A CA 1
ATOM 2304 C C . LEU A 1 297 ? -7.259 5.100 30.962 1.00 92.06 297 LEU A C 1
ATOM 2306 O O . LEU A 1 297 ? -8.426 4.742 31.123 1.00 92.06 297 LEU A O 1
ATOM 2310 N N . TYR A 1 298 ? -6.232 4.432 31.487 1.00 91.31 298 TYR A N 1
ATOM 2311 C CA . TYR A 1 298 ? -6.404 3.259 32.341 1.00 91.31 298 TYR A CA 1
ATOM 2312 C C . TYR A 1 298 ? -7.145 3.600 33.646 1.00 91.31 298 TYR A C 1
ATOM 2314 O O . TYR A 1 298 ? -8.114 2.928 34.013 1.00 91.31 298 TYR A O 1
ATOM 2322 N N . LEU A 1 299 ? -6.733 4.676 34.325 1.00 91.06 299 LEU A N 1
ATOM 2323 C CA . LEU A 1 299 ? -7.371 5.172 35.547 1.00 91.06 299 LEU A CA 1
ATOM 2324 C C . LEU A 1 299 ? -8.809 5.632 35.290 1.00 91.06 299 LEU A C 1
ATOM 2326 O O . LEU A 1 299 ? -9.699 5.306 36.074 1.00 91.06 299 LEU A O 1
ATOM 2330 N N . LEU A 1 300 ? -9.050 6.325 34.175 1.00 91.44 300 LEU A N 1
ATOM 2331 C CA . LEU A 1 300 ? -10.383 6.737 33.738 1.00 91.44 300 LEU A CA 1
ATOM 2332 C C . LEU A 1 300 ? -11.288 5.536 33.460 1.00 91.44 300 LEU A C 1
ATOM 2334 O O . LEU A 1 300 ? -12.417 5.516 33.938 1.00 91.44 300 LEU A O 1
ATOM 2338 N N . GLY A 1 301 ? -10.795 4.513 32.757 1.00 89.38 301 GLY A N 1
ATOM 2339 C CA . GLY A 1 301 ? -11.553 3.281 32.530 1.00 89.38 301 GLY A CA 1
ATOM 2340 C C . GLY A 1 301 ? -11.937 2.592 33.843 1.00 89.38 301 GLY A C 1
ATOM 2341 O O . GLY A 1 301 ? -13.069 2.162 34.016 1.00 89.38 301 GLY A O 1
ATOM 2342 N N . ASN A 1 302 ? -11.026 2.536 34.822 1.00 87.12 302 ASN A N 1
ATOM 2343 C CA . ASN A 1 302 ? -11.342 2.007 36.157 1.00 87.12 302 ASN A CA 1
ATOM 2344 C C . ASN A 1 302 ? -12.329 2.879 36.939 1.00 87.12 302 ASN A C 1
ATOM 2346 O O . ASN A 1 302 ? -13.133 2.347 37.705 1.00 87.12 302 ASN A O 1
ATOM 2350 N N . ALA A 1 303 ? -12.248 4.201 36.780 1.00 85.62 303 ALA A N 1
ATOM 2351 C CA . ALA A 1 303 ? -13.184 5.122 37.397 1.00 85.62 303 ALA A CA 1
ATOM 2352 C C . ALA A 1 303 ? -14.589 4.912 36.825 1.00 85.62 303 ALA A C 1
ATOM 2354 O O . ALA A 1 303 ? -15.523 4.761 37.603 1.00 85.62 303 ALA A O 1
ATOM 2355 N N . PHE A 1 304 ? -14.756 4.830 35.504 1.00 84.25 304 PHE A N 1
ATOM 2356 C CA . PHE A 1 304 ? -16.077 4.628 34.902 1.00 84.25 304 PHE A CA 1
ATOM 2357 C C . PHE A 1 304 ? -16.678 3.251 35.219 1.00 84.25 304 PHE A C 1
ATOM 2359 O O . PHE A 1 304 ? -17.823 3.209 35.658 1.00 84.25 304 PHE A O 1
ATOM 2366 N N . ASP A 1 305 ? -15.893 2.168 35.164 1.00 74.81 305 ASP A N 1
ATOM 2367 C CA . ASP A 1 305 ? -16.367 0.799 35.447 1.00 74.81 305 ASP A CA 1
ATOM 2368 C C . ASP A 1 305 ? -16.981 0.610 36.850 1.00 74.81 305 ASP A C 1
ATOM 2370 O O . ASP A 1 305 ? -17.746 -0.328 37.079 1.00 74.81 305 ASP A O 1
ATOM 2374 N N . LYS A 1 306 ? -16.602 1.447 37.826 1.00 61.12 306 LYS A N 1
ATOM 2375 C CA . LYS A 1 306 ? -16.946 1.264 39.249 1.00 61.12 306 LYS A CA 1
ATOM 2376 C C . LYS A 1 306 ? -17.641 2.460 39.893 1.00 61.12 306 LYS A C 1
ATOM 2378 O O . LYS A 1 306 ? -17.854 2.436 41.104 1.00 61.12 306 LYS A O 1
ATOM 2383 N N . SER A 1 307 ? -17.938 3.522 39.149 1.00 52.91 307 SER A N 1
ATOM 2384 C CA . SER A 1 307 ? -18.413 4.771 39.754 1.00 52.91 307 SER A CA 1
ATOM 2385 C C . SER A 1 307 ? -19.885 5.070 39.502 1.00 52.91 307 SER A C 1
ATOM 2387 O O . SER A 1 307 ? -20.490 4.637 38.528 1.00 52.91 307 SER A O 1
ATOM 2389 N N . GLU A 1 308 ? -20.436 5.924 40.366 1.00 51.41 308 GLU A N 1
ATOM 2390 C CA . GLU A 1 308 ? -21.684 6.653 40.128 1.00 51.41 308 GLU A CA 1
ATOM 2391 C C . GLU A 1 308 ? -21.536 7.767 39.068 1.00 51.41 308 GLU A C 1
ATOM 2393 O O . GLU A 1 308 ? -22.495 8.500 38.812 1.00 51.41 308 GLU A O 1
ATOM 2398 N N . ILE A 1 309 ? -20.356 7.933 38.445 1.00 51.50 309 ILE A N 1
ATOM 2399 C CA . ILE A 1 309 ? -20.110 8.957 37.422 1.00 51.50 309 ILE A CA 1
ATOM 2400 C C . ILE A 1 309 ? -20.858 8.541 36.155 1.00 51.50 309 ILE A C 1
ATOM 2402 O O . ILE A 1 309 ? -20.319 7.902 35.253 1.00 51.50 309 ILE A O 1
ATOM 2406 N N . LYS A 1 310 ? -22.131 8.930 36.076 1.00 51.59 310 LYS A N 1
ATOM 2407 C CA . LYS A 1 310 ? -22.967 8.764 34.885 1.00 51.59 310 LYS A CA 1
ATOM 2408 C C . LYS A 1 310 ? -22.485 9.718 33.789 1.00 51.59 310 LYS A C 1
ATOM 2410 O O . LYS A 1 310 ? -23.003 10.820 33.617 1.00 51.59 310 LYS A O 1
ATOM 2415 N N . GLY A 1 311 ? -21.468 9.308 33.039 1.00 56.72 311 GLY A N 1
ATOM 2416 C CA . GLY A 1 311 ? -21.163 9.910 31.745 1.00 56.72 311 GLY A CA 1
ATOM 2417 C C . GLY A 1 311 ? -22.205 9.500 30.693 1.00 56.72 311 GLY A C 1
ATOM 2418 O O . GLY A 1 311 ? -22.907 8.502 30.864 1.00 56.72 311 GLY A O 1
ATOM 2419 N N . PRO A 1 312 ? -22.315 10.215 29.558 1.00 62.72 312 PRO A N 1
ATOM 2420 C CA . PRO A 1 312 ? -22.876 9.639 28.358 1.00 62.72 312 PRO A CA 1
ATOM 2421 C C . PRO A 1 312 ? -22.140 8.331 28.107 1.00 62.72 312 PRO A C 1
ATOM 2423 O O . PRO A 1 312 ? -20.913 8.327 28.005 1.00 62.72 312 PRO A O 1
ATOM 2426 N N . VAL A 1 313 ? -22.894 7.245 27.960 1.00 67.69 313 VAL A N 1
ATOM 2427 C CA . VAL A 1 313 ? -22.400 5.893 27.639 1.00 67.69 313 VAL A CA 1
ATOM 2428 C C . VAL A 1 313 ? -21.414 5.898 26.450 1.00 67.69 313 VAL A C 1
ATOM 2430 O O . VAL A 1 313 ? -20.635 4.970 26.254 1.00 67.69 313 VAL A O 1
ATOM 2433 N N . THR A 1 314 ? -21.426 6.949 25.629 1.00 76.94 314 THR A N 1
ATOM 2434 C CA . THR A 1 314 ? -20.490 7.171 24.527 1.00 76.94 314 THR A CA 1
ATOM 2435 C C . THR A 1 314 ? -19.066 7.532 24.967 1.00 76.94 314 THR A C 1
ATOM 2437 O O . THR A 1 314 ? -18.133 7.071 24.314 1.00 76.94 314 THR A O 1
ATOM 2440 N N . LEU A 1 315 ? -18.869 8.316 26.037 1.00 84.25 315 LEU A N 1
ATOM 2441 C CA . LEU A 1 315 ? -17.535 8.732 26.494 1.00 84.25 315 LEU A CA 1
ATOM 2442 C C . LEU A 1 315 ? -16.805 7.603 27.225 1.00 84.25 315 LEU A C 1
ATOM 2444 O O . LEU A 1 315 ? -15.662 7.326 26.888 1.00 84.25 315 LEU A O 1
ATOM 2448 N N . GLU A 1 316 ? -17.476 6.919 28.152 1.00 84.81 316 GLU A N 1
ATOM 2449 C CA . GLU A 1 316 ? -16.950 5.727 28.838 1.00 84.81 316 GLU A CA 1
ATOM 2450 C C . GLU A 1 316 ? -16.457 4.688 27.824 1.00 84.81 316 GLU A C 1
ATOM 2452 O O . GLU A 1 316 ? -15.278 4.348 27.792 1.00 84.81 316 GLU A O 1
ATOM 2457 N N . ARG A 1 317 ? -17.313 4.310 26.867 1.00 82.06 317 ARG A N 1
ATOM 2458 C CA . ARG A 1 317 ? -16.932 3.368 25.805 1.00 82.06 317 ARG A CA 1
ATOM 2459 C C . ARG A 1 317 ? -15.779 3.865 24.941 1.00 82.06 317 ARG A C 1
ATOM 2461 O O . ARG A 1 317 ? -14.991 3.059 24.455 1.00 82.06 317 ARG A O 1
ATOM 2468 N N . LYS A 1 318 ? -15.693 5.176 24.695 1.00 87.75 318 LYS A N 1
ATOM 2469 C CA . LYS A 1 318 ? -14.572 5.759 23.947 1.00 87.75 318 LYS A CA 1
ATOM 2470 C C . LYS A 1 318 ? -13.264 5.589 24.725 1.00 87.75 318 LYS A C 1
ATOM 2472 O O . LYS A 1 318 ? -12.261 5.219 24.124 1.00 87.75 318 LYS A O 1
ATOM 2477 N N . ILE A 1 319 ? -13.283 5.809 26.039 1.00 90.56 319 ILE A N 1
ATOM 2478 C CA . ILE A 1 319 ? -12.134 5.570 26.921 1.00 90.56 319 ILE A CA 1
ATOM 2479 C C . ILE A 1 319 ? -11.753 4.085 26.913 1.00 90.56 319 ILE A C 1
ATOM 2481 O O . ILE A 1 319 ? -10.583 3.773 26.706 1.00 90.56 319 ILE A O 1
ATOM 2485 N N . ASP A 1 320 ? -12.721 3.174 27.030 1.00 87.06 320 ASP A N 1
ATOM 2486 C CA . ASP A 1 320 ? -12.455 1.729 27.034 1.00 87.06 320 ASP A CA 1
ATOM 2487 C C . ASP A 1 320 ? -11.838 1.207 25.737 1.00 87.06 320 ASP A C 1
ATOM 2489 O O . ASP A 1 320 ? -10.953 0.352 25.760 1.00 87.06 320 ASP A O 1
ATOM 2493 N N . ILE A 1 321 ? -12.260 1.729 24.586 1.00 86.25 321 ILE A N 1
ATOM 2494 C CA . ILE A 1 321 ? -11.664 1.337 23.305 1.00 86.25 321 ILE A CA 1
ATOM 2495 C C . ILE A 1 321 ? -10.214 1.822 23.196 1.00 86.25 321 ILE A C 1
ATOM 2497 O O . ILE A 1 321 ? -9.364 1.098 22.667 1.00 86.25 321 ILE A O 1
ATOM 2501 N N . LEU A 1 322 ? -9.934 3.032 23.690 1.00 89.44 322 LEU A N 1
ATOM 2502 C CA . LEU A 1 322 ? -8.651 3.715 23.513 1.00 89.44 322 LEU A CA 1
ATOM 2503 C C . LEU A 1 322 ? -7.589 3.347 24.558 1.00 89.44 322 LEU A C 1
ATOM 2505 O O . LEU A 1 322 ? -6.396 3.493 24.268 1.00 89.44 322 LEU A O 1
ATOM 2509 N N . ARG A 1 323 ? -7.994 2.891 25.749 1.00 91.12 323 ARG A N 1
ATOM 2510 C CA . ARG A 1 323 ? -7.070 2.431 26.795 1.00 91.12 323 ARG A CA 1
ATOM 2511 C C . ARG A 1 323 ? -6.393 1.112 26.419 1.00 91.12 323 ARG A C 1
ATOM 2513 O O . ARG A 1 323 ? -6.857 0.368 25.555 1.00 91.12 323 ARG A O 1
ATOM 2520 N N . GLN A 1 324 ? -5.300 0.815 27.114 1.00 87.50 324 GLN A N 1
ATOM 2521 C CA . GLN A 1 324 ? -4.665 -0.499 27.052 1.00 87.50 324 GLN A CA 1
ATOM 2522 C C . GLN A 1 324 ? -5.572 -1.583 27.662 1.00 87.50 324 GLN A C 1
ATOM 2524 O O . GLN A 1 324 ? -6.427 -1.302 28.513 1.00 87.50 324 GLN A O 1
ATOM 2529 N N . SER A 1 325 ? -5.374 -2.823 27.213 1.00 84.25 325 SER A N 1
ATOM 2530 C CA . SER A 1 325 ? -6.066 -4.000 27.741 1.00 84.25 325 SER A CA 1
ATOM 2531 C C . SER A 1 325 ? -5.748 -4.220 29.226 1.00 84.25 325 SER A C 1
ATOM 2533 O O . SER A 1 325 ? -4.591 -4.170 29.638 1.00 84.25 325 SER A O 1
ATOM 2535 N N . LYS A 1 326 ? -6.780 -4.488 30.030 1.00 85.31 326 LYS A N 1
ATOM 2536 C CA . LYS A 1 326 ? -6.672 -4.969 31.417 1.00 85.31 326 LYS A CA 1
ATOM 2537 C C . LYS A 1 326 ? -6.317 -6.466 31.436 1.00 85.31 326 LYS A C 1
ATOM 2539 O O . LYS A 1 326 ? -6.556 -7.168 30.447 1.00 85.31 326 LYS A O 1
ATOM 2544 N N . PRO A 1 327 ? -5.816 -7.003 32.565 1.00 81.12 327 PRO A N 1
ATOM 2545 C CA . PRO A 1 327 ? -5.739 -8.450 32.758 1.00 81.12 327 PRO A CA 1
ATOM 2546 C C . PRO A 1 327 ? -7.082 -9.129 32.432 1.00 81.12 327 PRO A C 1
ATOM 2548 O O . PRO A 1 327 ? -8.132 -8.681 32.889 1.00 81.12 327 PRO A O 1
ATOM 2551 N N . GLY A 1 328 ? -7.051 -10.180 31.607 1.00 79.56 328 GLY A N 1
ATOM 2552 C CA . GLY A 1 328 ? -8.241 -10.891 31.110 1.00 79.56 328 GLY A CA 1
ATOM 2553 C C . GLY A 1 328 ? -8.825 -10.365 29.786 1.00 79.56 328 GLY A C 1
ATOM 2554 O O . GLY A 1 328 ? -9.568 -11.095 29.120 1.00 79.56 328 GLY A O 1
ATOM 2555 N N . GLU A 1 329 ? -8.464 -9.148 29.364 1.00 83.31 329 GLU A N 1
ATOM 2556 C CA . GLU A 1 329 ? -8.780 -8.607 28.030 1.00 83.31 329 GLU A CA 1
ATOM 2557 C C . GLU A 1 329 ? -7.691 -8.951 27.006 1.00 83.31 329 GLU A C 1
ATOM 2559 O O . GLU A 1 329 ? -7.991 -9.111 25.826 1.00 83.31 329 GLU A O 1
ATOM 2564 N N . THR A 1 330 ? -6.441 -9.113 27.449 1.00 89.44 330 THR A N 1
ATOM 2565 C CA . THR A 1 330 ? -5.351 -9.617 26.605 1.00 89.44 330 THR A CA 1
ATOM 2566 C C . THR A 1 330 ? -5.575 -11.090 26.281 1.00 89.44 330 THR A C 1
ATOM 2568 O O . THR A 1 330 ? -5.818 -11.908 27.170 1.00 89.44 330 THR A O 1
ATOM 2571 N N . LEU A 1 331 ? -5.465 -11.441 25.003 1.00 89.94 331 LEU A N 1
ATOM 2572 C CA . LEU A 1 331 ? -5.574 -12.827 24.560 1.00 89.94 331 LEU A CA 1
ATOM 2573 C C . LEU A 1 331 ? -4.248 -13.560 24.794 1.00 89.94 331 LEU A C 1
ATOM 2575 O O . LEU A 1 331 ? -3.208 -13.143 24.285 1.00 89.94 331 LEU A O 1
ATOM 2579 N N . SER A 1 332 ? -4.283 -14.661 25.548 1.00 92.81 332 SER A N 1
ATOM 2580 C CA . SER A 1 332 ? -3.149 -15.587 25.632 1.00 92.81 332 SER A CA 1
ATOM 2581 C C . SER A 1 332 ? -2.930 -16.297 24.287 1.00 92.81 332 SER A C 1
ATOM 2583 O O . SER A 1 332 ? -3.880 -16.429 23.507 1.00 92.81 332 SER A O 1
ATOM 2585 N N . PRO A 1 333 ? -1.723 -16.825 24.006 1.00 94.25 333 PRO A N 1
ATOM 2586 C CA . PRO A 1 333 ? -1.485 -17.636 22.810 1.00 94.25 333 PRO A CA 1
ATOM 2587 C C . PRO A 1 333 ? -2.470 -18.810 22.667 1.00 94.25 333 PRO A C 1
ATOM 2589 O O . PRO A 1 333 ? -2.947 -19.097 21.571 1.00 94.25 333 PRO A O 1
ATOM 2592 N N . GLN A 1 334 ? -2.840 -19.445 23.783 1.00 95.06 334 GLN A N 1
ATOM 2593 C CA . GLN A 1 334 ? -3.817 -20.535 23.823 1.00 95.06 334 GLN A CA 1
A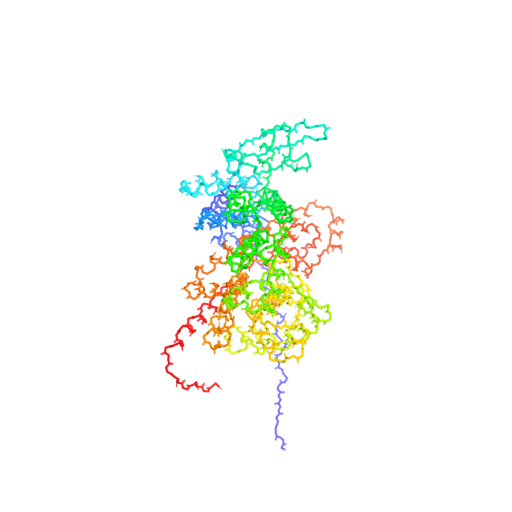TOM 2594 C C . GLN A 1 334 ? -5.225 -20.045 23.458 1.00 95.06 334 GLN A C 1
ATOM 2596 O O . GLN A 1 334 ? -5.901 -20.680 22.646 1.00 95.06 334 GLN A O 1
ATOM 2601 N N . ASN A 1 335 ? -5.651 -18.897 23.999 1.00 94.56 335 ASN A N 1
ATOM 2602 C CA . ASN A 1 335 ? -6.941 -18.295 23.660 1.00 94.56 335 ASN A CA 1
ATOM 2603 C C . ASN A 1 335 ? -6.978 -17.842 22.194 1.00 94.56 335 ASN A C 1
ATOM 2605 O O . ASN A 1 335 ? -7.995 -18.048 21.538 1.00 94.56 335 ASN A O 1
ATOM 2609 N N . ASN A 1 336 ? -5.879 -17.306 21.650 1.00 95.31 336 ASN A N 1
ATOM 2610 C CA . ASN A 1 336 ? -5.768 -16.977 20.225 1.00 95.31 336 ASN A CA 1
ATOM 2611 C C . ASN A 1 336 ? -5.974 -18.215 19.347 1.00 95.31 336 ASN A C 1
ATOM 2613 O O . ASN A 1 336 ? -6.826 -18.196 18.462 1.00 95.31 336 ASN A O 1
ATOM 2617 N N . ALA A 1 337 ? -5.252 -19.307 19.612 1.00 96.19 337 ALA A N 1
ATOM 2618 C CA . ALA A 1 337 ? -5.378 -20.538 18.833 1.00 96.19 337 ALA A CA 1
ATOM 2619 C C . ALA A 1 337 ? -6.798 -21.133 18.908 1.00 96.19 337 ALA A C 1
ATOM 2621 O O . ALA A 1 337 ? -7.363 -21.554 17.895 1.00 96.19 337 ALA A O 1
ATOM 2622 N N . LEU A 1 338 ? -7.401 -21.135 20.101 1.00 96.19 338 LEU A N 1
ATOM 2623 C CA . LEU A 1 338 ? -8.754 -21.646 20.306 1.00 96.19 338 LEU A CA 1
ATOM 2624 C C . LEU A 1 338 ? -9.808 -20.781 19.601 1.00 96.19 338 LEU A C 1
ATOM 2626 O O . LEU A 1 338 ? -10.629 -21.314 18.852 1.00 96.19 338 LEU A O 1
ATOM 2630 N N . LEU A 1 339 ? -9.764 -19.458 19.785 1.00 96.31 339 LEU A N 1
ATOM 2631 C CA . LEU A 1 339 ? -10.676 -18.528 19.117 1.00 96.31 339 LEU A CA 1
ATOM 2632 C C . LEU A 1 339 ? -10.528 -18.590 17.599 1.00 96.31 339 LEU A C 1
ATOM 2634 O O . LEU A 1 339 ? -11.538 -18.602 16.904 1.00 96.31 339 LEU A O 1
ATOM 2638 N N . ALA A 1 340 ? -9.304 -18.689 17.081 1.00 97.25 340 ALA A N 1
ATOM 2639 C CA . ALA A 1 340 ? -9.054 -18.813 15.652 1.00 97.25 340 ALA A CA 1
ATOM 2640 C C . ALA A 1 340 ? -9.730 -20.064 15.063 1.00 97.25 340 ALA A C 1
ATOM 2642 O O . ALA A 1 340 ? -10.459 -19.968 14.075 1.00 97.25 340 ALA A O 1
ATOM 2643 N N . LYS A 1 341 ? -9.604 -21.222 15.731 1.00 96.69 341 LYS A N 1
ATOM 2644 C CA . LYS A 1 341 ? -10.300 -22.460 15.340 1.00 96.69 341 LYS A CA 1
ATOM 2645 C C . LYS A 1 341 ? -11.824 -22.303 15.376 1.00 96.69 341 LYS A C 1
ATOM 2647 O O . LYS A 1 341 ? -12.521 -22.739 14.458 1.00 96.69 341 LYS A O 1
ATOM 2652 N N . MET A 1 342 ? -12.353 -21.676 16.427 1.00 96.31 342 MET A N 1
ATOM 2653 C CA . MET A 1 342 ? -13.791 -21.432 16.573 1.00 96.31 342 MET A CA 1
ATOM 2654 C C . MET A 1 342 ? -14.319 -20.480 15.486 1.00 96.31 342 MET A C 1
ATOM 2656 O O . MET A 1 342 ? -15.357 -20.759 14.882 1.00 96.31 342 MET A O 1
ATOM 2660 N N . LEU A 1 343 ? -13.597 -19.396 15.193 1.00 96.00 343 LEU A N 1
ATOM 2661 C CA . LEU A 1 343 ? -13.921 -18.439 14.132 1.00 96.00 343 LEU A CA 1
ATOM 2662 C C . LEU A 1 343 ? -13.856 -19.082 12.746 1.00 96.00 343 LEU A C 1
ATOM 2664 O O . LEU A 1 343 ? -14.793 -18.912 11.972 1.00 96.00 343 LEU A O 1
ATOM 2668 N N . GLY A 1 344 ? -12.835 -19.891 12.452 1.00 93.38 344 GLY A N 1
ATOM 2669 C CA . GLY A 1 344 ? -12.743 -20.617 11.179 1.00 93.38 344 GLY A CA 1
ATOM 2670 C C . GLY A 1 344 ? -13.993 -21.456 10.886 1.00 93.38 344 GLY A C 1
ATOM 2671 O O . GLY A 1 344 ? -14.475 -21.487 9.757 1.00 93.38 344 GLY A O 1
ATOM 2672 N N . SER A 1 345 ? -14.592 -22.064 11.917 1.00 88.62 345 SER A N 1
ATOM 2673 C CA . SER A 1 345 ? -15.840 -22.826 11.764 1.00 88.62 345 SER A CA 1
ATOM 2674 C C . SER A 1 345 ? -17.105 -21.959 11.663 1.00 88.62 345 SER A C 1
ATOM 2676 O O . SER A 1 345 ? -18.034 -22.310 10.936 1.00 88.62 345 SER A O 1
ATOM 2678 N N . SER A 1 346 ? -17.167 -20.831 12.378 1.00 93.69 346 SER A N 1
ATOM 2679 C CA . SER A 1 346 ? -18.392 -20.027 12.504 1.00 93.69 346 SER A CA 1
ATOM 2680 C C . SER A 1 346 ? -18.516 -18.926 11.452 1.00 93.69 346 SER A C 1
ATOM 2682 O O . SER A 1 346 ? -19.627 -18.598 11.031 1.00 93.69 346 SER A O 1
ATOM 2684 N N . MET A 1 347 ? -17.402 -18.369 10.976 1.00 94.75 347 MET A N 1
ATOM 2685 C CA . MET A 1 347 ? -17.433 -17.203 10.098 1.00 94.75 347 MET A CA 1
ATOM 2686 C C . MET A 1 347 ? -17.992 -17.512 8.705 1.00 94.75 347 MET A C 1
ATOM 2688 O O . MET A 1 347 ? -18.660 -16.658 8.128 1.00 94.75 347 MET A O 1
ATOM 2692 N N . LEU A 1 348 ? -17.813 -18.734 8.189 1.00 94.88 348 LEU A N 1
ATOM 2693 C CA . LEU A 1 348 ? -18.442 -19.148 6.926 1.00 94.88 348 LEU A CA 1
ATOM 2694 C C . LEU A 1 348 ? -19.969 -19.153 7.008 1.00 94.88 348 LEU A C 1
ATOM 2696 O O . LEU A 1 348 ? -20.639 -18.876 6.018 1.00 94.88 348 LEU A O 1
ATOM 2700 N N . ALA A 1 349 ? -20.532 -19.468 8.175 1.00 94.88 349 ALA A N 1
ATOM 2701 C CA . ALA A 1 349 ? -21.968 -19.359 8.390 1.00 94.88 349 ALA A CA 1
ATOM 2702 C C . ALA A 1 349 ? -22.409 -17.891 8.502 1.00 94.88 349 ALA A C 1
ATOM 2704 O O . ALA A 1 349 ? -23.475 -17.543 8.004 1.00 94.88 349 ALA A O 1
ATOM 2705 N N . GLU A 1 350 ? -21.586 -17.030 9.108 1.00 96.88 350 GLU A N 1
ATOM 2706 C CA . GLU A 1 350 ? -21.892 -15.606 9.301 1.00 96.88 350 GLU A CA 1
ATOM 2707 C C . GLU A 1 350 ? -21.910 -14.800 7.991 1.00 96.88 350 GLU A C 1
ATOM 2709 O O . GLU A 1 350 ? -22.748 -13.903 7.837 1.00 96.88 350 GLU A O 1
ATOM 2714 N N . VAL A 1 351 ? -21.007 -15.107 7.049 1.00 96.62 351 VAL A N 1
ATOM 2715 C CA . VAL A 1 351 ? -20.938 -14.384 5.765 1.00 96.62 351 VAL A CA 1
ATOM 2716 C C . VAL A 1 351 ? -22.081 -14.755 4.810 1.00 96.62 351 VAL A C 1
ATOM 2718 O O . VAL A 1 351 ? -22.472 -13.937 3.974 1.00 96.62 351 VAL A O 1
ATOM 2721 N N . LYS A 1 352 ? -22.665 -15.952 4.948 1.00 95.81 352 LYS A N 1
ATOM 2722 C CA . LYS A 1 352 ? -23.775 -16.421 4.101 1.00 95.81 352 LYS A CA 1
ATOM 2723 C C . LYS A 1 352 ? -25.008 -15.512 4.163 1.00 95.81 352 LYS A C 1
ATOM 2725 O O . LYS A 1 352 ? -25.254 -14.804 5.140 1.00 95.81 352 LYS A O 1
ATOM 2730 N N . GLY A 1 353 ? -25.825 -15.567 3.110 1.00 93.44 353 GLY A N 1
ATOM 2731 C CA . GLY A 1 353 ? -27.055 -14.772 2.974 1.00 93.44 353 GLY A CA 1
ATOM 2732 C C . GLY A 1 353 ? -26.828 -13.371 2.391 1.00 93.44 353 GLY A C 1
ATOM 2733 O O . GLY A 1 353 ? -27.747 -12.541 2.321 1.00 93.44 353 GLY A O 1
ATOM 2734 N N . THR A 1 354 ? -25.605 -13.107 1.944 1.00 96.06 354 THR A N 1
ATOM 2735 C CA . THR A 1 354 ? -25.221 -11.945 1.141 1.00 96.06 354 THR A CA 1
ATOM 2736 C C . THR A 1 354 ? -24.587 -12.442 -0.143 1.00 96.06 354 THR A C 1
ATOM 2738 O O . THR A 1 354 ? -23.942 -13.483 -0.135 1.00 96.06 354 THR A O 1
ATOM 2741 N N . VAL A 1 355 ? -24.732 -11.708 -1.238 1.00 95.31 355 VAL A N 1
ATOM 2742 C CA . VAL A 1 355 ? -24.151 -12.113 -2.522 1.00 95.31 355 VAL A CA 1
ATOM 2743 C C . VAL A 1 355 ? -22.626 -12.212 -2.420 1.00 95.31 355 VAL A C 1
ATOM 2745 O O . VAL A 1 355 ? -22.038 -13.202 -2.859 1.00 95.31 355 VAL A O 1
ATOM 2748 N N . ALA A 1 356 ? -21.987 -11.220 -1.793 1.00 95.44 356 ALA A N 1
ATOM 2749 C CA . ALA A 1 356 ? -20.542 -11.236 -1.564 1.00 95.44 356 ALA A CA 1
ATOM 2750 C C . ALA A 1 356 ? -20.108 -12.405 -0.665 1.00 95.44 356 ALA A C 1
ATOM 2752 O O . ALA A 1 356 ? -19.189 -13.150 -1.005 1.00 95.44 356 ALA A O 1
ATOM 2753 N N . GLY A 1 357 ? -20.789 -12.616 0.461 1.00 97.31 357 GLY A N 1
ATOM 2754 C CA . GLY A 1 357 ? -20.431 -13.684 1.387 1.00 97.31 357 GLY A CA 1
ATOM 2755 C C . GLY A 1 357 ? -20.760 -15.088 0.875 1.00 97.31 357 GLY A C 1
ATOM 2756 O O . GLY A 1 357 ? -20.014 -16.020 1.162 1.00 97.31 357 GLY A O 1
ATOM 2757 N N . ASP A 1 358 ? -21.799 -15.253 0.053 1.00 97.31 358 ASP A N 1
ATOM 2758 C CA . ASP A 1 358 ? -22.121 -16.526 -0.602 1.00 97.31 358 ASP A CA 1
ATOM 2759 C C . ASP A 1 358 ? -21.052 -16.900 -1.643 1.00 97.31 358 ASP A C 1
ATOM 2761 O O . ASP A 1 358 ? -20.707 -18.078 -1.766 1.00 97.31 358 ASP A O 1
ATOM 2765 N N . LYS A 1 359 ? -20.460 -15.916 -2.341 1.00 97.12 359 LYS A N 1
ATOM 2766 C CA . LYS A 1 359 ? -19.306 -16.136 -3.234 1.00 97.12 359 LYS A CA 1
ATOM 2767 C C . LYS A 1 359 ? -18.100 -16.677 -2.455 1.00 97.12 359 LYS A C 1
ATOM 2769 O O . LYS A 1 359 ? -17.527 -17.690 -2.856 1.00 97.12 359 LYS A O 1
ATOM 2774 N N . VAL A 1 360 ? -17.775 -16.064 -1.316 1.00 97.69 360 VAL A N 1
ATOM 2775 C CA . VAL A 1 360 ? -16.686 -16.507 -0.424 1.00 97.69 360 VAL A CA 1
ATOM 2776 C C . VAL A 1 360 ? -16.977 -17.896 0.151 1.00 97.69 360 VAL A C 1
ATOM 2778 O O . VAL A 1 360 ? -16.139 -18.791 0.088 1.00 97.69 360 VAL A O 1
ATOM 2781 N N . ALA A 1 361 ? -18.193 -18.134 0.645 1.00 97.56 361 ALA A N 1
ATOM 2782 C CA . ALA A 1 361 ? -18.587 -19.437 1.172 1.00 97.56 361 ALA A CA 1
ATOM 2783 C C . ALA A 1 361 ? -18.525 -20.545 0.106 1.00 97.56 361 ALA A C 1
ATOM 2785 O O . ALA A 1 361 ? -18.119 -21.666 0.414 1.00 97.56 361 ALA A O 1
ATOM 2786 N N . LYS A 1 362 ? -18.895 -20.243 -1.147 1.00 97.50 362 LYS A N 1
ATOM 2787 C CA . LYS A 1 362 ? -18.807 -21.183 -2.273 1.00 97.50 362 LYS A CA 1
ATOM 2788 C C . LYS A 1 362 ? -17.362 -21.565 -2.596 1.00 97.50 362 LYS A C 1
ATOM 2790 O O . LYS A 1 362 ? -17.115 -22.730 -2.892 1.00 97.50 362 LYS A O 1
ATOM 2795 N N . PHE A 1 363 ? -16.428 -20.619 -2.521 1.00 97.75 363 PHE A N 1
ATOM 2796 C CA . PHE A 1 363 ? -15.004 -20.890 -2.720 1.00 97.75 363 PHE A CA 1
ATOM 2797 C C . PHE A 1 363 ? -14.463 -21.898 -1.695 1.00 97.75 363 PHE A C 1
ATOM 2799 O O . PHE A 1 363 ? -13.866 -22.905 -2.066 1.00 97.75 363 PHE A O 1
ATOM 2806 N N . TYR A 1 364 ? -14.753 -21.713 -0.407 1.00 97.81 364 TYR A N 1
ATOM 2807 C CA . TYR A 1 364 ? -14.332 -22.688 0.606 1.00 97.81 364 TYR A CA 1
ATOM 2808 C C . TYR A 1 364 ? -15.074 -24.026 0.486 1.00 97.81 364 TYR A C 1
ATOM 2810 O O . TYR A 1 364 ? -14.492 -25.087 0.697 1.00 97.81 364 TYR A O 1
ATOM 2818 N N . ALA A 1 365 ? -16.340 -24.010 0.058 1.00 96.81 365 ALA A N 1
ATOM 2819 C CA . ALA A 1 365 ? -17.085 -25.235 -0.224 1.00 96.81 365 ALA A CA 1
ATOM 2820 C C . ALA A 1 365 ? -16.526 -26.034 -1.420 1.00 96.81 365 ALA A C 1
ATOM 2822 O O . ALA A 1 365 ? -16.799 -27.229 -1.512 1.00 96.81 365 ALA A O 1
ATOM 2823 N N . SER A 1 366 ? -15.731 -25.426 -2.314 1.00 97.25 366 SER A N 1
ATOM 2824 C CA . SER A 1 366 ? -15.074 -26.139 -3.420 1.00 97.25 366 SER A CA 1
ATOM 2825 C C . SER A 1 366 ? -13.768 -26.835 -3.023 1.00 97.25 366 SER A C 1
ATOM 2827 O O . SER A 1 366 ? -13.052 -27.315 -3.898 1.00 97.25 366 SER A O 1
ATOM 2829 N N . GLY A 1 367 ? -13.442 -26.881 -1.728 1.00 96.75 367 GLY A N 1
ATOM 2830 C CA . GLY A 1 367 ? -12.267 -27.575 -1.195 1.00 96.75 367 GLY A CA 1
ATOM 2831 C C . GLY A 1 367 ? -11.104 -26.664 -0.804 1.00 96.75 367 GLY A C 1
ATOM 2832 O O . GLY A 1 367 ? -10.101 -27.167 -0.304 1.00 96.75 367 GLY A O 1
ATOM 2833 N N . ALA A 1 368 ? -11.220 -25.342 -0.980 1.00 97.19 368 ALA A N 1
ATOM 2834 C CA . ALA A 1 368 ? -10.230 -24.417 -0.436 1.00 97.19 368 ALA A CA 1
ATOM 2835 C C . ALA A 1 368 ? -10.258 -24.451 1.103 1.00 97.19 368 ALA A C 1
ATOM 2837 O O . ALA A 1 368 ? -11.326 -24.479 1.721 1.00 97.19 368 ALA A O 1
ATOM 2838 N N . LYS A 1 369 ? -9.082 -24.438 1.736 1.00 96.81 369 LYS A N 1
ATOM 2839 C CA . LYS A 1 369 ? -8.963 -24.441 3.199 1.00 96.81 369 LYS A CA 1
ATOM 2840 C C . LYS A 1 369 ? -9.114 -23.017 3.736 1.00 96.81 369 LYS A C 1
ATOM 2842 O O . LYS A 1 369 ? -8.330 -22.144 3.375 1.00 96.81 369 LYS A O 1
ATOM 2847 N N . LEU A 1 370 ? -10.076 -22.803 4.635 1.00 97.25 370 LEU A N 1
ATOM 2848 C CA . LEU A 1 370 ? -10.110 -21.612 5.485 1.00 97.25 370 LEU A CA 1
ATOM 2849 C C . LEU A 1 370 ? -9.243 -21.870 6.721 1.00 97.25 370 LEU A C 1
ATOM 2851 O O . LEU A 1 370 ? -9.639 -22.628 7.608 1.00 97.25 370 LEU A O 1
ATOM 2855 N N . ASP A 1 371 ? -8.069 -21.248 6.771 1.00 97.50 371 ASP A N 1
ATOM 2856 C CA . ASP A 1 371 ? -7.174 -21.290 7.925 1.00 97.50 371 ASP A CA 1
ATOM 2857 C C . ASP A 1 371 ? -7.136 -19.907 8.580 1.00 97.50 371 ASP A C 1
ATOM 2859 O O . ASP A 1 371 ? -6.647 -18.945 7.993 1.00 97.50 371 ASP A O 1
ATOM 2863 N N . VAL A 1 372 ? -7.726 -19.789 9.768 1.00 98.25 372 VAL A N 1
ATOM 2864 C CA . VAL A 1 372 ? -7.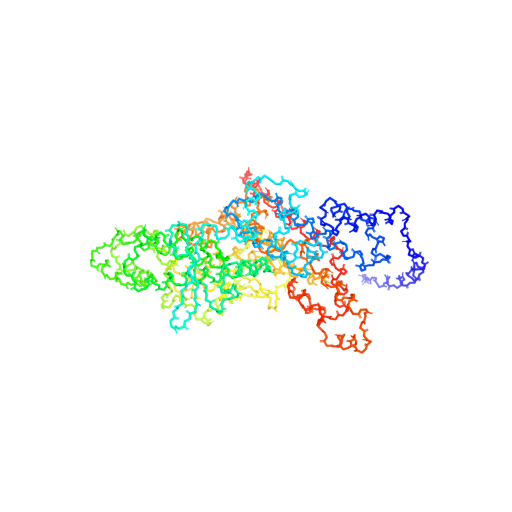818 -18.520 10.496 1.00 98.25 372 VAL A CA 1
ATOM 2865 C C . VAL A 1 372 ? -6.751 -18.474 11.576 1.00 98.25 372 VAL A C 1
ATOM 2867 O O . VAL A 1 372 ? -6.487 -19.462 12.260 1.00 98.25 372 VAL A O 1
ATOM 2870 N N . ALA A 1 373 ? -6.188 -17.290 11.772 1.00 98.25 373 ALA A N 1
ATOM 2871 C CA . ALA A 1 373 ? -5.205 -16.982 12.790 1.00 98.25 373 ALA A CA 1
ATOM 2872 C C . ALA A 1 373 ? -5.553 -15.679 13.515 1.00 98.25 373 ALA A C 1
ATOM 2874 O O . ALA A 1 373 ? -6.236 -14.814 12.966 1.00 98.25 373 ALA A O 1
ATOM 2875 N N . ILE A 1 374 ? -5.070 -15.538 14.749 1.00 97.94 374 ILE A N 1
ATOM 2876 C CA . ILE A 1 374 ? -5.172 -14.299 15.526 1.00 97.94 374 ILE A CA 1
ATOM 2877 C C . ILE A 1 374 ? -3.773 -13.941 16.005 1.00 97.94 374 ILE A C 1
ATOM 2879 O O . ILE A 1 374 ? -3.233 -14.588 16.904 1.00 97.94 374 ILE A O 1
ATOM 2883 N N . GLU A 1 375 ? -3.184 -12.926 15.385 1.00 96.38 375 GLU A N 1
ATOM 2884 C CA . GLU A 1 375 ? -1.802 -12.499 15.614 1.00 96.38 375 GLU A CA 1
ATOM 2885 C C . GLU A 1 375 ? -1.723 -10.970 15.491 1.00 96.38 375 GLU A C 1
ATOM 2887 O O . GLU A 1 375 ? -2.689 -10.324 15.093 1.00 96.38 375 GLU A O 1
ATOM 2892 N N . SER A 1 376 ? -0.605 -10.353 15.873 1.00 92.81 376 SER A N 1
ATOM 2893 C CA . SER A 1 376 ? -0.394 -8.935 15.557 1.00 92.81 376 SER A CA 1
ATOM 2894 C C . SER A 1 376 ? -0.098 -8.803 14.071 1.00 92.81 376 SER A C 1
ATOM 2896 O O . SER A 1 376 ? 0.816 -9.461 13.577 1.00 92.81 376 SER A O 1
ATOM 2898 N N . CYS A 1 377 ? -0.818 -7.932 13.368 1.00 87.44 377 CYS A N 1
ATOM 2899 C CA . CYS A 1 377 ? -0.503 -7.632 11.972 1.00 87.44 377 CYS A CA 1
ATOM 2900 C C . CYS A 1 377 ? 0.121 -6.244 11.773 1.00 87.44 377 CYS A C 1
ATOM 2902 O O . CYS A 1 377 ? 0.065 -5.680 10.683 1.00 87.44 377 CYS A O 1
ATOM 2904 N N . GLN A 1 378 ? 0.726 -5.694 12.833 1.00 83.06 378 GLN A N 1
ATOM 2905 C CA . GLN A 1 378 ? 1.587 -4.506 12.769 1.00 83.06 378 GLN A CA 1
ATOM 2906 C C . GLN A 1 378 ? 0.932 -3.278 12.103 1.00 83.06 378 GLN A C 1
ATOM 2908 O O . GLN A 1 378 ? 1.564 -2.549 11.345 1.00 83.06 378 GLN A O 1
ATOM 2913 N N . GLY A 1 379 ? -0.340 -3.016 12.417 1.00 80.69 379 GLY A N 1
ATOM 2914 C CA . GLY A 1 379 ? -1.053 -1.815 11.957 1.00 80.69 379 GLY A CA 1
ATOM 2915 C C . GLY A 1 379 ? -2.099 -2.052 10.866 1.00 80.69 379 GLY A C 1
ATOM 2916 O O . GLY A 1 379 ? -2.724 -1.093 10.415 1.00 80.69 379 GLY A O 1
ATOM 2917 N N . CYS A 1 380 ? -2.335 -3.303 10.476 1.00 90.50 380 CYS A N 1
ATOM 2918 C CA . CYS A 1 380 ? -3.482 -3.690 9.657 1.00 90.50 380 CYS A CA 1
ATOM 2919 C C . CYS A 1 380 ? -4.687 -4.119 10.534 1.00 90.50 380 CYS A C 1
ATOM 2921 O O . CYS A 1 380 ? -4.637 -4.043 11.761 1.00 90.50 380 CYS A O 1
ATOM 2923 N N . TYR A 1 381 ? -5.788 -4.563 9.919 1.00 95.38 381 TYR A N 1
ATOM 2924 C CA . TYR A 1 381 ? -6.932 -5.156 10.640 1.00 95.38 381 TYR A CA 1
ATOM 2925 C C . TYR A 1 381 ? -7.043 -6.667 10.434 1.00 95.38 381 TYR A C 1
ATOM 2927 O O . TYR A 1 381 ? -7.457 -7.397 11.336 1.00 95.38 381 TYR A O 1
ATOM 2935 N N . ALA A 1 382 ? -6.700 -7.109 9.232 1.00 97.56 382 ALA A N 1
ATOM 2936 C CA . ALA A 1 382 ? -6.488 -8.489 8.863 1.00 97.56 382 ALA A CA 1
ATOM 2937 C C . ALA A 1 382 ? -5.514 -8.519 7.675 1.00 97.56 382 ALA A C 1
ATOM 2939 O O . ALA A 1 382 ? -5.287 -7.480 7.050 1.00 97.56 382 ALA A O 1
ATOM 2940 N N . LYS A 1 383 ? -4.921 -9.682 7.410 1.00 97.25 383 LYS A N 1
ATOM 2941 C CA . LYS A 1 383 ? -4.156 -9.946 6.191 1.00 97.25 383 LYS A CA 1
ATOM 2942 C C . LYS A 1 383 ? -4.336 -11.397 5.756 1.00 97.25 383 LYS A C 1
ATOM 2944 O O . LYS A 1 383 ? -4.372 -12.296 6.601 1.00 97.25 383 LYS A O 1
ATOM 2949 N N . TYR A 1 384 ? -4.388 -11.631 4.457 1.00 97.75 384 TYR A N 1
ATOM 2950 C CA . TYR A 1 384 ? -4.131 -12.928 3.855 1.00 97.75 384 TYR A CA 1
ATOM 2951 C C . TYR A 1 384 ? -2.623 -13.111 3.663 1.00 97.75 384 TYR A C 1
ATOM 2953 O O . TYR A 1 384 ? -1.934 -12.218 3.173 1.00 97.75 384 TYR A O 1
ATOM 2961 N N . GLU A 1 385 ? -2.098 -14.266 4.059 1.00 95.62 385 GLU A N 1
ATOM 2962 C CA . GLU A 1 385 ? -0.692 -14.619 3.897 1.00 95.62 385 GLU A CA 1
ATOM 2963 C C . GLU A 1 385 ? -0.555 -15.751 2.866 1.00 95.62 385 GLU A C 1
ATOM 2965 O O . GLU A 1 385 ? -0.822 -16.910 3.198 1.00 95.62 385 GLU A O 1
ATOM 2970 N N . PRO A 1 386 ? -0.144 -15.447 1.617 1.00 92.62 386 PRO A N 1
ATOM 2971 C CA . PRO A 1 386 ? -0.071 -16.430 0.535 1.00 92.62 386 PRO A CA 1
ATOM 2972 C C . PRO A 1 386 ? 0.780 -17.661 0.863 1.00 92.62 386 PRO A C 1
ATOM 2974 O O . PRO A 1 386 ? 0.381 -18.777 0.542 1.00 92.62 386 PRO A O 1
ATOM 2977 N N . SER A 1 387 ? 1.911 -17.473 1.553 1.00 89.88 387 SER A N 1
ATOM 2978 C CA . SER A 1 387 ? 2.871 -18.542 1.868 1.00 89.88 387 SER A CA 1
ATOM 2979 C C . SER A 1 387 ? 2.324 -19.605 2.823 1.00 89.88 387 SER A C 1
ATOM 2981 O O . SER A 1 387 ? 2.715 -20.766 2.737 1.00 89.88 387 SER A O 1
ATOM 2983 N N . SER A 1 388 ? 1.417 -19.229 3.728 1.00 94.1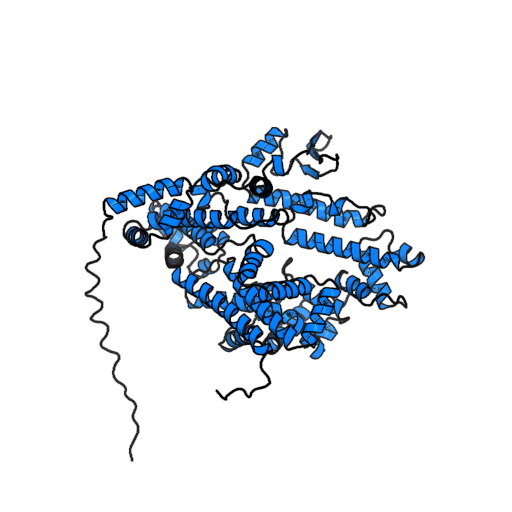9 388 SER A N 1
ATOM 2984 C CA . SER A 1 388 ? 0.789 -20.146 4.686 1.00 94.19 388 SER A CA 1
ATOM 2985 C C . SER A 1 388 ? -0.676 -20.448 4.359 1.00 94.19 388 SER A C 1
ATOM 2987 O O . SER A 1 388 ? -1.269 -21.357 4.943 1.00 94.19 388 SER A O 1
ATOM 2989 N N . GLY A 1 389 ? -1.278 -19.694 3.435 1.00 95.50 389 GLY A N 1
ATOM 2990 C CA . GLY A 1 389 ? -2.700 -19.759 3.113 1.00 95.50 389 GLY A CA 1
ATOM 2991 C C . GLY A 1 389 ? -3.611 -19.289 4.252 1.00 95.50 389 GLY A C 1
ATOM 2992 O O . GLY A 1 389 ? -4.799 -19.615 4.242 1.00 95.50 389 GLY A O 1
ATOM 2993 N N . ARG A 1 390 ? -3.072 -18.567 5.245 1.00 97.81 390 ARG A N 1
ATOM 2994 C CA . ARG A 1 390 ? -3.798 -18.151 6.454 1.00 97.81 390 ARG A CA 1
ATOM 2995 C C . ARG A 1 390 ? -4.419 -16.769 6.289 1.00 97.81 390 ARG A C 1
ATOM 2997 O O . ARG A 1 390 ? -3.815 -15.868 5.714 1.00 97.81 390 ARG A O 1
ATOM 3004 N N . ILE A 1 391 ? -5.598 -16.586 6.875 1.00 98.44 391 ILE A N 1
ATOM 3005 C CA . ILE A 1 391 ? -6.200 -15.278 7.137 1.00 98.44 391 ILE A CA 1
ATOM 3006 C C . ILE A 1 391 ? -5.923 -14.925 8.597 1.00 98.44 391 ILE A C 1
ATOM 3008 O O . ILE A 1 391 ? -6.446 -15.556 9.518 1.00 98.44 391 ILE A O 1
ATOM 3012 N N . ILE A 1 392 ? -5.089 -13.913 8.810 1.00 98.38 392 ILE A N 1
ATOM 3013 C CA . ILE A 1 392 ? -4.678 -13.437 10.129 1.00 98.38 392 ILE A CA 1
ATOM 3014 C C . ILE A 1 392 ? -5.523 -12.221 10.492 1.00 98.38 392 ILE A C 1
ATOM 3016 O O . ILE A 1 392 ? -5.410 -11.184 9.846 1.00 98.38 392 ILE A O 1
ATOM 3020 N N . PHE A 1 393 ? -6.347 -12.327 11.535 1.00 98.19 393 PHE A N 1
ATOM 3021 C CA . PHE A 1 393 ? -7.013 -11.177 12.150 1.00 98.19 393 PHE A CA 1
ATOM 3022 C C . PHE A 1 393 ? -6.112 -10.545 13.204 1.00 98.19 393 PHE A C 1
ATOM 3024 O O . PHE A 1 393 ? -5.483 -11.250 13.997 1.00 98.19 393 PHE A O 1
ATOM 3031 N N . ASP A 1 394 ? -6.104 -9.215 13.252 1.00 96.50 394 ASP A N 1
ATOM 3032 C CA . ASP A 1 394 ? -5.304 -8.493 14.228 1.00 96.50 394 ASP A CA 1
ATOM 3033 C C . ASP A 1 394 ? -5.804 -8.732 15.661 1.00 96.50 394 ASP A C 1
ATOM 3035 O O . ASP A 1 394 ? -6.971 -8.499 15.997 1.00 96.50 394 ASP A O 1
ATOM 3039 N N . SER A 1 395 ? -4.903 -9.179 16.532 1.00 95.62 395 SER A N 1
ATOM 3040 C CA . SER A 1 395 ? -5.225 -9.444 17.936 1.00 95.62 395 SER A CA 1
ATOM 3041 C C . SER A 1 395 ? -5.727 -8.195 18.674 1.00 95.62 395 SER A C 1
ATOM 3043 O O . SER A 1 395 ? -6.645 -8.300 19.489 1.00 95.62 395 SER A O 1
ATOM 3045 N N . GLU A 1 396 ? -5.205 -7.005 18.364 1.00 91.81 396 GLU A N 1
ATOM 3046 C CA . GLU A 1 396 ? -5.621 -5.755 19.005 1.00 91.81 396 GLU A CA 1
ATOM 3047 C C . GLU A 1 396 ? -7.014 -5.311 18.525 1.00 91.81 396 GLU A C 1
ATOM 3049 O O . GLU A 1 396 ? -7.796 -4.799 19.330 1.00 91.81 396 GLU A O 1
ATOM 3054 N N . LEU A 1 397 ? -7.405 -5.594 17.276 1.00 94.19 397 LEU A N 1
ATOM 3055 C CA . LEU A 1 397 ? -8.791 -5.418 16.816 1.00 94.19 397 LEU A CA 1
ATOM 3056 C C . LEU A 1 397 ? -9.786 -6.263 17.631 1.00 94.19 397 LEU A C 1
ATOM 3058 O O . LEU A 1 397 ? -10.870 -5.781 17.983 1.00 94.19 397 LEU A O 1
ATOM 3062 N N . ILE A 1 398 ? -9.436 -7.512 17.948 1.00 95.56 398 ILE A N 1
ATOM 3063 C CA . ILE A 1 398 ? -10.294 -8.387 18.761 1.00 95.56 398 ILE A CA 1
ATOM 3064 C C . ILE A 1 398 ? -10.357 -7.876 20.199 1.00 95.56 398 ILE A C 1
ATOM 3066 O O . ILE A 1 398 ? -11.448 -7.763 20.757 1.00 95.56 398 ILE A O 1
ATOM 3070 N N . GLN A 1 399 ? -9.226 -7.489 20.789 1.00 94.00 399 GLN A N 1
ATOM 3071 C CA . GLN A 1 399 ? -9.206 -6.926 22.141 1.00 94.00 399 GLN A CA 1
ATOM 3072 C C . GLN A 1 399 ? -10.012 -5.619 22.228 1.00 94.00 399 GLN A C 1
ATOM 3074 O O . GLN A 1 399 ? -10.775 -5.433 23.175 1.00 94.00 399 GLN A O 1
ATOM 3079 N N . GLN A 1 400 ? -9.962 -4.758 21.204 1.00 90.56 400 GLN A N 1
ATOM 3080 C CA . GLN A 1 400 ? -10.842 -3.584 21.099 1.00 90.56 400 GLN A CA 1
ATOM 3081 C C . GLN A 1 400 ? -12.325 -3.964 21.105 1.00 90.56 400 GLN A C 1
ATOM 3083 O O . GLN A 1 400 ? -13.129 -3.293 21.755 1.00 90.56 400 GLN A O 1
ATOM 3088 N N . TYR A 1 401 ? -12.703 -5.037 20.404 1.00 92.88 401 TYR A N 1
ATOM 3089 C CA . TYR A 1 401 ? -14.073 -5.546 20.438 1.00 92.88 401 TYR A CA 1
ATOM 3090 C C . TYR A 1 401 ? -14.469 -6.031 21.839 1.00 92.88 401 TYR A C 1
ATOM 3092 O O . TYR A 1 401 ? -15.585 -5.733 22.278 1.00 92.88 401 TYR A O 1
ATOM 3100 N N . LEU A 1 402 ? -13.574 -6.734 22.547 1.00 91.88 402 LEU A N 1
ATOM 3101 C CA . LEU A 1 402 ? -13.821 -7.191 23.919 1.00 91.88 402 LEU A CA 1
ATOM 3102 C C . LEU A 1 402 ? -14.117 -6.003 24.846 1.00 91.88 402 LEU A C 1
ATOM 3104 O O . LEU A 1 402 ? -15.158 -5.981 25.506 1.00 91.88 402 LEU A O 1
ATOM 3108 N N . ARG A 1 403 ? -13.265 -4.969 24.799 1.00 88.69 403 ARG A N 1
ATOM 3109 C CA . ARG A 1 403 ? -13.408 -3.739 25.597 1.00 88.69 403 ARG A CA 1
ATOM 3110 C C . ARG A 1 403 ? -14.714 -3.007 25.289 1.00 88.69 403 ARG A C 1
ATOM 3112 O O . ARG A 1 403 ? -15.508 -2.735 26.183 1.00 88.69 403 ARG A O 1
ATOM 3119 N N . ALA A 1 404 ? -15.017 -2.784 24.010 1.00 84.94 404 ALA A N 1
ATOM 3120 C CA . ALA A 1 404 ? -16.228 -2.074 23.579 1.00 84.94 404 ALA A CA 1
ATOM 3121 C C . ALA A 1 404 ? -17.554 -2.771 23.954 1.00 84.94 404 ALA A C 1
ATOM 3123 O O . ALA A 1 404 ? -18.637 -2.162 23.916 1.00 84.94 404 ALA A O 1
ATOM 3124 N N . ASN A 1 405 ? -17.492 -4.069 24.251 1.00 86.00 405 ASN A N 1
ATOM 3125 C CA . ASN A 1 405 ? -18.643 -4.890 24.604 1.00 86.00 405 ASN A CA 1
ATOM 3126 C C . ASN A 1 405 ? -18.594 -5.409 26.042 1.00 86.00 405 ASN A C 1
ATOM 3128 O O . ASN A 1 405 ? -19.438 -6.232 26.390 1.00 86.00 405 ASN A O 1
ATOM 3132 N N . ASN A 1 406 ? -17.676 -4.893 26.868 1.00 86.25 406 ASN A N 1
ATOM 3133 C CA . ASN A 1 406 ? -17.520 -5.264 28.273 1.00 86.25 406 ASN A CA 1
ATOM 3134 C C . ASN A 1 406 ? -17.515 -6.794 28.476 1.00 86.25 406 ASN A C 1
ATOM 3136 O O . ASN A 1 406 ? -18.300 -7.365 29.239 1.00 86.25 406 ASN A O 1
ATOM 3140 N N . THR A 1 407 ? -16.672 -7.478 27.706 1.00 89.81 407 THR A N 1
ATOM 3141 C CA . THR A 1 407 ? -16.511 -8.934 27.755 1.00 89.81 407 THR A CA 1
ATOM 3142 C C . THR A 1 407 ? -15.037 -9.296 27.939 1.00 89.81 407 THR A C 1
ATOM 3144 O O . THR A 1 407 ? -14.156 -8.478 27.688 1.00 89.81 407 THR A O 1
ATOM 3147 N N . SER A 1 408 ? -14.760 -10.510 28.413 1.00 90.62 408 SER A N 1
ATOM 3148 C CA . SER A 1 408 ? -13.400 -11.023 28.621 1.00 90.62 408 SER A CA 1
ATOM 3149 C C . SER A 1 408 ? -13.074 -12.121 27.616 1.00 90.62 408 SER A C 1
ATOM 3151 O O . SER A 1 408 ? -13.968 -12.686 26.982 1.00 90.62 408 SER A O 1
ATOM 3153 N N . SER A 1 409 ? -11.791 -12.455 27.496 1.00 91.25 409 SER A N 1
ATOM 3154 C CA . SER A 1 409 ? -11.347 -13.577 26.667 1.00 91.25 409 SER A CA 1
ATOM 3155 C C . SER A 1 409 ? -11.991 -14.908 27.092 1.00 91.25 409 SER A C 1
ATOM 3157 O O . SER A 1 409 ? -12.535 -15.614 26.245 1.00 91.25 409 SER A O 1
ATOM 3159 N N . ASP A 1 410 ? -12.065 -15.191 28.396 1.00 90.56 410 ASP A N 1
ATOM 3160 C CA . ASP A 1 410 ? -12.713 -16.404 28.922 1.00 90.56 410 ASP A CA 1
ATOM 3161 C C . ASP A 1 410 ? -14.211 -16.464 28.589 1.00 90.56 410 ASP A C 1
ATOM 3163 O O . ASP A 1 410 ? -14.723 -17.496 28.151 1.00 90.56 410 ASP A O 1
ATOM 3167 N N . LYS A 1 411 ? -14.928 -15.338 28.731 1.00 92.88 411 LYS A N 1
ATOM 3168 C CA . LYS A 1 411 ? -16.348 -15.250 28.348 1.00 92.88 411 LYS A CA 1
ATOM 3169 C C . LYS A 1 411 ? -16.539 -15.415 26.843 1.00 92.88 411 LYS A C 1
ATOM 3171 O O . LYS A 1 411 ? -17.528 -16.013 26.427 1.00 92.88 411 LYS A O 1
ATOM 3176 N N . MET A 1 412 ? -15.619 -14.883 26.037 1.00 93.56 412 MET A N 1
ATOM 3177 C CA . MET A 1 412 ? -15.651 -15.002 24.579 1.00 93.56 412 MET A CA 1
ATOM 3178 C C . MET A 1 412 ? -15.529 -16.463 24.140 1.00 93.56 412 MET A C 1
ATOM 3180 O O . MET A 1 412 ? -16.331 -16.935 23.338 1.00 93.56 412 MET A O 1
ATOM 3184 N N . VAL A 1 413 ? -14.569 -17.191 24.714 1.00 91.88 413 VAL A N 1
ATOM 3185 C CA . VAL A 1 413 ? -14.351 -18.618 24.441 1.00 91.88 413 VAL A CA 1
ATOM 3186 C C . VAL A 1 413 ? -15.516 -19.472 24.962 1.00 91.88 413 VAL A C 1
ATOM 3188 O O . VAL A 1 413 ? -15.937 -20.419 24.299 1.00 91.88 413 VAL A O 1
ATOM 3191 N N . GLY A 1 414 ? -16.070 -19.129 26.129 1.00 93.38 414 GLY A N 1
ATOM 3192 C CA . GLY A 1 414 ? -17.147 -19.885 26.774 1.00 93.38 414 GLY A CA 1
ATOM 3193 C C . GLY A 1 414 ? -18.562 -19.620 26.243 1.00 93.38 414 GLY A C 1
ATOM 3194 O O . GLY A 1 414 ? -19.482 -20.358 26.593 1.00 93.38 414 GLY A O 1
ATOM 3195 N N . SER A 1 415 ? -18.777 -18.591 25.414 1.00 95.88 415 SER A N 1
ATOM 3196 C CA . SER A 1 415 ? -20.116 -18.185 24.962 1.00 95.88 415 SER A CA 1
ATOM 3197 C C . SER A 1 415 ? -20.255 -18.174 23.442 1.00 95.88 415 SER A C 1
ATOM 3199 O O . SER A 1 415 ? -19.676 -17.345 22.739 1.00 95.88 415 SER A O 1
ATOM 3201 N N . LYS A 1 416 ? -21.141 -19.040 22.930 1.00 95.12 416 LYS A N 1
ATOM 3202 C CA . LYS A 1 416 ? -21.514 -19.070 21.504 1.00 95.12 416 LYS A CA 1
ATOM 3203 C C . LYS A 1 416 ? -22.090 -17.737 21.021 1.00 95.12 416 LYS A C 1
ATOM 3205 O O . LYS A 1 416 ? -21.857 -17.359 19.879 1.00 95.12 416 LYS A O 1
ATOM 3210 N N . GLU A 1 417 ? -22.834 -17.031 21.873 1.00 95.31 417 GLU A N 1
ATOM 3211 C CA . GLU A 1 417 ? -23.408 -15.727 21.530 1.00 95.31 417 GLU A CA 1
ATOM 3212 C C . GLU A 1 417 ? -22.318 -14.661 21.371 1.00 95.31 417 GLU A C 1
ATOM 3214 O O . GLU A 1 417 ? -22.329 -13.911 20.394 1.00 95.31 417 GLU A O 1
ATOM 3219 N N . GLN A 1 418 ? -21.350 -14.626 22.292 1.00 95.12 418 GLN A N 1
ATOM 3220 C CA . GLN A 1 418 ? -20.226 -13.691 22.220 1.00 95.12 418 GLN A CA 1
ATOM 3221 C C . GLN A 1 418 ? -19.374 -13.959 20.980 1.00 95.12 418 GLN A C 1
ATOM 3223 O O . GLN A 1 418 ? -19.081 -13.027 20.227 1.00 95.12 418 GLN A O 1
ATOM 3228 N N . LEU A 1 419 ? -19.066 -15.233 20.714 1.00 95.56 419 LEU A N 1
ATOM 3229 C CA . LEU A 1 419 ? -18.344 -15.642 19.515 1.00 95.56 419 LEU A CA 1
ATOM 3230 C C . LEU A 1 419 ? -19.097 -15.257 18.233 1.00 95.56 419 LEU A C 1
ATOM 3232 O O . LEU A 1 419 ? -18.479 -14.759 17.297 1.00 95.56 419 LEU A O 1
ATOM 3236 N N . ALA A 1 420 ? -20.420 -15.444 18.183 1.00 95.69 420 ALA A N 1
ATOM 3237 C CA . ALA A 1 420 ? -21.228 -15.028 17.037 1.00 95.69 420 ALA A CA 1
ATOM 3238 C C . ALA A 1 420 ? -21.197 -13.503 16.841 1.00 95.69 420 ALA A C 1
ATOM 3240 O O . ALA A 1 420 ? -21.096 -13.024 15.713 1.00 95.69 420 ALA A O 1
ATOM 3241 N N . GLY A 1 421 ? -21.228 -12.729 17.930 1.00 96.06 421 GLY A N 1
ATOM 3242 C CA . GLY A 1 421 ? -21.042 -11.278 17.884 1.00 96.06 421 GLY A CA 1
ATOM 3243 C C . GLY A 1 421 ? -19.672 -10.873 17.327 1.00 96.06 421 GLY A C 1
ATOM 3244 O O . GLY A 1 421 ? -19.595 -10.007 16.454 1.00 96.06 421 GLY A O 1
ATOM 3245 N N . LEU A 1 422 ? -18.599 -11.538 17.768 1.00 96.88 422 LEU A N 1
ATOM 3246 C CA . LEU A 1 422 ? -17.247 -11.299 17.258 1.00 96.88 422 LEU A CA 1
ATOM 3247 C C . LEU A 1 422 ? -17.126 -11.684 15.776 1.00 96.88 422 LEU A C 1
ATOM 3249 O O . LEU A 1 422 ? -16.650 -10.882 14.975 1.00 96.88 422 LEU A O 1
ATOM 3253 N N . GLY A 1 423 ? -17.609 -12.868 15.391 1.00 97.38 423 GLY A N 1
ATOM 3254 C CA . GLY A 1 423 ? -17.624 -13.319 13.997 1.00 97.38 423 GLY A CA 1
ATOM 3255 C C . GLY A 1 423 ? -18.367 -12.335 13.095 1.00 97.38 423 GLY A C 1
ATOM 3256 O O . GLY A 1 423 ? -17.874 -11.966 12.032 1.00 97.38 423 GLY A O 1
ATOM 3257 N N . LYS A 1 424 ? -19.498 -11.803 13.567 1.00 97.25 424 LYS A N 1
ATOM 3258 C CA . LYS A 1 424 ? -20.257 -10.748 12.891 1.00 97.25 424 LYS A CA 1
ATOM 3259 C C . LYS A 1 424 ? -19.450 -9.464 12.713 1.00 97.25 424 LYS A C 1
ATOM 3261 O O . LYS A 1 424 ? -19.473 -8.887 11.627 1.00 97.25 424 LYS A O 1
ATOM 3266 N N . TYR A 1 425 ? -18.712 -9.032 13.733 1.00 97.56 425 TYR A N 1
ATOM 3267 C CA . TYR A 1 425 ? -17.853 -7.845 13.664 1.00 97.56 425 TYR A CA 1
ATOM 3268 C C . TYR A 1 425 ? -16.680 -8.007 12.688 1.00 97.56 425 TYR A C 1
ATOM 3270 O O . TYR A 1 425 ? -16.381 -7.073 11.942 1.00 97.56 425 TYR A O 1
ATOM 3278 N N . LEU A 1 426 ? -16.066 -9.192 12.648 1.00 98.06 426 LEU A N 1
ATOM 3279 C CA . LEU A 1 426 ? -14.928 -9.512 11.777 1.00 98.06 426 LEU A CA 1
ATOM 3280 C C . LEU A 1 426 ? -15.336 -9.923 10.354 1.00 98.06 426 LEU A C 1
ATOM 3282 O O . LEU A 1 426 ? -14.506 -9.914 9.451 1.00 98.06 426 LEU A O 1
ATOM 3286 N N . SER A 1 427 ? -16.604 -10.267 10.126 1.00 98.19 427 SER A N 1
ATOM 3287 C CA . SER A 1 427 ? -17.067 -10.807 8.842 1.00 98.19 427 SER A CA 1
ATOM 3288 C C . SER A 1 427 ? -16.779 -9.948 7.595 1.00 98.19 427 SER A C 1
ATOM 3290 O O . SER A 1 427 ? -16.483 -10.554 6.565 1.00 98.19 427 SER A O 1
ATOM 3292 N N . PRO A 1 428 ? -16.757 -8.592 7.632 1.00 98.56 428 PRO A N 1
ATOM 3293 C CA . PRO A 1 428 ? -16.299 -7.800 6.485 1.00 98.56 428 PRO A CA 1
ATOM 3294 C C . PRO A 1 428 ? -14.853 -8.103 6.078 1.00 98.56 428 PRO A C 1
ATOM 3296 O O . PRO A 1 428 ? -14.557 -8.186 4.892 1.00 98.56 428 PRO A O 1
ATOM 3299 N N . MET A 1 429 ? -13.967 -8.341 7.049 1.00 98.25 429 MET A N 1
ATOM 3300 C CA . MET A 1 429 ? -12.576 -8.712 6.775 1.00 98.25 429 MET A CA 1
ATOM 3301 C C . MET A 1 429 ? -12.442 -10.119 6.214 1.00 98.25 429 MET A C 1
ATOM 3303 O O . MET A 1 429 ? -11.598 -10.334 5.361 1.00 98.25 429 MET A O 1
ATOM 3307 N N . LEU A 1 430 ? -13.301 -11.069 6.595 1.00 98.31 430 LEU A N 1
ATOM 3308 C CA . LEU A 1 430 ? -13.295 -12.363 5.908 1.00 98.31 430 LEU A CA 1
ATOM 3309 C C . LEU A 1 430 ? -13.720 -12.230 4.441 1.00 98.31 430 LEU A C 1
ATOM 3311 O O . LEU A 1 430 ? -13.188 -12.944 3.597 1.00 98.31 430 LEU A O 1
ATOM 3315 N N . ALA A 1 431 ? -14.653 -11.327 4.124 1.00 98.38 431 ALA A N 1
ATOM 3316 C CA . ALA A 1 431 ? -14.999 -11.056 2.732 1.00 98.38 431 ALA A CA 1
ATOM 3317 C C . ALA A 1 431 ? -13.812 -10.451 1.959 1.00 98.38 431 ALA A C 1
ATOM 3319 O O . ALA A 1 431 ? -13.556 -10.862 0.829 1.00 98.38 431 ALA A O 1
ATOM 3320 N N . HIS A 1 432 ? -13.071 -9.536 2.586 1.00 98.50 432 HIS A N 1
ATOM 3321 C CA . HIS A 1 432 ? -11.865 -8.921 2.028 1.00 98.50 432 HIS A CA 1
ATOM 3322 C C . HIS A 1 432 ? -10.733 -9.941 1.825 1.00 98.50 432 HIS A C 1
ATOM 3324 O O . HIS A 1 432 ? -10.378 -10.267 0.697 1.00 98.50 432 HIS A O 1
ATOM 3330 N N . GLU A 1 433 ? -10.224 -10.530 2.908 1.00 98.56 433 GLU A N 1
ATOM 3331 C CA . GLU A 1 433 ? -9.073 -11.440 2.867 1.00 98.56 433 GLU A CA 1
ATOM 3332 C C . GLU A 1 433 ? -9.393 -12.756 2.150 1.00 98.56 433 GLU A C 1
ATOM 3334 O O . GLU A 1 433 ? -8.547 -13.333 1.470 1.00 98.56 433 GLU A O 1
ATOM 3339 N N . GLY A 1 434 ? -10.646 -13.220 2.231 1.00 98.50 434 GLY A N 1
ATOM 3340 C CA . GLY A 1 434 ? -11.111 -14.352 1.436 1.00 98.50 434 GLY A CA 1
ATOM 3341 C C . GLY A 1 434 ? -11.053 -14.069 -0.066 1.00 98.50 434 GLY A C 1
ATOM 3342 O O . GLY A 1 434 ? -10.801 -14.987 -0.841 1.00 98.50 434 GLY A O 1
ATOM 3343 N N . THR A 1 435 ? -11.218 -12.811 -0.483 1.00 98.50 435 THR A N 1
ATOM 3344 C CA . THR A 1 435 ? -11.050 -12.409 -1.886 1.00 98.50 435 THR A CA 1
ATOM 3345 C C . THR A 1 435 ? -9.583 -12.476 -2.306 1.00 98.50 435 THR A C 1
ATOM 3347 O O . THR A 1 435 ? -9.303 -13.020 -3.370 1.00 98.50 435 THR A O 1
ATOM 3350 N N . HIS A 1 436 ? -8.633 -12.069 -1.458 1.00 98.31 436 HIS A N 1
ATOM 3351 C CA . HIS A 1 436 ? -7.207 -12.278 -1.745 1.00 98.31 436 HIS A CA 1
ATOM 3352 C C . HIS A 1 436 ? -6.839 -13.751 -1.890 1.00 98.31 436 HIS A C 1
ATOM 3354 O O . HIS A 1 436 ? -6.124 -14.121 -2.822 1.00 98.31 436 HIS A O 1
ATOM 3360 N N . GLN A 1 437 ? -7.388 -14.620 -1.040 1.00 98.25 437 GLN A N 1
ATOM 3361 C CA . GLN A 1 437 ? -7.184 -16.057 -1.194 1.00 98.25 437 GLN A CA 1
ATOM 3362 C C . GLN A 1 437 ? -7.782 -16.589 -2.507 1.00 98.25 437 GLN A C 1
ATOM 3364 O O . GLN A 1 437 ? -7.174 -17.435 -3.162 1.00 98.25 437 GLN A O 1
ATOM 3369 N N . MET A 1 438 ? -8.946 -16.083 -2.928 1.00 98.31 438 MET A N 1
ATOM 3370 C CA . MET A 1 438 ? -9.546 -16.426 -4.222 1.00 98.31 438 MET A CA 1
ATOM 3371 C C . MET A 1 438 ? -8.690 -15.959 -5.406 1.00 98.31 438 MET A C 1
ATOM 3373 O O . MET A 1 438 ? -8.536 -16.708 -6.370 1.00 98.31 438 MET A O 1
ATOM 3377 N N . GLN A 1 439 ? -8.124 -14.753 -5.334 1.00 97.44 439 GLN A N 1
ATOM 3378 C CA . GLN A 1 439 ? -7.210 -14.214 -6.344 1.00 97.44 439 GLN A CA 1
ATOM 3379 C C . GLN A 1 439 ? -5.928 -15.048 -6.441 1.00 97.44 439 GLN A C 1
ATOM 3381 O O . GLN A 1 439 ? -5.468 -15.349 -7.541 1.00 97.44 439 GLN A O 1
ATOM 3386 N N . HIS A 1 440 ? -5.362 -15.452 -5.301 1.00 96.69 440 HIS A N 1
ATOM 3387 C CA . HIS A 1 440 ? -4.184 -16.317 -5.264 1.00 96.69 440 HIS A CA 1
ATOM 3388 C C . HIS A 1 440 ? -4.492 -17.701 -5.851 1.00 96.69 440 HIS A C 1
ATOM 3390 O O . HIS A 1 440 ? -3.821 -18.136 -6.782 1.00 96.69 440 HIS A O 1
ATOM 3396 N N . ALA A 1 441 ? -5.590 -18.335 -5.424 1.00 97.19 441 ALA A N 1
ATOM 3397 C CA . ALA A 1 441 ? -6.024 -19.625 -5.962 1.00 97.19 441 ALA A CA 1
ATOM 3398 C C . ALA A 1 441 ? -6.340 -19.573 -7.469 1.00 97.19 441 ALA A C 1
ATOM 3400 O O . ALA A 1 441 ? -6.143 -20.559 -8.184 1.00 97.19 441 ALA A O 1
ATOM 3401 N N . TRP A 1 442 ? -6.838 -18.437 -7.971 1.00 97.25 442 TRP A N 1
ATOM 3402 C CA . TRP A 1 442 ? -7.009 -18.210 -9.405 1.00 97.25 442 TRP A CA 1
ATOM 3403 C C . TRP A 1 442 ? -5.663 -18.203 -10.137 1.00 97.25 442 TRP A C 1
ATOM 3405 O O . TRP A 1 442 ? -5.533 -18.916 -11.132 1.00 97.25 442 TRP A O 1
ATOM 3415 N N . ALA A 1 443 ? -4.675 -17.455 -9.637 1.00 96.50 443 ALA A N 1
ATOM 3416 C CA . ALA A 1 443 ? -3.346 -17.369 -10.244 1.00 96.50 443 ALA A CA 1
ATOM 3417 C C . ALA A 1 443 ? -2.640 -18.735 -10.260 1.00 96.50 443 ALA A C 1
ATOM 3419 O O . ALA A 1 443 ? -2.116 -19.148 -11.298 1.00 96.50 443 ALA A O 1
ATOM 3420 N N . ASP A 1 444 ? -2.722 -19.478 -9.151 1.00 95.56 444 ASP A N 1
ATOM 3421 C CA . ASP A 1 444 ? -2.190 -20.839 -9.034 1.00 95.56 444 ASP A CA 1
ATOM 3422 C C . ASP A 1 444 ? -2.817 -21.775 -10.063 1.00 95.56 444 ASP A C 1
ATOM 3424 O O . ASP A 1 444 ? -2.111 -22.465 -10.803 1.00 95.56 444 ASP A O 1
ATOM 3428 N N . LYS A 1 445 ? -4.152 -21.761 -10.159 1.00 96.44 445 LYS A N 1
ATOM 3429 C CA . LYS A 1 445 ? -4.901 -22.580 -11.117 1.00 96.44 445 LYS A CA 1
ATOM 3430 C C . LYS A 1 445 ? -4.595 -22.203 -12.566 1.00 96.44 445 LYS A C 1
ATOM 3432 O O . LYS A 1 445 ? -4.563 -23.082 -13.424 1.00 96.44 445 LYS A O 1
ATOM 3437 N N . ALA A 1 446 ? -4.413 -20.916 -12.844 1.00 96.12 446 ALA A N 1
ATOM 3438 C CA . ALA A 1 446 ? -4.036 -20.418 -14.162 1.00 96.12 446 ALA A CA 1
ATOM 3439 C C . ALA A 1 446 ? -2.562 -20.705 -14.495 1.00 96.12 446 ALA A C 1
ATOM 3441 O O . ALA A 1 446 ? -2.177 -20.648 -15.660 1.00 96.12 446 ALA A O 1
ATOM 3442 N N . GLY A 1 447 ? -1.740 -21.040 -13.497 1.00 96.38 447 GLY A N 1
ATOM 3443 C CA . GLY A 1 447 ? -0.323 -21.303 -13.697 1.00 96.38 447 GLY A CA 1
ATOM 3444 C C . GLY A 1 447 ? 0.467 -20.043 -14.056 1.00 96.38 447 GLY A C 1
ATOM 3445 O O . GLY A 1 447 ? 1.435 -20.144 -14.811 1.00 96.38 447 GLY A O 1
ATOM 3446 N N . VAL A 1 448 ? 0.053 -18.875 -13.549 1.00 97.00 448 VAL A N 1
ATOM 3447 C CA . VAL A 1 448 ? 0.626 -17.568 -13.913 1.00 97.00 448 VAL A CA 1
ATOM 3448 C C . VAL A 1 448 ? 1.217 -16.829 -12.717 1.00 97.00 448 VAL A C 1
ATOM 3450 O O . VAL A 1 448 ? 0.796 -17.029 -11.580 1.00 97.00 448 VAL A O 1
ATOM 3453 N N . TYR A 1 449 ? 2.196 -15.963 -12.973 1.00 96.62 449 TYR A N 1
ATOM 3454 C CA . TYR A 1 449 ? 2.693 -15.008 -11.979 1.00 96.62 449 TYR A CA 1
ATOM 3455 C C . TYR A 1 449 ? 1.753 -13.805 -11.843 1.00 96.62 449 TYR A C 1
ATOM 3457 O O . TYR A 1 449 ? 1.632 -13.008 -12.769 1.00 96.62 449 TYR A O 1
ATOM 3465 N N . LYS A 1 450 ? 1.137 -13.618 -10.673 1.00 95.50 450 LYS A N 1
ATOM 3466 C CA . LYS A 1 450 ? 0.279 -12.458 -10.398 1.00 95.50 450 LYS A CA 1
ATOM 3467 C C . LYS A 1 450 ? 0.969 -11.499 -9.420 1.00 95.50 450 LYS A C 1
ATOM 3469 O O . LYS A 1 450 ? 1.032 -11.821 -8.235 1.00 95.50 450 LYS A O 1
ATOM 3474 N N . PRO A 1 451 ? 1.452 -10.323 -9.863 1.00 95.38 451 PRO A N 1
ATOM 3475 C CA . PRO A 1 451 ? 1.953 -9.318 -8.932 1.00 95.38 451 PRO A CA 1
ATOM 3476 C C . PRO A 1 451 ? 0.817 -8.810 -8.031 1.00 95.38 451 PRO A C 1
ATOM 3478 O O . PRO A 1 451 ? -0.322 -8.713 -8.479 1.00 95.38 451 PRO A O 1
ATOM 3481 N N . TYR A 1 452 ? 1.136 -8.438 -6.789 1.00 95.75 452 TYR A N 1
ATOM 3482 C CA . TYR A 1 452 ? 0.185 -7.777 -5.888 1.00 95.75 452 TYR A CA 1
ATOM 3483 C C . TYR A 1 452 ? 0.033 -6.292 -6.249 1.00 95.75 452 TYR A C 1
ATOM 3485 O O . TYR A 1 452 ? 1.020 -5.546 -6.242 1.00 95.75 452 TYR A O 1
ATOM 3493 N N . VAL A 1 453 ? -1.179 -5.879 -6.633 1.00 96.31 453 VAL A N 1
ATOM 3494 C CA . VAL A 1 453 ? -1.439 -4.605 -7.339 1.00 96.31 453 VAL A CA 1
ATOM 3495 C C . VAL A 1 453 ? -2.698 -3.886 -6.841 1.00 96.31 453 VAL A C 1
ATOM 3497 O O . VAL A 1 453 ? -3.493 -4.448 -6.094 1.00 96.31 453 VAL A O 1
ATOM 3500 N N . GLN A 1 454 ? -2.900 -2.632 -7.262 1.00 95.50 454 GLN A N 1
ATOM 3501 C CA . GLN A 1 454 ? -4.082 -1.832 -6.901 1.00 95.50 454 GLN A CA 1
ATOM 3502 C C . GLN A 1 454 ? -5.401 -2.527 -7.253 1.00 95.50 454 GLN A C 1
ATOM 3504 O O . GLN A 1 454 ? -6.340 -2.487 -6.464 1.00 95.50 454 GLN A O 1
ATOM 3509 N N . GLU A 1 455 ? -5.457 -3.197 -8.400 1.00 96.00 455 GLU A N 1
ATOM 3510 C CA . GLU A 1 455 ? -6.640 -3.908 -8.881 1.00 96.00 455 GLU A CA 1
ATOM 3511 C C . GLU A 1 455 ? -7.044 -5.065 -7.945 1.00 96.00 455 GLU A C 1
ATOM 3513 O O . GLU A 1 455 ? -8.234 -5.348 -7.794 1.00 96.00 455 GLU A O 1
ATOM 3518 N N . ASP A 1 456 ? -6.079 -5.683 -7.248 1.00 96.94 456 ASP A N 1
ATOM 3519 C CA . ASP A 1 456 ? -6.363 -6.711 -6.240 1.00 96.94 456 ASP A CA 1
ATOM 3520 C C . ASP A 1 456 ? -7.101 -6.114 -5.033 1.00 96.94 456 ASP A C 1
ATOM 3522 O O . ASP A 1 456 ? -8.107 -6.673 -4.580 1.00 96.94 456 ASP A O 1
ATOM 3526 N N . GLU A 1 457 ? -6.638 -4.955 -4.548 1.00 97.06 457 GLU A N 1
ATOM 3527 C CA . GLU A 1 457 ? -7.277 -4.236 -3.443 1.00 97.06 457 GLU A CA 1
ATOM 3528 C C . GLU A 1 457 ? -8.629 -3.665 -3.855 1.00 97.06 457 GLU A C 1
ATOM 3530 O O . GLU A 1 457 ? -9.554 -3.636 -3.045 1.00 97.06 457 GLU A O 1
ATOM 3535 N N . GLU A 1 458 ? -8.781 -3.202 -5.094 1.00 96.31 458 GLU A N 1
ATOM 3536 C CA . GLU A 1 458 ? -10.058 -2.711 -5.607 1.00 96.31 458 GLU A CA 1
ATOM 3537 C C . GLU A 1 458 ? -11.118 -3.816 -5.617 1.00 96.31 458 GLU A C 1
ATOM 3539 O O . GLU A 1 458 ? -12.240 -3.581 -5.152 1.00 96.31 458 GLU A O 1
ATOM 3544 N N . GLU A 1 459 ? -10.776 -5.032 -6.054 1.00 96.88 459 GLU A N 1
ATOM 3545 C CA . GLU A 1 459 ? -11.685 -6.180 -5.981 1.00 96.88 459 GLU A CA 1
ATOM 3546 C C . GLU A 1 459 ? -12.011 -6.550 -4.523 1.00 96.88 459 GLU A C 1
ATOM 3548 O O . GLU A 1 459 ? -13.190 -6.668 -4.169 1.00 96.88 459 GLU A O 1
ATOM 3553 N N . ALA A 1 460 ? -11.001 -6.689 -3.656 1.00 97.94 460 ALA A N 1
ATOM 3554 C CA . ALA A 1 460 ? -11.197 -7.089 -2.261 1.00 97.94 460 ALA A CA 1
ATOM 3555 C C . ALA A 1 460 ? -12.002 -6.055 -1.453 1.00 97.94 460 ALA A C 1
ATOM 3557 O O . ALA A 1 460 ? -12.962 -6.405 -0.756 1.00 97.94 460 ALA A O 1
ATOM 3558 N N . ASN A 1 461 ? -11.702 -4.761 -1.612 1.00 97.88 461 ASN A N 1
ATOM 3559 C CA . ASN A 1 461 ? -12.474 -3.688 -0.985 1.00 97.88 461 ASN A CA 1
ATOM 3560 C C . ASN A 1 461 ? -13.892 -3.598 -1.575 1.00 97.88 461 ASN A C 1
ATOM 3562 O O . ASN A 1 461 ? -14.833 -3.302 -0.835 1.00 97.88 461 ASN A O 1
ATOM 3566 N N . SER A 1 462 ? -14.088 -3.873 -2.871 1.00 97.06 462 SER A N 1
ATOM 3567 C CA . SER A 1 462 ? -15.431 -3.925 -3.474 1.00 97.06 462 SER A CA 1
ATOM 3568 C C . SER A 1 462 ? -16.266 -5.068 -2.892 1.00 97.06 462 SER A C 1
ATOM 3570 O O . SER A 1 462 ? -17.441 -4.875 -2.570 1.00 97.06 462 SER A O 1
ATOM 3572 N N . MET A 1 463 ? -15.659 -6.243 -2.693 1.00 97.81 463 MET A N 1
ATOM 3573 C CA . MET A 1 463 ? -16.276 -7.398 -2.029 1.00 97.81 463 MET A CA 1
ATOM 3574 C C . MET A 1 463 ? -16.669 -7.083 -0.581 1.00 97.81 463 MET A C 1
ATOM 3576 O O . MET A 1 463 ? -17.805 -7.342 -0.173 1.00 97.81 463 MET A O 1
ATOM 3580 N N . GLU A 1 464 ? -15.770 -6.461 0.182 1.00 97.94 464 GLU A N 1
ATOM 3581 C CA . GLU A 1 464 ? -16.033 -6.002 1.549 1.00 97.94 464 GLU A CA 1
ATOM 3582 C C . GLU A 1 464 ? -17.161 -4.961 1.611 1.00 97.94 464 GLU A C 1
ATOM 3584 O O . GLU A 1 464 ? -18.059 -5.048 2.460 1.00 97.94 464 GLU A O 1
ATOM 3589 N N . ALA A 1 465 ? -17.132 -3.965 0.723 1.00 97.62 465 ALA A N 1
ATOM 3590 C CA . ALA A 1 465 ? -18.115 -2.890 0.689 1.00 97.62 465 ALA A CA 1
ATOM 3591 C C . ALA A 1 465 ? -19.505 -3.414 0.304 1.00 97.62 465 ALA A C 1
ATOM 3593 O O . ALA A 1 465 ? -20.494 -3.047 0.945 1.00 97.62 465 ALA A O 1
ATOM 3594 N N . LEU A 1 466 ? -19.584 -4.312 -0.686 1.00 96.50 466 LEU A N 1
ATOM 3595 C CA . LEU A 1 466 ? -20.820 -4.990 -1.079 1.00 96.50 466 LEU A CA 1
ATOM 3596 C C . LEU A 1 466 ? -21.381 -5.831 0.076 1.00 96.50 466 LEU A C 1
ATOM 3598 O O . LEU A 1 466 ? -22.549 -5.663 0.436 1.00 96.50 466 LEU A O 1
ATOM 3602 N N . TYR A 1 467 ? -20.543 -6.659 0.709 1.00 97.81 467 TYR A N 1
ATOM 3603 C CA . TYR A 1 467 ? -20.921 -7.447 1.885 1.00 97.81 467 TYR A CA 1
ATOM 3604 C C . TYR A 1 467 ? -21.492 -6.558 2.996 1.00 97.81 467 TYR A C 1
ATOM 3606 O O . TYR A 1 467 ? -22.597 -6.784 3.501 1.00 97.81 467 TYR A O 1
ATOM 3614 N N . THR A 1 468 ? -20.761 -5.498 3.344 1.00 97.88 468 THR A N 1
ATOM 3615 C CA . THR A 1 468 ? -21.147 -4.560 4.401 1.00 97.88 468 THR A CA 1
ATOM 3616 C C . THR A 1 468 ? -22.472 -3.876 4.065 1.00 97.88 468 THR A C 1
ATOM 3618 O O . THR A 1 468 ? -23.367 -3.838 4.910 1.00 97.88 468 THR A O 1
ATOM 3621 N N . MET A 1 469 ? -22.649 -3.404 2.826 1.00 96.88 469 MET A N 1
ATOM 3622 C CA . MET A 1 469 ? -23.896 -2.799 2.346 1.00 96.88 469 MET A CA 1
ATOM 3623 C C . MET A 1 469 ? -25.093 -3.743 2.524 1.00 96.88 469 MET A C 1
ATOM 3625 O O . MET A 1 469 ? -26.144 -3.342 3.037 1.00 96.88 469 MET A O 1
ATOM 3629 N N . GLU A 1 470 ? -24.947 -5.008 2.125 1.00 96.56 470 GLU A N 1
ATOM 3630 C CA . GLU A 1 470 ? -26.005 -6.008 2.245 1.00 96.56 470 GLU A CA 1
ATOM 3631 C C . GLU A 1 470 ? -26.332 -6.341 3.703 1.00 96.56 470 GLU A C 1
ATOM 3633 O O . GLU A 1 470 ? -27.511 -6.367 4.070 1.00 96.56 470 GLU A O 1
ATOM 3638 N N . LYS A 1 471 ? -25.321 -6.549 4.557 1.00 97.12 471 LYS A N 1
ATOM 3639 C CA . LYS A 1 471 ? -25.534 -6.834 5.985 1.00 97.12 471 LYS A CA 1
ATOM 3640 C C . LYS A 1 471 ? -26.168 -5.657 6.713 1.00 97.12 471 LYS A C 1
ATOM 3642 O O . LYS A 1 471 ? -27.086 -5.873 7.498 1.00 97.12 471 LYS A O 1
ATOM 3647 N N . LEU A 1 472 ? -25.762 -4.416 6.429 1.00 96.62 472 LEU A N 1
ATOM 3648 C CA . LEU A 1 472 ? -26.400 -3.225 7.009 1.00 96.62 472 LEU A CA 1
ATOM 3649 C C . LEU A 1 472 ? -27.895 -3.139 6.662 1.00 96.62 472 LEU A C 1
ATOM 3651 O O . LEU A 1 472 ? -28.673 -2.603 7.454 1.00 96.62 472 LEU A O 1
ATOM 3655 N N . LYS A 1 473 ? -28.298 -3.650 5.491 1.00 95.38 473 LYS A N 1
ATOM 3656 C CA . LYS A 1 473 ? -29.699 -3.702 5.046 1.00 95.38 473 LYS A CA 1
ATOM 3657 C C . LYS A 1 473 ? -30.464 -4.875 5.671 1.00 95.38 473 LYS A C 1
ATOM 3659 O O . LYS A 1 473 ? -31.608 -4.693 6.076 1.00 95.38 473 LYS A O 1
ATOM 3664 N N . LYS A 1 474 ? -29.854 -6.064 5.719 1.00 95.88 474 LYS A N 1
ATOM 3665 C CA . LYS A 1 474 ? -30.514 -7.336 6.072 1.00 95.88 474 LYS A CA 1
ATOM 3666 C C . LYS A 1 474 ? -30.453 -7.683 7.566 1.00 95.88 474 LYS A C 1
ATOM 3668 O O . LYS A 1 474 ? -31.329 -8.393 8.047 1.00 95.88 474 LYS A O 1
ATOM 3673 N N . ASP A 1 475 ? -29.451 -7.201 8.300 1.00 96.88 475 ASP A N 1
ATOM 3674 C CA . ASP A 1 475 ? -29.197 -7.565 9.699 1.00 96.88 475 ASP A CA 1
ATOM 3675 C C . ASP A 1 475 ? -29.174 -6.318 10.612 1.00 96.88 475 ASP A C 1
ATOM 3677 O O . ASP A 1 475 ? -28.151 -5.630 10.737 1.00 96.88 475 ASP A O 1
ATOM 3681 N N . PRO A 1 476 ? -30.290 -6.023 11.311 1.00 96.62 476 PRO A N 1
ATOM 3682 C CA . PRO A 1 476 ? -30.365 -4.905 12.249 1.00 96.62 476 PRO A CA 1
ATOM 3683 C C . PRO A 1 476 ? -29.343 -4.981 13.391 1.00 96.62 476 PRO A C 1
ATOM 3685 O O . PRO A 1 476 ? -28.870 -3.939 13.850 1.00 96.62 476 PRO A O 1
ATOM 3688 N N . LYS A 1 477 ? -28.967 -6.190 13.840 1.00 95.69 477 LYS A N 1
ATOM 3689 C CA . LYS A 1 477 ? -27.963 -6.364 14.901 1.00 95.69 477 LYS A CA 1
ATOM 3690 C C . LYS A 1 477 ? -26.576 -5.983 14.386 1.00 95.69 477 LYS A C 1
ATOM 3692 O O . LYS A 1 477 ? -25.872 -5.248 15.074 1.00 95.69 477 LYS A O 1
ATOM 3697 N N . PHE A 1 478 ? -26.213 -6.405 13.171 1.00 96.88 478 PHE A N 1
ATOM 3698 C CA . PHE A 1 478 ? -24.965 -5.991 12.512 1.00 96.88 478 PHE A CA 1
ATOM 3699 C C . PHE A 1 478 ? -24.888 -4.467 12.373 1.00 96.88 478 PHE A C 1
ATOM 3701 O O . PHE A 1 478 ? -23.906 -3.849 12.786 1.00 96.88 478 PHE A O 1
ATOM 3708 N N . LYS A 1 479 ? -25.962 -3.844 11.868 1.00 97.19 479 LYS A N 1
ATOM 3709 C CA . LYS A 1 479 ? -26.050 -2.385 11.724 1.00 97.19 479 LYS A CA 1
ATOM 3710 C C . LYS A 1 479 ? -25.889 -1.661 13.057 1.00 97.19 479 LYS A C 1
ATOM 3712 O O . LYS A 1 479 ? -25.076 -0.741 13.157 1.00 97.19 479 LYS A O 1
ATOM 3717 N N . SER A 1 480 ? -26.640 -2.075 14.077 1.00 95.06 480 SER A N 1
ATOM 3718 C CA . SER A 1 480 ? -26.561 -1.480 15.414 1.00 95.06 480 SER A CA 1
ATOM 3719 C C . SER A 1 480 ? -25.154 -1.607 15.996 1.00 95.06 480 SER A C 1
ATOM 3721 O O . SER A 1 480 ? -24.619 -0.642 16.538 1.00 95.06 480 SER A O 1
ATOM 3723 N N . MET A 1 481 ? -24.533 -2.778 15.848 1.00 94.88 481 MET A N 1
ATOM 3724 C CA . MET A 1 481 ? -23.177 -3.040 16.318 1.00 94.88 481 MET A CA 1
ATOM 3725 C C . MET A 1 481 ? -22.146 -2.152 15.611 1.00 94.88 481 MET A C 1
ATOM 3727 O O . MET A 1 481 ? -21.399 -1.460 16.296 1.00 94.88 481 MET A O 1
ATOM 3731 N N . LEU A 1 482 ? -22.109 -2.096 14.273 1.00 95.06 482 LEU A N 1
ATOM 3732 C CA . LEU A 1 482 ? -21.130 -1.260 13.563 1.00 95.06 482 LEU A CA 1
ATOM 3733 C C . LEU A 1 482 ? -21.297 0.234 13.862 1.00 95.06 482 LEU A C 1
ATOM 3735 O O . LEU A 1 482 ? -20.302 0.931 14.060 1.00 95.06 482 LEU A O 1
ATOM 3739 N N . ILE A 1 483 ? -22.535 0.734 13.949 1.00 93.62 483 ILE A N 1
ATOM 3740 C CA . ILE A 1 483 ? -22.793 2.135 14.318 1.00 93.62 483 ILE A CA 1
ATOM 3741 C C . ILE A 1 483 ? -22.328 2.405 15.751 1.00 93.62 483 ILE A C 1
ATOM 3743 O O . ILE A 1 483 ? -21.661 3.414 15.985 1.00 93.62 483 ILE A O 1
ATOM 3747 N N . LYS A 1 484 ? -22.635 1.504 16.696 1.00 90.06 484 LYS A N 1
ATOM 3748 C CA . LYS A 1 484 ? -22.151 1.586 18.082 1.00 90.06 484 LYS A CA 1
ATOM 3749 C C . LYS A 1 484 ? -20.623 1.661 18.104 1.00 90.06 484 LYS A C 1
ATOM 3751 O O . LYS A 1 484 ? -20.084 2.594 18.687 1.00 90.06 484 LYS A O 1
ATOM 3756 N N . MET A 1 485 ? -19.940 0.739 17.423 1.00 89.94 485 MET A N 1
ATOM 3757 C CA . MET A 1 485 ? -18.475 0.679 17.382 1.00 89.94 485 MET A CA 1
ATOM 3758 C C . MET A 1 485 ? -17.863 1.944 16.769 1.00 89.94 485 MET A C 1
ATOM 3760 O O . MET A 1 485 ? -16.931 2.507 17.341 1.00 89.94 485 MET A O 1
ATOM 3764 N N . ARG A 1 486 ? -18.415 2.451 15.658 1.00 90.56 486 ARG A N 1
ATOM 3765 C CA . ARG A 1 486 ? -17.980 3.724 15.058 1.00 90.56 486 ARG A CA 1
ATOM 3766 C C . ARG A 1 486 ? -18.136 4.882 16.040 1.00 90.56 486 ARG A C 1
ATOM 3768 O O . ARG A 1 486 ? -17.214 5.672 16.205 1.00 90.56 486 ARG A O 1
ATOM 3775 N N . ASN A 1 487 ? -19.295 4.993 16.690 1.00 86.38 487 ASN A N 1
ATOM 3776 C CA . ASN A 1 487 ? -19.567 6.077 17.636 1.00 86.38 487 ASN A CA 1
ATOM 3777 C C . ASN A 1 487 ? -18.662 6.001 18.879 1.00 86.38 487 ASN A C 1
ATOM 3779 O O . ASN A 1 487 ? -18.383 7.023 19.497 1.00 86.38 487 ASN A O 1
ATOM 3783 N N . SER A 1 488 ? -18.156 4.813 19.212 1.00 79.31 488 SER A N 1
ATOM 3784 C CA . SER A 1 488 ? -17.132 4.609 20.239 1.00 79.31 488 SER A CA 1
ATOM 3785 C C . SER A 1 488 ? -15.696 4.842 19.734 1.00 79.31 488 SER A C 1
ATOM 3787 O O . SER A 1 488 ? -14.749 4.591 20.464 1.00 79.31 488 SER A O 1
ATOM 3789 N N . SER A 1 489 ? -15.514 5.410 18.535 1.00 80.50 489 SER A N 1
ATOM 3790 C CA . SER A 1 489 ? -14.214 5.736 17.915 1.00 80.50 489 SER A CA 1
ATOM 3791 C C . SER A 1 489 ? -13.409 4.539 17.387 1.00 80.50 489 SER A C 1
ATOM 3793 O O . SER A 1 489 ? -12.195 4.637 17.230 1.00 80.50 489 SER A O 1
ATOM 3795 N N . SER A 1 490 ? -14.065 3.422 17.047 1.00 87.12 490 SER A N 1
ATOM 3796 C CA . SER A 1 490 ? -13.416 2.345 16.287 1.00 87.12 490 SER A CA 1
ATOM 3797 C C . SER A 1 490 ? -13.099 2.817 14.863 1.00 87.12 490 SER A C 1
ATOM 3799 O O . SER A 1 490 ? -14.003 2.972 14.032 1.00 87.12 490 SER A O 1
ATOM 3801 N N . SER A 1 491 ? -11.810 3.012 14.565 1.00 89.19 491 SER A N 1
ATOM 3802 C CA . SER A 1 491 ? -11.323 3.310 13.209 1.00 89.19 491 SER A CA 1
ATOM 3803 C C . SER A 1 491 ? -11.690 2.194 12.228 1.00 89.19 491 SER A C 1
ATOM 3805 O O . SER A 1 491 ? -12.054 2.469 11.084 1.00 89.19 491 SER A O 1
ATOM 3807 N N . TYR A 1 492 ? -11.714 0.946 12.711 1.00 93.56 492 TYR A N 1
ATOM 3808 C CA . TYR A 1 492 ? -12.162 -0.210 11.946 1.00 93.56 492 TYR A CA 1
ATOM 3809 C C . TYR A 1 492 ? -13.592 -0.023 11.433 1.00 93.56 492 TYR A C 1
ATOM 3811 O O . TYR A 1 492 ? -13.817 -0.015 10.223 1.00 93.56 492 TYR A O 1
ATOM 3819 N N . ALA A 1 493 ? -14.552 0.186 12.339 1.00 94.88 493 ALA A N 1
ATOM 3820 C CA . ALA A 1 493 ? -15.957 0.337 11.970 1.00 94.88 493 ALA A CA 1
ATOM 3821 C C . ALA A 1 493 ? -16.190 1.606 11.134 1.00 94.88 493 ALA A C 1
ATOM 3823 O O . ALA A 1 493 ? -17.006 1.600 10.211 1.00 94.88 493 ALA A O 1
ATOM 3824 N N . GLY A 1 494 ? -15.446 2.680 11.427 1.00 94.62 494 GLY A N 1
ATOM 3825 C CA . GLY A 1 494 ? -15.439 3.911 10.638 1.00 94.62 494 GLY A CA 1
ATOM 3826 C C . GLY A 1 494 ? -15.090 3.669 9.169 1.00 94.62 494 GLY A C 1
ATOM 3827 O O . GLY A 1 494 ? -15.897 4.011 8.305 1.00 94.62 494 GLY A O 1
ATOM 3828 N N . LYS A 1 495 ? -13.953 3.011 8.894 1.00 94.25 495 LYS A N 1
ATOM 3829 C CA . LYS A 1 495 ? -13.496 2.702 7.525 1.00 94.25 495 LYS A CA 1
ATOM 3830 C C . LYS A 1 495 ? -14.516 1.859 6.751 1.00 94.25 495 LYS A C 1
ATOM 3832 O O . LYS A 1 495 ? -14.761 2.122 5.584 1.00 94.25 495 LYS A O 1
ATOM 3837 N N . ARG A 1 496 ? -15.182 0.895 7.391 1.00 96.94 496 ARG A N 1
ATOM 3838 C CA . ARG A 1 496 ? -16.113 -0.046 6.721 1.00 96.94 496 ARG A CA 1
ATOM 3839 C C . ARG A 1 496 ? -17.396 0.655 6.301 1.00 96.94 496 ARG A C 1
ATOM 3841 O O . ARG A 1 496 ? -17.888 0.468 5.192 1.00 96.94 496 ARG A O 1
ATOM 3848 N N . LEU A 1 497 ? -17.901 1.528 7.172 1.00 96.88 497 LEU A N 1
ATOM 3849 C CA . LEU A 1 497 ? -19.035 2.400 6.868 1.00 96.88 497 LEU A CA 1
ATOM 3850 C C . LEU A 1 497 ? -18.686 3.478 5.830 1.00 96.88 497 LEU A C 1
ATOM 3852 O O . LEU A 1 497 ? -19.578 3.983 5.152 1.00 96.88 497 LEU A O 1
ATOM 3856 N N . GLU A 1 498 ? -17.418 3.873 5.723 1.00 95.62 498 GLU A N 1
ATOM 3857 C CA . GLU A 1 498 ? -16.950 4.775 4.671 1.00 95.62 498 GLU A CA 1
ATOM 3858 C C . GLU A 1 498 ? -16.847 4.065 3.315 1.00 95.62 498 GLU A C 1
ATOM 3860 O O . GLU A 1 498 ? -17.397 4.575 2.339 1.00 95.62 498 GLU A O 1
ATOM 3865 N N . LEU A 1 499 ? -16.220 2.884 3.270 1.00 95.62 499 LEU A N 1
ATOM 3866 C CA . LEU A 1 499 ? -16.122 2.041 2.076 1.00 95.62 499 LEU A CA 1
ATOM 3867 C C . LEU A 1 499 ? -17.510 1.727 1.512 1.00 95.62 499 LEU A C 1
ATOM 3869 O O . LEU A 1 499 ? -17.759 1.977 0.334 1.00 95.62 499 LEU A O 1
ATOM 3873 N N . GLU A 1 500 ? -18.441 1.278 2.362 1.00 96.31 500 GLU A N 1
ATOM 3874 C CA . GLU A 1 500 ? -19.834 1.037 1.966 1.00 96.31 500 GLU A CA 1
ATOM 3875 C C . GLU A 1 500 ? -20.470 2.276 1.332 1.00 96.31 500 GLU A C 1
ATOM 3877 O O . GLU A 1 500 ? -21.056 2.191 0.251 1.00 96.31 500 GLU A O 1
ATOM 3882 N N . ARG A 1 501 ? -20.333 3.444 1.970 1.00 95.69 501 ARG A N 1
ATOM 3883 C CA . ARG A 1 501 ? -20.939 4.687 1.483 1.00 95.69 501 ARG A CA 1
ATOM 3884 C C . ARG A 1 501 ? -20.367 5.102 0.133 1.00 95.69 501 ARG A C 1
ATOM 3886 O O . ARG A 1 501 ? -21.138 5.481 -0.752 1.00 95.69 501 ARG A O 1
ATOM 3893 N N . THR A 1 502 ? -19.043 5.056 -0.021 1.00 93.94 502 THR A N 1
ATOM 3894 C CA . THR A 1 502 ? -18.379 5.409 -1.281 1.00 93.94 502 THR A CA 1
ATOM 3895 C C . THR A 1 502 ? -18.793 4.440 -2.387 1.00 93.94 502 THR A C 1
ATOM 3897 O O . THR A 1 502 ? -19.289 4.893 -3.417 1.00 93.94 502 THR A O 1
ATOM 3900 N N . PHE A 1 503 ? -18.724 3.128 -2.140 1.00 94.69 503 PHE A N 1
ATOM 3901 C CA . PHE A 1 503 ? -19.113 2.098 -3.108 1.00 94.69 503 PHE A CA 1
ATOM 3902 C C . PHE A 1 503 ? -20.581 2.231 -3.538 1.00 94.69 503 PHE A C 1
ATOM 3904 O O . PHE A 1 503 ? -20.935 2.183 -4.720 1.00 94.69 503 PHE A O 1
ATOM 3911 N N . LYS A 1 504 ? -21.477 2.481 -2.578 1.00 93.62 504 LYS A N 1
ATOM 3912 C CA . LYS A 1 504 ? -22.897 2.715 -2.852 1.00 93.62 504 LYS A CA 1
ATOM 3913 C C . LYS A 1 504 ? -23.105 3.927 -3.762 1.00 93.62 504 LYS A C 1
ATOM 3915 O O . LYS A 1 504 ? -23.935 3.852 -4.682 1.00 93.62 504 LYS A O 1
ATOM 3920 N N . LYS A 1 505 ? -22.359 5.015 -3.543 1.00 93.44 505 LYS A N 1
ATOM 3921 C CA . LYS A 1 505 ? -22.454 6.257 -4.321 1.00 93.44 505 LYS A CA 1
ATOM 3922 C C . LYS A 1 505 ? -22.031 6.034 -5.774 1.00 93.44 505 LYS A C 1
ATOM 3924 O O . LYS A 1 505 ? -22.892 6.114 -6.648 1.00 93.44 505 LYS A O 1
ATOM 3929 N N . ASN A 1 506 ? -20.776 5.669 -6.025 1.00 90.62 506 ASN A N 1
ATOM 3930 C CA . ASN A 1 506 ? -20.210 5.524 -7.368 1.00 90.62 506 ASN A CA 1
ATOM 3931 C C . ASN A 1 506 ? -19.056 4.501 -7.340 1.00 90.62 506 ASN A C 1
ATOM 3933 O O . ASN A 1 506 ? -18.186 4.597 -6.483 1.00 90.62 506 ASN A O 1
ATOM 3937 N N . THR A 1 507 ? -19.085 3.511 -8.236 1.00 87.88 507 THR A N 1
ATOM 3938 C CA . THR A 1 507 ? -18.072 2.442 -8.327 1.00 87.88 507 THR A CA 1
ATOM 3939 C C . THR A 1 507 ? -16.751 2.937 -8.896 1.00 87.88 507 THR A C 1
ATOM 3941 O O . THR A 1 507 ? -15.703 2.481 -8.456 1.00 87.88 507 THR A O 1
ATOM 3944 N N . ASP A 1 508 ? -16.786 3.921 -9.788 1.00 85.38 508 ASP A N 1
ATOM 3945 C CA . ASP A 1 508 ? -15.576 4.425 -10.439 1.00 85.38 508 ASP A CA 1
ATOM 3946 C C . ASP A 1 508 ? -14.812 5.329 -9.459 1.00 85.38 508 ASP A C 1
ATOM 3948 O O . ASP A 1 508 ? -13.632 5.117 -9.191 1.00 85.38 508 ASP A O 1
ATOM 3952 N N . GLU A 1 509 ? -15.527 6.239 -8.776 1.00 89.50 509 GLU A N 1
ATOM 3953 C CA . GLU A 1 509 ? -14.974 7.011 -7.645 1.00 89.50 509 GLU A CA 1
ATOM 3954 C C . GLU A 1 509 ? -14.477 6.100 -6.511 1.00 89.50 509 GLU A C 1
ATOM 3956 O O . GLU A 1 509 ? -13.609 6.496 -5.731 1.00 89.50 509 GLU A O 1
ATOM 3961 N N . PHE A 1 510 ? -15.057 4.905 -6.368 1.00 93.44 510 PHE A N 1
ATOM 3962 C CA . PHE A 1 510 ? -14.626 3.946 -5.361 1.00 93.44 510 PHE A CA 1
ATOM 3963 C C . PHE A 1 510 ? -13.260 3.351 -5.701 1.00 93.44 510 PHE A C 1
ATOM 3965 O O . PHE A 1 510 ? -12.388 3.399 -4.835 1.00 93.44 510 PHE A O 1
ATOM 3972 N N . GLY A 1 511 ? -13.055 2.865 -6.931 1.00 92.69 511 GLY A N 1
ATOM 3973 C CA . GLY A 1 511 ? -11.747 2.371 -7.383 1.00 92.69 511 GLY A CA 1
ATOM 3974 C C . GLY A 1 511 ? -10.667 3.447 -7.260 1.00 92.69 511 GLY A C 1
ATOM 3975 O O . GLY A 1 511 ? -9.630 3.243 -6.625 1.00 92.69 511 GLY A O 1
ATOM 3976 N N . ASP A 1 512 ? -10.976 4.670 -7.703 1.00 90.94 512 ASP A N 1
ATOM 3977 C CA . ASP A 1 512 ? -10.087 5.820 -7.524 1.00 90.94 512 ASP A CA 1
ATOM 3978 C C . ASP A 1 512 ? -9.751 6.083 -6.055 1.00 90.94 512 ASP A C 1
ATOM 3980 O O . ASP A 1 512 ? -8.596 6.326 -5.708 1.00 90.94 512 ASP A O 1
ATOM 3984 N N . LYS A 1 513 ? -10.735 6.011 -5.156 1.00 93.56 513 LYS A N 1
ATOM 3985 C CA . LYS A 1 513 ? -10.487 6.215 -3.727 1.00 93.56 513 LYS A CA 1
ATOM 3986 C C . LYS A 1 513 ? -9.655 5.087 -3.122 1.00 93.56 513 LYS A C 1
ATOM 3988 O O . LYS A 1 513 ? -8.784 5.368 -2.301 1.00 93.56 513 LYS A O 1
ATOM 3993 N N . VAL A 1 514 ? -9.890 3.834 -3.50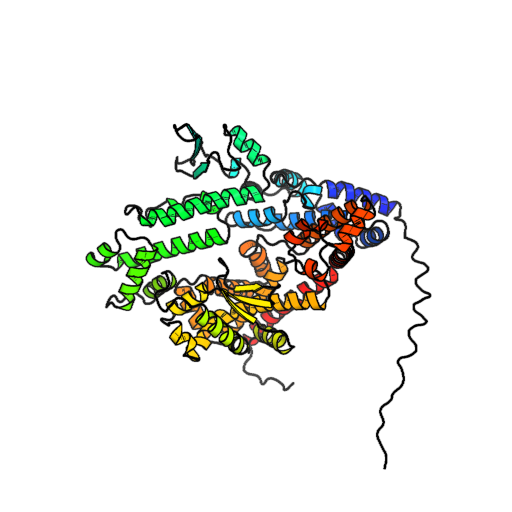7 1.00 94.19 514 VAL A N 1
ATOM 3994 C CA . VAL A 1 514 ? -9.079 2.698 -3.049 1.00 94.19 514 VAL A CA 1
ATOM 3995 C C . VAL A 1 514 ? -7.629 2.885 -3.479 1.00 94.19 514 VAL A C 1
ATOM 3997 O O . VAL A 1 514 ? -6.751 2.925 -2.614 1.00 94.19 514 VAL A O 1
ATOM 4000 N N . SER A 1 515 ? -7.389 3.127 -4.768 1.00 92.00 515 SER A N 1
ATOM 4001 C CA . SER A 1 515 ? -6.041 3.309 -5.308 1.00 92.00 515 SER A CA 1
ATOM 4002 C C . SER A 1 515 ? -5.338 4.580 -4.813 1.00 92.00 515 SER A C 1
ATOM 4004 O O . SER A 1 515 ? -4.130 4.559 -4.609 1.00 92.00 515 SER A O 1
ATOM 4006 N N . GLN A 1 516 ? -6.046 5.695 -4.599 1.00 92.06 516 GLN A N 1
ATOM 4007 C CA . GLN A 1 516 ? -5.425 6.977 -4.221 1.00 92.06 516 GLN A CA 1
ATOM 4008 C C . GLN A 1 516 ? -5.364 7.228 -2.714 1.00 92.06 516 GLN A C 1
ATOM 4010 O O . GLN A 1 516 ? -4.518 7.995 -2.254 1.00 92.06 516 GLN A O 1
ATOM 4015 N N . VAL A 1 517 ? -6.296 6.674 -1.934 1.00 90.88 517 VAL A N 1
ATOM 4016 C CA . VAL A 1 517 ? -6.431 6.989 -0.502 1.00 90.88 517 VAL A CA 1
ATOM 4017 C C . VAL A 1 517 ? -5.985 5.840 0.377 1.00 90.88 517 VAL A C 1
ATOM 4019 O O . VAL A 1 517 ? -5.266 6.079 1.346 1.00 90.88 517 VAL A O 1
ATOM 4022 N N . TYR A 1 518 ? -6.411 4.618 0.062 1.00 91.19 518 TYR A N 1
ATOM 4023 C CA . TYR A 1 518 ? -6.148 3.470 0.924 1.00 91.19 518 TYR A CA 1
ATOM 4024 C C . TYR A 1 518 ? -4.861 2.734 0.545 1.00 91.19 518 TYR A C 1
ATOM 4026 O O . TYR A 1 518 ? -4.150 2.307 1.450 1.00 91.19 518 TYR A O 1
ATOM 4034 N N . TYR A 1 519 ? -4.533 2.653 -0.750 1.00 93.69 519 TYR A N 1
ATOM 4035 C CA . TYR A 1 519 ? -3.365 1.916 -1.252 1.00 93.69 519 TYR A CA 1
ATOM 4036 C C . TYR A 1 519 ? -2.536 2.695 -2.290 1.00 93.69 519 TYR A C 1
ATOM 4038 O O . TYR A 1 519 ? -2.201 2.161 -3.352 1.00 93.69 519 TYR A O 1
ATOM 4046 N N . PRO A 1 520 ? -2.158 3.956 -1.999 1.00 93.06 520 PRO A N 1
ATOM 4047 C CA . PRO A 1 520 ? -1.373 4.768 -2.929 1.00 93.06 520 PRO A CA 1
ATOM 4048 C C . PRO A 1 520 ? -0.000 4.168 -3.251 1.00 93.06 520 PRO A C 1
ATOM 4050 O O . PRO A 1 520 ? 0.485 4.324 -4.368 1.00 93.06 520 PRO A O 1
ATOM 4053 N N . GLY A 1 521 ? 0.612 3.453 -2.303 1.00 91.75 521 GLY A N 1
ATOM 4054 C CA . GLY A 1 521 ? 1.915 2.815 -2.487 1.00 91.75 521 GLY A CA 1
ATOM 4055 C C . GLY A 1 521 ? 1.909 1.574 -3.387 1.00 91.75 521 GLY A C 1
ATOM 4056 O O . GLY A 1 521 ? 2.986 1.142 -3.801 1.00 91.75 521 GLY A O 1
ATOM 4057 N N . LEU A 1 522 ? 0.741 1.003 -3.711 1.00 94.19 522 LEU A N 1
ATOM 4058 C CA . LEU A 1 522 ? 0.670 -0.137 -4.624 1.00 94.19 522 LEU A CA 1
ATOM 4059 C C . LEU A 1 522 ? 0.768 0.327 -6.088 1.00 94.19 522 LEU A C 1
ATOM 4061 O O . LEU A 1 522 ? 0.159 1.331 -6.475 1.00 94.19 522 LEU A O 1
ATOM 4065 N N . PRO A 1 523 ? 1.528 -0.378 -6.939 1.00 94.00 523 PRO A N 1
ATOM 4066 C CA . PRO A 1 523 ? 1.494 -0.148 -8.377 1.00 94.00 523 PRO A CA 1
ATOM 4067 C C . PRO A 1 523 ? 0.173 -0.655 -8.980 1.00 94.00 523 PRO A C 1
ATOM 4069 O O . PRO A 1 523 ? -0.431 -1.595 -8.469 1.00 94.00 523 PRO A O 1
ATOM 4072 N N . SER A 1 524 ? -0.251 -0.063 -10.099 1.00 94.56 524 SER A N 1
ATOM 4073 C CA . SER A 1 524 ? -1.240 -0.698 -10.982 1.00 94.56 524 SER A CA 1
ATOM 4074 C C . SER A 1 524 ? -0.633 -1.950 -11.619 1.00 94.56 524 SER A C 1
ATOM 4076 O O . SER A 1 524 ? 0.598 -2.063 -11.717 1.00 94.56 524 SER A O 1
ATOM 4078 N N . PHE A 1 525 ? -1.463 -2.854 -12.138 1.00 95.44 525 PHE A N 1
ATOM 4079 C CA . PHE A 1 525 ? -0.992 -4.022 -12.883 1.00 95.44 525 PHE A CA 1
ATOM 4080 C C . PHE A 1 525 ? -0.070 -3.628 -14.038 1.00 95.44 525 PHE A C 1
ATOM 4082 O O . PHE A 1 525 ? 0.997 -4.217 -14.222 1.00 95.44 525 PHE A O 1
ATOM 4089 N N . GLY A 1 526 ? -0.426 -2.572 -14.774 1.00 93.38 526 GLY A N 1
ATOM 4090 C CA . GLY A 1 526 ? 0.405 -2.039 -15.852 1.00 93.38 526 GLY A CA 1
ATOM 4091 C C . GLY A 1 526 ? 1.802 -1.618 -15.382 1.00 93.38 526 GLY A C 1
ATOM 4092 O O . GLY A 1 526 ? 2.796 -1.954 -16.036 1.00 93.38 526 GLY A O 1
ATOM 4093 N N . ALA A 1 527 ? 1.896 -0.930 -14.239 1.00 93.62 527 ALA A N 1
ATOM 4094 C CA . ALA A 1 527 ? 3.166 -0.483 -13.673 1.00 93.62 527 ALA A CA 1
ATOM 4095 C C . ALA A 1 527 ? 3.998 -1.658 -13.129 1.00 93.62 527 ALA A C 1
ATOM 4097 O O . ALA A 1 527 ? 5.180 -1.765 -13.462 1.00 93.62 527 ALA A O 1
ATOM 4098 N N . ALA A 1 528 ? 3.381 -2.567 -12.367 1.00 96.12 528 ALA A N 1
ATOM 4099 C CA . ALA A 1 528 ? 4.046 -3.749 -11.814 1.00 96.12 528 ALA A CA 1
ATOM 4100 C C . ALA A 1 528 ? 4.568 -4.680 -12.915 1.00 96.12 528 ALA A C 1
ATOM 4102 O O . ALA A 1 528 ? 5.744 -5.035 -12.922 1.00 96.12 528 ALA A O 1
ATOM 4103 N N . SER A 1 529 ? 3.721 -4.996 -13.901 1.00 95.75 529 SER A N 1
ATOM 4104 C CA . SER A 1 529 ? 4.087 -5.790 -15.078 1.00 95.75 529 SER A CA 1
ATOM 4105 C C . SER A 1 529 ? 5.264 -5.158 -15.821 1.00 95.75 529 SER A C 1
ATOM 4107 O O . SER A 1 529 ? 6.237 -5.842 -16.131 1.00 95.75 529 SER A O 1
ATOM 4109 N N . SER A 1 530 ? 5.233 -3.840 -16.048 1.00 95.31 530 SER A N 1
ATOM 4110 C CA . SER A 1 530 ? 6.329 -3.131 -16.717 1.00 95.31 530 SER A CA 1
ATOM 4111 C C . SER A 1 530 ? 7.633 -3.225 -15.925 1.00 95.31 530 SER A C 1
ATOM 4113 O O . SER A 1 530 ? 8.683 -3.485 -16.516 1.00 95.31 530 SER A O 1
ATOM 4115 N N . GLN A 1 531 ? 7.582 -3.054 -14.603 1.00 95.19 531 GLN A N 1
ATOM 4116 C CA . GLN A 1 531 ? 8.749 -3.178 -13.734 1.00 95.19 531 GLN A CA 1
ATOM 4117 C C . GLN A 1 531 ? 9.343 -4.590 -13.783 1.00 95.19 531 GLN A C 1
ATOM 4119 O O . GLN A 1 531 ? 10.530 -4.730 -14.085 1.00 95.19 531 GLN A O 1
ATOM 4124 N N . THR A 1 532 ? 8.520 -5.622 -13.580 1.00 96.62 532 THR A N 1
ATOM 4125 C CA . THR A 1 532 ? 8.955 -7.022 -13.645 1.00 96.62 532 THR A CA 1
ATOM 4126 C C . THR A 1 532 ? 9.522 -7.366 -15.022 1.00 96.62 532 THR A C 1
ATOM 4128 O O . THR A 1 532 ? 10.634 -7.879 -15.113 1.00 96.62 532 THR A O 1
ATOM 4131 N N . LEU A 1 533 ? 8.831 -7.015 -16.112 1.00 96.38 533 LEU A N 1
ATOM 4132 C CA . LEU A 1 533 ? 9.310 -7.258 -17.477 1.00 96.38 533 LEU A CA 1
ATOM 4133 C C . LEU A 1 533 ? 10.664 -6.587 -17.748 1.00 96.38 533 LEU A C 1
ATOM 4135 O O . LEU A 1 533 ? 11.523 -7.185 -18.396 1.00 96.38 533 LEU A O 1
ATOM 4139 N N . SER A 1 534 ? 10.882 -5.367 -17.245 1.00 95.25 534 SER A N 1
ATOM 4140 C CA . SER A 1 534 ? 12.166 -4.660 -17.373 1.00 95.25 534 SER A CA 1
ATOM 4141 C C . SER A 1 534 ? 13.297 -5.371 -16.635 1.00 95.25 534 SER A C 1
ATOM 4143 O O . SER A 1 534 ? 14.393 -5.479 -17.193 1.00 95.25 534 SER A O 1
ATOM 4145 N N . ALA A 1 535 ? 13.041 -5.838 -15.409 1.00 96.38 535 ALA A N 1
ATOM 4146 C CA . ALA A 1 535 ? 14.022 -6.556 -14.601 1.00 96.38 535 ALA A CA 1
ATOM 4147 C C . ALA A 1 535 ? 14.382 -7.900 -15.251 1.00 96.38 535 ALA A C 1
ATOM 4149 O O . ALA A 1 535 ? 15.554 -8.158 -15.522 1.00 96.38 535 ALA A O 1
ATOM 4150 N N . ILE A 1 536 ? 13.369 -8.698 -15.611 1.00 97.38 536 ILE A N 1
ATOM 4151 C CA . ILE A 1 536 ? 13.555 -9.998 -16.267 1.00 97.38 536 ILE A CA 1
ATOM 4152 C C . ILE A 1 536 ? 14.313 -9.844 -17.588 1.00 97.38 536 ILE A C 1
ATOM 4154 O O . ILE A 1 536 ? 15.270 -10.568 -17.839 1.00 97.38 536 ILE A O 1
ATOM 4158 N N . SER A 1 537 ? 13.926 -8.888 -18.435 1.00 95.69 537 SER A N 1
ATOM 4159 C CA . SER A 1 537 ? 14.571 -8.720 -19.746 1.00 95.69 537 SER A CA 1
ATOM 4160 C C . SER A 1 537 ? 16.014 -8.245 -19.626 1.00 95.69 537 SER A C 1
ATOM 4162 O O . SER A 1 537 ? 16.864 -8.683 -20.396 1.00 95.69 537 SER A O 1
ATOM 4164 N N . GLY A 1 538 ? 16.299 -7.366 -18.658 1.00 94.69 538 GLY A N 1
ATOM 4165 C CA . GLY A 1 538 ? 17.668 -6.949 -18.360 1.00 94.69 538 GLY A CA 1
ATOM 4166 C C . GLY A 1 538 ? 18.533 -8.133 -17.933 1.00 94.69 538 GLY A C 1
ATOM 4167 O O . GLY A 1 538 ? 19.638 -8.303 -18.445 1.00 94.69 538 GLY A O 1
ATOM 4168 N N . GLU A 1 539 ? 17.999 -8.990 -17.065 1.00 97.50 539 GLU A N 1
ATOM 4169 C CA . GLU A 1 539 ? 18.707 -10.171 -16.584 1.00 97.50 539 GLU A CA 1
ATOM 4170 C C . GLU A 1 539 ? 18.906 -11.235 -17.671 1.00 97.50 539 GLU A C 1
ATOM 4172 O O . GLU A 1 539 ? 20.010 -11.750 -17.836 1.00 97.50 539 GLU A O 1
ATOM 4177 N N . LEU A 1 540 ? 17.879 -11.534 -18.469 1.00 96.62 540 LEU A N 1
ATOM 4178 C CA . LEU A 1 540 ? 18.004 -12.453 -19.605 1.00 96.62 540 LEU A CA 1
ATOM 4179 C C . LEU A 1 540 ? 19.029 -11.940 -20.630 1.00 96.62 540 LEU A C 1
ATOM 4181 O O . LEU A 1 540 ? 19.821 -12.725 -21.154 1.00 96.62 540 LEU A O 1
ATOM 4185 N N . GLY A 1 541 ? 19.063 -10.624 -20.866 1.00 95.19 541 GLY A N 1
ATOM 4186 C CA . GLY A 1 541 ? 20.089 -9.976 -21.680 1.00 95.19 541 GLY A CA 1
ATOM 4187 C C . GLY A 1 541 ? 21.493 -10.171 -21.104 1.00 95.19 541 GLY A C 1
ATOM 4188 O O . GLY A 1 541 ? 22.388 -10.610 -21.823 1.00 95.19 541 GLY A O 1
ATOM 4189 N N . ARG A 1 542 ? 21.685 -9.939 -19.798 1.00 96.44 542 ARG A N 1
ATOM 4190 C CA . ARG A 1 542 ? 22.965 -10.178 -19.108 1.00 96.44 542 ARG A CA 1
ATOM 4191 C C . ARG A 1 542 ? 23.420 -11.632 -19.243 1.00 96.44 542 ARG A C 1
ATOM 4193 O O . ARG A 1 542 ? 24.574 -11.876 -19.582 1.00 96.44 542 ARG A O 1
ATOM 4200 N N . ARG A 1 543 ? 22.515 -12.596 -19.032 1.00 97.31 543 ARG A N 1
ATOM 4201 C CA . ARG A 1 543 ? 22.820 -14.035 -19.133 1.00 97.31 543 ARG A CA 1
ATOM 4202 C C . ARG A 1 543 ? 23.288 -14.451 -20.514 1.00 97.31 543 ARG A C 1
ATOM 4204 O O . ARG A 1 543 ? 24.160 -15.305 -20.603 1.00 97.31 543 ARG A O 1
ATOM 4211 N N . SER A 1 544 ? 22.770 -13.826 -21.571 1.00 95.69 544 SER A N 1
ATOM 4212 C CA . SER A 1 544 ? 23.211 -14.116 -22.941 1.00 95.69 544 SER A CA 1
ATOM 4213 C C . SER A 1 544 ? 24.701 -13.828 -23.182 1.00 95.69 544 SER A C 1
ATOM 4215 O O . SER A 1 544 ? 25.286 -14.407 -24.092 1.00 95.69 544 SER A O 1
ATOM 4217 N N . ALA A 1 545 ? 25.318 -12.987 -22.345 1.00 96.69 545 ALA A N 1
ATOM 4218 C CA . ALA A 1 545 ? 26.739 -12.657 -22.395 1.00 96.69 545 ALA A CA 1
ATOM 4219 C C . ALA A 1 545 ? 27.606 -13.454 -21.395 1.00 96.69 545 ALA A C 1
ATOM 4221 O O . ALA A 1 545 ? 28.823 -13.279 -21.389 1.00 96.69 545 ALA A O 1
ATOM 4222 N N . LEU A 1 546 ? 27.012 -14.302 -20.545 1.00 97.25 546 LEU A N 1
ATOM 4223 C CA . LEU A 1 546 ? 27.749 -15.106 -19.560 1.00 97.25 546 LEU A CA 1
ATOM 4224 C C . LEU A 1 546 ? 28.385 -16.347 -20.179 1.00 97.25 546 LEU A C 1
ATOM 4226 O O . LEU A 1 546 ? 27.866 -16.908 -21.149 1.00 97.25 546 LEU A O 1
ATOM 4230 N N . ALA A 1 547 ? 29.451 -16.845 -19.549 1.00 98.00 547 ALA A N 1
ATOM 4231 C CA . ALA A 1 547 ? 30.028 -18.130 -19.914 1.00 98.00 547 ALA A CA 1
ATOM 4232 C C . ALA A 1 547 ? 29.052 -19.279 -19.601 1.00 98.00 547 ALA A C 1
ATOM 4234 O O . ALA A 1 547 ? 28.293 -19.236 -18.632 1.00 98.00 547 ALA A O 1
ATOM 4235 N N . ALA A 1 548 ? 29.107 -20.358 -20.388 1.00 97.75 548 ALA A N 1
ATOM 4236 C CA . ALA A 1 548 ? 28.205 -21.504 -20.228 1.00 97.75 548 ALA A CA 1
ATOM 4237 C C . ALA A 1 548 ? 28.248 -22.125 -18.816 1.00 97.75 548 ALA A C 1
ATOM 4239 O O . ALA A 1 548 ? 27.222 -22.575 -18.313 1.00 97.75 548 ALA A O 1
ATOM 4240 N N . ALA A 1 549 ? 29.415 -22.118 -18.161 1.00 97.88 549 ALA A N 1
ATOM 4241 C CA . ALA A 1 549 ? 29.570 -22.625 -16.798 1.00 97.88 549 ALA A CA 1
ATOM 4242 C C . ALA A 1 549 ? 28.810 -21.775 -15.763 1.00 97.88 549 ALA A C 1
ATOM 4244 O O . ALA A 1 549 ? 28.154 -22.324 -14.883 1.00 97.88 549 ALA A O 1
ATOM 4245 N N . GLU A 1 550 ? 28.845 -20.447 -15.896 1.00 97.94 550 GLU A N 1
ATOM 4246 C CA . GLU A 1 550 ? 28.116 -19.530 -15.011 1.00 97.94 550 GLU A CA 1
ATOM 4247 C C . GLU A 1 550 ? 26.605 -19.661 -15.214 1.00 97.94 550 GLU A C 1
ATOM 4249 O O . GLU A 1 550 ? 25.846 -19.709 -14.248 1.00 97.94 550 GLU A O 1
ATOM 4254 N N . GLN A 1 551 ? 26.161 -19.785 -16.471 1.00 97.75 551 GLN A N 1
ATOM 4255 C CA . GLN A 1 551 ? 24.754 -20.047 -16.779 1.00 97.75 551 GLN A CA 1
ATOM 4256 C C . GLN A 1 551 ? 24.288 -21.370 -16.157 1.00 97.75 551 GLN A C 1
ATOM 4258 O O . GLN A 1 551 ? 23.230 -21.415 -15.533 1.00 97.75 551 GLN A O 1
ATOM 4263 N N . ALA A 1 552 ? 25.083 -22.437 -16.285 1.00 97.81 552 ALA A N 1
ATOM 4264 C CA . ALA A 1 552 ? 24.758 -23.741 -15.713 1.00 97.81 552 ALA A CA 1
ATOM 4265 C C . ALA A 1 552 ? 24.651 -23.698 -14.180 1.00 97.81 552 ALA A C 1
ATOM 4267 O O . ALA A 1 552 ? 23.765 -24.343 -13.617 1.00 97.81 552 ALA A O 1
ATOM 4268 N N . GLU A 1 553 ? 25.504 -22.920 -13.508 1.00 98.12 553 GLU A N 1
ATOM 4269 C CA . GLU A 1 553 ? 25.437 -22.764 -12.054 1.00 98.12 553 GLU A CA 1
ATOM 4270 C C . GLU A 1 553 ? 24.155 -22.046 -11.611 1.00 98.12 553 GLU A C 1
ATOM 4272 O O . GLU A 1 553 ? 23.504 -22.486 -10.660 1.00 98.12 553 GLU A O 1
ATOM 4277 N N . ILE A 1 554 ? 23.727 -21.010 -12.342 1.00 97.75 554 ILE A N 1
ATOM 4278 C CA . ILE A 1 554 ? 22.449 -20.329 -12.085 1.00 97.75 554 ILE A CA 1
ATOM 4279 C C . ILE A 1 554 ? 21.266 -21.282 -12.301 1.00 97.75 554 ILE A C 1
ATOM 4281 O O . ILE A 1 554 ? 20.352 -21.327 -11.481 1.00 97.75 554 ILE A O 1
ATOM 4285 N N . GLU A 1 555 ? 21.265 -22.085 -13.369 1.00 98.12 555 GLU A N 1
ATOM 4286 C CA . GLU A 1 555 ? 20.173 -23.043 -13.603 1.00 98.12 555 GLU A CA 1
ATOM 4287 C C . GLU A 1 555 ? 20.109 -24.142 -12.535 1.00 98.12 555 GLU A C 1
ATOM 4289 O O . GLU A 1 555 ? 19.025 -24.633 -12.210 1.00 98.12 555 GLU A O 1
ATOM 4294 N N . LYS A 1 556 ? 21.259 -24.520 -11.972 1.00 98.00 556 LYS A N 1
ATOM 4295 C CA . LYS A 1 556 ? 21.360 -25.530 -10.918 1.00 98.00 556 LYS A CA 1
ATOM 4296 C C . LYS A 1 556 ? 20.884 -25.002 -9.563 1.00 98.00 556 LYS A C 1
ATOM 4298 O O . LYS A 1 556 ? 20.130 -25.693 -8.878 1.00 98.00 556 LYS A O 1
ATOM 4303 N N . THR A 1 557 ? 21.332 -23.810 -9.172 1.00 97.94 557 THR A N 1
ATOM 4304 C CA . THR A 1 557 ? 21.133 -23.261 -7.817 1.00 97.94 557 THR A CA 1
ATOM 4305 C C . THR A 1 557 ? 19.958 -22.300 -7.704 1.00 97.94 557 THR A C 1
ATOM 4307 O O . THR A 1 557 ? 19.449 -22.101 -6.606 1.00 97.94 557 THR A O 1
ATOM 4310 N N . GLY A 1 558 ? 19.505 -21.735 -8.822 1.00 97.81 558 GLY A N 1
ATOM 4311 C CA . GLY A 1 558 ? 18.513 -20.675 -8.810 1.00 97.81 558 GLY A CA 1
ATOM 4312 C C . GLY A 1 558 ? 17.120 -21.120 -8.369 1.00 97.81 558 GLY A C 1
ATOM 4313 O O . GLY A 1 558 ? 16.741 -22.291 -8.503 1.00 97.81 558 GLY A O 1
ATOM 4314 N N . THR A 1 559 ? 16.341 -20.141 -7.914 1.00 98.19 559 THR A N 1
ATOM 4315 C CA . THR A 1 559 ? 14.933 -20.255 -7.520 1.00 98.19 559 THR A CA 1
ATOM 4316 C C . THR A 1 559 ? 14.078 -20.792 -8.667 1.00 98.19 559 THR A C 1
ATOM 4318 O O . THR A 1 559 ? 14.212 -20.370 -9.824 1.00 98.19 559 THR A O 1
ATOM 4321 N N . ASN A 1 560 ? 13.189 -21.735 -8.358 1.00 98.06 560 ASN A N 1
ATOM 4322 C CA . ASN A 1 560 ? 12.308 -22.347 -9.353 1.00 98.06 560 ASN A CA 1
ATOM 4323 C C . ASN A 1 560 ? 11.065 -21.473 -9.652 1.00 98.06 560 ASN A C 1
ATOM 4325 O O . ASN A 1 560 ? 10.872 -20.409 -9.070 1.00 98.06 560 ASN A O 1
ATOM 4329 N N . LEU A 1 561 ? 10.210 -21.903 -10.588 1.00 97.31 561 LEU A N 1
ATOM 4330 C CA . LEU A 1 561 ? 9.019 -21.136 -10.982 1.00 97.31 561 LEU A CA 1
ATOM 4331 C C . LEU A 1 561 ? 7.963 -21.030 -9.869 1.00 97.31 561 LEU A C 1
ATOM 4333 O O . LEU A 1 561 ? 7.252 -20.033 -9.803 1.00 97.31 561 LEU A O 1
ATOM 4337 N N . GLU A 1 562 ? 7.801 -22.052 -9.033 1.00 95.94 562 GLU A N 1
ATOM 4338 C CA . GLU A 1 562 ? 6.802 -22.052 -7.956 1.00 95.94 562 GLU A CA 1
ATOM 4339 C C . GLU A 1 562 ? 7.169 -21.020 -6.892 1.00 95.94 562 GLU A C 1
ATOM 4341 O O . GLU A 1 562 ? 6.351 -20.168 -6.557 1.00 95.94 562 GLU A O 1
ATOM 4346 N N . GLU A 1 563 ? 8.427 -21.021 -6.462 1.00 95.75 563 GLU A N 1
ATOM 4347 C CA . GLU A 1 563 ? 8.968 -20.043 -5.518 1.00 95.75 563 GLU A CA 1
ATOM 4348 C C . GLU A 1 563 ? 8.973 -18.626 -6.107 1.00 95.75 563 GLU A C 1
ATOM 4350 O O . GLU A 1 563 ? 8.529 -17.684 -5.455 1.00 95.75 563 GLU A O 1
ATOM 4355 N N . ALA A 1 564 ? 9.404 -18.463 -7.365 1.00 97.06 564 ALA A N 1
ATOM 4356 C CA . ALA A 1 564 ? 9.425 -17.157 -8.023 1.00 97.06 564 ALA A CA 1
ATOM 4357 C C . ALA A 1 564 ? 8.017 -16.562 -8.198 1.00 97.06 564 ALA A C 1
ATOM 4359 O O . ALA A 1 564 ? 7.858 -15.344 -8.158 1.00 97.06 564 ALA A O 1
ATOM 4360 N N . ARG A 1 565 ? 6.980 -17.398 -8.366 1.00 96.25 565 ARG A N 1
ATOM 4361 C CA . ARG A 1 565 ? 5.590 -16.925 -8.464 1.00 96.25 565 ARG A CA 1
ATOM 4362 C C . ARG A 1 565 ? 5.024 -16.403 -7.146 1.00 96.25 565 ARG A C 1
ATOM 4364 O O . ARG A 1 565 ? 4.099 -15.599 -7.184 1.00 96.25 565 ARG A O 1
ATOM 4371 N N . ALA A 1 566 ? 5.577 -16.842 -6.017 1.00 93.38 566 ALA A N 1
ATOM 4372 C CA . ALA A 1 566 ? 5.177 -16.390 -4.689 1.00 93.38 566 ALA A CA 1
ATOM 4373 C C . ALA A 1 566 ? 5.843 -15.064 -4.272 1.00 93.38 566 ALA A C 1
ATOM 4375 O O . ALA A 1 566 ? 5.467 -14.488 -3.252 1.00 93.38 566 ALA A O 1
ATOM 4376 N N . MET A 1 567 ? 6.825 -14.578 -5.039 1.00 95.44 567 MET A N 1
ATOM 4377 C CA . MET A 1 567 ? 7.516 -13.319 -4.767 1.00 95.44 567 MET A CA 1
ATOM 4378 C C . MET A 1 567 ? 6.643 -12.108 -5.104 1.00 95.44 567 MET A C 1
ATOM 4380 O O . MET A 1 567 ? 5.908 -12.089 -6.089 1.00 95.44 567 MET A O 1
ATOM 4384 N N . THR A 1 568 ? 6.785 -11.039 -4.330 1.00 93.19 568 THR A N 1
ATOM 4385 C CA . THR A 1 568 ? 6.272 -9.716 -4.699 1.00 93.19 568 THR A CA 1
ATOM 4386 C C . THR A 1 568 ? 7.024 -9.143 -5.905 1.00 93.19 568 THR A C 1
ATOM 4388 O O . THR A 1 568 ? 8.140 -9.553 -6.229 1.00 93.19 568 THR A O 1
ATOM 4391 N N . THR A 1 569 ? 6.464 -8.109 -6.541 1.00 94.25 569 THR A N 1
ATOM 4392 C CA . THR A 1 569 ? 7.129 -7.372 -7.632 1.00 94.25 569 THR A CA 1
ATOM 4393 C C . THR A 1 569 ? 8.527 -6.892 -7.237 1.00 94.25 569 THR A C 1
ATOM 4395 O O . THR A 1 569 ? 9.452 -6.952 -8.050 1.00 94.25 569 THR A O 1
ATOM 4398 N N . GLN A 1 570 ? 8.688 -6.406 -6.004 1.00 92.31 570 GLN A N 1
ATOM 4399 C CA . GLN A 1 570 ? 9.950 -5.891 -5.480 1.00 92.31 570 GLN A CA 1
ATOM 4400 C C . GLN A 1 570 ? 10.959 -7.011 -5.233 1.00 92.31 570 GLN A C 1
ATOM 4402 O O . GLN A 1 570 ? 12.102 -6.870 -5.660 1.00 92.31 570 GLN A O 1
ATOM 4407 N N . GLU A 1 571 ? 10.543 -8.108 -4.594 1.00 94.88 571 GLU A N 1
ATOM 4408 C CA . GLU A 1 571 ? 11.403 -9.276 -4.372 1.00 94.88 571 GLU A CA 1
ATOM 4409 C C . GLU A 1 571 ? 11.851 -9.865 -5.705 1.00 94.88 571 GLU A C 1
ATOM 4411 O O . GLU A 1 571 ? 13.047 -9.935 -5.965 1.00 94.88 571 GLU A O 1
ATOM 4416 N N . LEU A 1 572 ? 10.913 -10.175 -6.604 1.00 96.81 572 LEU A N 1
ATOM 4417 C CA . LEU A 1 572 ? 11.235 -10.743 -7.908 1.00 96.81 572 LEU A CA 1
ATOM 4418 C C . LEU A 1 572 ? 12.203 -9.835 -8.671 1.00 96.81 572 LEU A C 1
ATOM 4420 O O . LEU A 1 572 ? 13.228 -10.307 -9.152 1.00 96.81 572 LEU A O 1
ATOM 4424 N N . SER A 1 573 ? 11.925 -8.527 -8.739 1.00 95.00 573 SER A N 1
ATOM 4425 C CA . SER A 1 573 ? 12.800 -7.571 -9.435 1.00 95.00 573 SER A CA 1
ATOM 4426 C C . SER A 1 573 ? 14.190 -7.454 -8.798 1.00 95.00 573 SER A C 1
ATOM 4428 O O . SER A 1 573 ? 15.155 -7.214 -9.518 1.00 95.00 573 SER A O 1
ATOM 4430 N N . GLY A 1 574 ? 14.294 -7.595 -7.473 1.00 95.00 574 GLY A N 1
ATOM 4431 C CA . GLY A 1 574 ? 15.559 -7.555 -6.734 1.00 95.00 574 GLY A CA 1
ATOM 4432 C C . GLY A 1 574 ? 16.376 -8.844 -6.848 1.00 95.00 574 GLY A C 1
ATOM 4433 O O . GLY A 1 574 ? 17.600 -8.776 -6.864 1.00 95.00 574 GLY A O 1
ATOM 4434 N N . TYR A 1 575 ? 15.707 -9.989 -7.000 1.00 97.00 575 TYR A N 1
ATOM 4435 C CA . TYR A 1 575 ? 16.314 -11.322 -7.048 1.00 97.00 575 TYR A CA 1
ATOM 4436 C C . TYR A 1 575 ? 16.312 -11.954 -8.450 1.00 97.00 575 TYR A C 1
ATOM 4438 O O . TYR A 1 575 ? 16.577 -13.146 -8.585 1.00 97.00 575 TYR A O 1
ATOM 4446 N N . VAL A 1 576 ? 16.070 -11.190 -9.529 1.00 97.31 576 VAL A N 1
ATOM 4447 C CA . VAL A 1 576 ? 16.086 -11.734 -10.908 1.00 97.31 576 VAL A CA 1
ATOM 4448 C C . VAL A 1 576 ? 17.369 -12.503 -11.234 1.00 97.31 576 VAL A C 1
ATOM 4450 O O . VAL A 1 576 ? 17.307 -13.516 -11.929 1.00 97.31 576 VAL A O 1
ATOM 4453 N N . GLY A 1 577 ? 18.513 -12.072 -10.691 1.00 97.50 577 GLY A N 1
ATOM 4454 C CA . GLY A 1 577 ? 19.809 -12.736 -10.860 1.00 97.50 577 GLY A CA 1
ATOM 4455 C C . GLY A 1 577 ? 19.866 -14.163 -10.309 1.00 97.50 577 GLY A C 1
ATOM 4456 O O . GLY A 1 577 ? 20.628 -14.978 -10.823 1.00 97.50 577 GLY A O 1
ATOM 4457 N N . GLU A 1 578 ? 19.023 -14.475 -9.327 1.00 97.81 578 GLU A N 1
ATOM 4458 C CA . GLU A 1 578 ? 18.996 -15.741 -8.588 1.00 97.81 578 GLU A CA 1
ATOM 4459 C C . GLU A 1 578 ? 17.867 -16.676 -9.053 1.00 97.81 578 GLU A C 1
ATOM 4461 O O . GLU A 1 578 ? 17.783 -17.814 -8.610 1.00 97.81 578 GLU A O 1
ATOM 4466 N N . ILE A 1 579 ? 17.002 -16.247 -9.977 1.00 98.44 579 ILE A N 1
ATOM 4467 C CA . ILE A 1 579 ? 15.890 -17.067 -10.489 1.00 98.44 579 ILE A CA 1
ATOM 4468 C C . ILE A 1 579 ? 16.332 -17.849 -11.734 1.00 98.44 579 ILE A C 1
ATOM 4470 O O . ILE A 1 579 ? 17.029 -17.316 -12.596 1.00 98.44 579 ILE A O 1
ATOM 4474 N N . ARG A 1 580 ? 15.907 -19.107 -11.901 1.00 98.56 580 ARG A N 1
ATOM 4475 C CA . ARG A 1 580 ? 16.234 -19.915 -13.098 1.00 98.56 580 ARG A CA 1
ATOM 4476 C C . ARG A 1 580 ? 15.738 -19.274 -14.396 1.00 98.56 580 ARG A C 1
ATOM 4478 O O . ARG A 1 580 ? 14.656 -18.688 -14.442 1.00 98.56 580 ARG A O 1
ATOM 4485 N N . THR A 1 581 ? 16.476 -19.448 -15.493 1.00 98.31 581 THR A N 1
ATOM 4486 C CA . THR A 1 581 ? 16.132 -18.858 -16.802 1.00 98.31 581 THR A CA 1
ATOM 4487 C C . THR A 1 581 ? 14.776 -19.345 -17.299 1.00 98.31 581 THR A C 1
ATOM 4489 O O . THR A 1 581 ? 14.008 -18.572 -17.871 1.00 98.31 581 THR A O 1
ATOM 4492 N N . SER A 1 582 ? 14.458 -20.620 -17.071 1.00 98.00 582 SER A N 1
ATOM 4493 C CA . SER A 1 582 ? 13.156 -21.198 -17.430 1.00 98.00 582 SER A CA 1
ATOM 4494 C C . SER A 1 582 ? 11.989 -20.517 -16.703 1.00 98.00 582 SER A C 1
ATOM 4496 O O . SER A 1 582 ? 10.986 -20.189 -17.338 1.00 98.00 582 SER A O 1
ATOM 4498 N N . ALA A 1 583 ? 12.138 -20.235 -15.406 1.00 98.31 583 ALA A N 1
ATOM 4499 C CA . ALA A 1 583 ? 11.140 -19.520 -14.617 1.00 98.31 583 ALA A CA 1
ATOM 4500 C C . ALA A 1 583 ? 10.981 -18.069 -15.096 1.00 98.31 583 ALA A C 1
ATOM 4502 O O . ALA A 1 583 ? 9.863 -17.633 -15.363 1.00 98.31 583 ALA A O 1
ATOM 4503 N N . LEU A 1 584 ? 12.093 -17.354 -15.305 1.00 98.44 584 LEU A N 1
ATOM 4504 C CA . LEU A 1 584 ? 12.089 -15.986 -15.834 1.00 98.44 584 LEU A CA 1
ATOM 4505 C C . LEU A 1 584 ? 11.362 -15.885 -17.182 1.00 98.44 584 LEU A C 1
ATOM 4507 O O . LEU A 1 584 ? 10.516 -15.010 -17.363 1.00 98.44 584 LEU A O 1
ATOM 4511 N N . LYS A 1 585 ? 11.653 -16.799 -18.116 1.00 97.38 585 LYS A N 1
ATOM 4512 C CA . LYS A 1 585 ? 10.994 -16.840 -19.430 1.00 97.38 585 LYS A CA 1
ATOM 4513 C C . LYS A 1 585 ? 9.492 -17.075 -19.309 1.00 97.38 585 LYS A C 1
ATOM 4515 O O . LYS A 1 585 ? 8.732 -16.382 -19.974 1.00 97.38 585 LYS A O 1
ATOM 4520 N N . LYS A 1 586 ? 9.057 -17.997 -18.443 1.00 97.31 586 LYS A N 1
ATOM 4521 C CA . LYS A 1 586 ? 7.626 -18.248 -18.215 1.00 97.31 586 LYS A CA 1
ATOM 4522 C C . LYS A 1 586 ? 6.914 -17.022 -17.642 1.00 97.31 586 LYS A C 1
ATOM 4524 O O . LYS A 1 586 ? 5.839 -16.674 -18.108 1.00 97.31 586 LYS A O 1
ATOM 4529 N N . ILE A 1 587 ? 7.524 -16.339 -16.676 1.00 97.75 587 ILE A N 1
ATOM 4530 C CA . ILE A 1 587 ? 6.942 -15.132 -16.073 1.00 97.75 587 ILE A CA 1
ATOM 4531 C C . ILE A 1 587 ? 6.884 -13.985 -17.091 1.00 97.75 587 ILE A C 1
ATOM 4533 O O . ILE A 1 587 ? 5.890 -13.262 -17.160 1.00 97.75 587 ILE A O 1
ATOM 4537 N N . GLN A 1 588 ? 7.931 -13.818 -17.905 1.00 97.12 588 GLN A N 1
ATOM 4538 C CA . GLN A 1 588 ? 7.932 -12.847 -18.999 1.00 97.12 588 GLN A CA 1
ATOM 4539 C C . GLN A 1 588 ? 6.800 -13.134 -19.990 1.00 97.12 588 GLN A C 1
ATOM 4541 O O . GLN A 1 588 ? 6.060 -12.218 -20.340 1.00 97.12 588 GLN A O 1
ATOM 4546 N N . ASP A 1 589 ? 6.654 -14.393 -20.400 1.00 94.81 589 ASP A N 1
ATOM 4547 C CA . ASP A 1 589 ? 5.600 -14.846 -21.305 1.00 94.81 589 ASP A CA 1
ATOM 4548 C C . ASP A 1 589 ? 4.200 -14.569 -20.736 1.00 94.81 589 ASP A C 1
ATOM 4550 O O . ASP A 1 589 ? 3.372 -13.948 -21.403 1.00 94.81 589 ASP A O 1
ATOM 4554 N N . ASP A 1 590 ? 3.968 -14.904 -19.465 1.00 94.44 590 ASP A N 1
ATOM 4555 C CA . ASP A 1 590 ? 2.703 -14.629 -18.778 1.00 94.44 590 ASP A CA 1
ATOM 4556 C C . ASP A 1 590 ? 2.354 -13.139 -18.806 1.00 94.44 590 ASP A C 1
ATOM 4558 O O . ASP A 1 590 ? 1.251 -12.751 -19.186 1.00 94.44 590 ASP A O 1
ATOM 4562 N N . LEU A 1 591 ? 3.304 -12.277 -18.436 1.00 95.06 591 LEU A N 1
ATOM 4563 C CA . LEU A 1 591 ? 3.090 -10.830 -18.371 1.00 95.06 591 LEU A CA 1
ATOM 4564 C C . LEU A 1 591 ? 2.966 -10.170 -19.753 1.00 95.06 591 LEU A C 1
ATOM 4566 O O . LEU A 1 591 ? 2.410 -9.070 -19.869 1.00 95.06 591 LEU A O 1
ATOM 4570 N N . LEU A 1 592 ? 3.475 -10.807 -20.810 1.00 91.62 592 LEU A N 1
ATOM 4571 C CA . LEU A 1 592 ? 3.259 -10.362 -22.183 1.00 91.62 592 LEU A CA 1
ATOM 4572 C C . LEU A 1 592 ? 1.825 -10.637 -22.648 1.00 91.62 592 LEU A C 1
ATOM 4574 O O . LEU A 1 592 ? 1.248 -9.766 -23.312 1.00 91.62 592 LEU A O 1
ATOM 4578 N N . HIS A 1 593 ? 1.242 -11.765 -22.235 1.00 89.38 593 HIS A N 1
ATOM 4579 C CA . HIS A 1 593 ? -0.122 -12.204 -22.544 1.00 89.38 593 HIS A CA 1
ATOM 4580 C C . HIS A 1 593 ? -1.175 -11.590 -21.602 1.00 89.38 593 HIS A C 1
ATOM 4582 O O . HIS A 1 593 ? -1.960 -12.285 -20.960 1.00 89.38 593 HIS A O 1
ATOM 4588 N N . LYS A 1 594 ? -1.237 -10.253 -21.558 1.00 86.06 594 LYS A N 1
ATOM 4589 C CA . LYS A 1 594 ? -2.067 -9.477 -20.610 1.00 86.06 594 LYS A CA 1
ATOM 4590 C C . LYS A 1 594 ? -3.557 -9.836 -20.574 1.00 86.06 594 LYS A C 1
ATOM 4592 O O . LYS A 1 594 ? -4.177 -9.643 -19.532 1.00 86.06 594 LYS A O 1
ATOM 4597 N N . SER A 1 595 ? -4.107 -10.376 -21.663 1.00 89.88 595 SER A N 1
ATOM 4598 C CA . SER A 1 595 ? -5.530 -10.737 -21.775 1.00 89.88 595 SER A CA 1
ATOM 4599 C C . SER A 1 595 ? -6.046 -11.575 -20.601 1.00 89.88 595 SER A C 1
ATOM 4601 O O . SER A 1 595 ? -7.134 -11.305 -20.109 1.00 89.88 595 SER A O 1
ATOM 4603 N N . ILE A 1 596 ? -5.250 -12.513 -20.069 1.00 92.75 596 ILE A N 1
ATOM 4604 C CA . ILE A 1 596 ? -5.676 -13.347 -18.935 1.00 92.75 596 ILE A CA 1
ATOM 4605 C C . ILE A 1 596 ? -5.923 -12.528 -17.656 1.00 92.75 596 ILE A C 1
ATOM 4607 O O . ILE A 1 596 ? -6.862 -12.811 -16.911 1.00 92.75 596 ILE A O 1
ATOM 4611 N N . TYR A 1 597 ? -5.124 -11.484 -17.421 1.00 93.81 597 TYR A N 1
ATOM 4612 C CA . TYR A 1 597 ? -5.271 -10.580 -16.276 1.00 93.81 597 TYR A CA 1
ATOM 4613 C C . TYR A 1 597 ? -6.366 -9.549 -16.525 1.00 93.81 597 TYR A C 1
ATOM 4615 O O . TYR A 1 597 ? -7.176 -9.284 -15.643 1.00 93.81 597 TYR A O 1
ATOM 4623 N N . GLU A 1 598 ? -6.416 -8.984 -17.733 1.00 90.62 598 GLU A N 1
ATOM 4624 C CA . GLU A 1 598 ? -7.452 -8.025 -18.124 1.00 90.62 598 GLU A CA 1
ATOM 4625 C C . GLU A 1 598 ? -8.842 -8.654 -18.031 1.00 90.62 598 GLU A C 1
ATOM 4627 O O . GLU A 1 598 ? -9.760 -8.036 -17.498 1.00 90.62 598 GLU A O 1
ATOM 4632 N N . ASP A 1 599 ? -8.991 -9.902 -18.476 1.00 91.94 599 ASP A N 1
ATOM 4633 C CA . ASP A 1 599 ? -10.230 -10.658 -18.338 1.00 91.94 599 ASP A CA 1
ATOM 4634 C C . ASP A 1 599 ? -10.562 -10.912 -16.867 1.00 91.94 599 ASP A C 1
ATOM 4636 O O . ASP A 1 599 ? -11.711 -10.740 -16.466 1.00 91.94 599 ASP A O 1
ATOM 4640 N N . HIS A 1 600 ? -9.579 -11.283 -16.042 1.00 93.38 600 HIS A N 1
ATOM 4641 C CA . HIS A 1 600 ? -9.790 -11.480 -14.609 1.00 93.38 600 HIS A CA 1
ATOM 4642 C C . HIS A 1 600 ? -10.300 -10.206 -13.921 1.00 93.38 600 HIS A C 1
ATOM 4644 O O . HIS A 1 600 ? -11.387 -10.224 -13.337 1.00 93.38 600 HIS A O 1
ATOM 4650 N N . TYR A 1 601 ? -9.568 -9.096 -14.043 1.00 91.94 601 TYR A N 1
ATOM 4651 C CA . TYR A 1 601 ? -9.914 -7.839 -13.378 1.00 91.94 601 TYR A CA 1
ATOM 4652 C C . TYR A 1 601 ? -11.199 -7.218 -13.931 1.00 91.94 601 TYR A C 1
ATOM 4654 O O . TYR A 1 601 ? -12.035 -6.749 -13.157 1.00 91.94 601 TYR A O 1
ATOM 4662 N N . ARG A 1 602 ? -11.423 -7.282 -15.251 1.00 90.31 602 ARG A N 1
ATOM 4663 C CA . ARG A 1 602 ? -12.679 -6.825 -15.861 1.00 90.31 602 ARG A CA 1
ATOM 4664 C C . ARG A 1 602 ? -13.867 -7.627 -15.336 1.00 90.31 602 ARG A C 1
ATOM 4666 O O . ARG A 1 602 ? -14.838 -7.037 -14.874 1.00 90.31 602 ARG A O 1
ATOM 4673 N N . ASN A 1 603 ? -13.764 -8.957 -15.309 1.00 88.75 603 ASN A N 1
ATOM 4674 C CA . ASN A 1 603 ? -14.826 -9.814 -14.779 1.00 88.75 603 ASN A CA 1
ATOM 4675 C C . ASN A 1 603 ? -15.097 -9.549 -13.288 1.00 88.75 603 ASN A C 1
ATOM 4677 O O . ASN A 1 603 ? -16.251 -9.584 -12.857 1.00 88.75 603 ASN A O 1
ATOM 4681 N N . ALA A 1 604 ? -14.060 -9.280 -12.492 1.00 84.62 604 ALA A N 1
ATOM 4682 C CA . ALA A 1 604 ? -14.199 -8.928 -11.082 1.00 84.62 604 ALA A CA 1
ATOM 4683 C C . ALA A 1 604 ? -14.934 -7.587 -10.883 1.00 84.62 604 ALA A C 1
ATOM 4685 O O . ALA A 1 604 ? -15.883 -7.504 -10.089 1.00 84.62 604 ALA A O 1
ATOM 4686 N N . GLY A 1 605 ? -14.548 -6.560 -11.646 1.00 80.25 605 GLY A N 1
ATOM 4687 C CA . GLY A 1 605 ? -15.198 -5.247 -11.650 1.00 80.25 605 GLY A CA 1
ATOM 4688 C C . GLY A 1 605 ? -16.659 -5.317 -12.103 1.00 80.25 605 GLY A C 1
ATOM 4689 O O . GLY A 1 605 ? -17.558 -4.874 -11.383 1.00 80.25 605 GLY A O 1
ATOM 4690 N N . ASP A 1 606 ? -16.922 -5.967 -13.238 1.00 86.88 606 ASP A N 1
ATOM 4691 C CA . ASP A 1 606 ? -18.271 -6.136 -13.793 1.00 86.88 606 ASP A CA 1
ATOM 4692 C C . ASP A 1 606 ? -19.187 -6.903 -12.831 1.00 86.88 606 ASP A C 1
ATOM 4694 O O . ASP A 1 606 ? -20.361 -6.561 -12.636 1.00 86.88 606 ASP A O 1
ATOM 4698 N N . TRP A 1 607 ? -18.652 -7.932 -12.170 1.00 90.69 607 TRP A N 1
ATOM 4699 C CA . TRP A 1 607 ? -19.409 -8.707 -11.197 1.00 90.69 607 TRP A CA 1
ATOM 4700 C C . TRP A 1 607 ? -19.798 -7.861 -9.976 1.00 90.69 607 TRP A C 1
ATOM 4702 O O . TRP A 1 607 ? -20.971 -7.819 -9.606 1.00 90.69 607 TRP A O 1
ATOM 4712 N N . THR A 1 608 ? -18.864 -7.132 -9.359 1.00 77.06 608 THR A N 1
ATOM 4713 C CA . THR A 1 608 ? -19.190 -6.310 -8.176 1.00 77.06 608 THR A CA 1
ATOM 4714 C C . THR A 1 608 ? -20.120 -5.142 -8.533 1.00 77.06 608 THR A C 1
ATOM 4716 O O . THR A 1 608 ? -21.075 -4.858 -7.798 1.00 77.06 608 THR A O 1
ATOM 4719 N N . GLY A 1 609 ? -19.910 -4.515 -9.695 1.00 76.25 609 GLY A N 1
ATOM 4720 C CA . GLY A 1 609 ? -20.750 -3.445 -10.227 1.00 76.25 609 GLY A CA 1
ATOM 4721 C C . GLY A 1 609 ? -22.179 -3.901 -10.526 1.00 76.25 609 GLY A C 1
ATOM 4722 O O . GLY A 1 609 ? -23.140 -3.252 -10.099 1.00 76.25 609 GLY A O 1
ATOM 4723 N N . SER A 1 610 ? -22.345 -5.048 -11.190 1.00 81.00 610 SER A N 1
ATOM 4724 C CA . SER A 1 610 ? -23.668 -5.616 -11.474 1.00 81.00 610 SER A CA 1
ATOM 4725 C C . SER A 1 610 ? -24.406 -6.015 -10.193 1.00 81.00 610 SER A C 1
ATOM 4727 O O . SER A 1 610 ? -25.577 -5.663 -10.019 1.00 81.00 610 SER A O 1
ATOM 4729 N N . MET A 1 611 ? -23.729 -6.654 -9.234 1.00 84.19 611 MET A N 1
ATOM 4730 C CA . MET A 1 611 ? -24.350 -7.050 -7.965 1.00 84.19 611 MET A CA 1
ATOM 4731 C C . MET A 1 611 ? -24.764 -5.843 -7.116 1.00 84.19 611 MET A C 1
ATOM 4733 O O . MET A 1 611 ? -25.839 -5.852 -6.510 1.00 84.19 611 MET A O 1
ATOM 4737 N N . ARG A 1 612 ? -23.993 -4.748 -7.136 1.00 84.00 612 ARG A N 1
ATOM 4738 C CA . ARG A 1 612 ? -24.404 -3.472 -6.527 1.00 84.00 612 ARG A CA 1
ATOM 4739 C C . ARG A 1 612 ? -25.737 -2.978 -7.091 1.00 84.00 612 ARG A C 1
ATOM 4741 O O . ARG A 1 612 ? -26.589 -2.535 -6.315 1.00 84.00 612 ARG A O 1
ATOM 4748 N N . GLN A 1 613 ? -25.937 -3.044 -8.410 1.00 81.25 613 GLN A N 1
ATOM 4749 C CA . GLN A 1 613 ? -27.197 -2.618 -9.029 1.00 81.25 613 GLN A CA 1
ATOM 4750 C C . GLN A 1 613 ? -28.367 -3.501 -8.592 1.00 81.25 613 GLN A C 1
ATOM 4752 O O . GLN A 1 613 ? -29.417 -2.976 -8.224 1.00 81.25 613 GLN A O 1
ATOM 4757 N N . VAL A 1 614 ? -28.166 -4.819 -8.510 1.00 77.94 614 VAL A N 1
ATOM 4758 C CA . VAL A 1 614 ? -29.178 -5.756 -7.992 1.00 77.94 614 VAL A CA 1
ATOM 4759 C C . VAL A 1 614 ? -29.574 -5.416 -6.549 1.00 77.94 614 VAL A C 1
ATOM 4761 O O . VAL A 1 614 ? -30.760 -5.387 -6.212 1.00 77.94 614 VAL A O 1
ATOM 4764 N N . VAL A 1 615 ? -28.611 -5.098 -5.677 1.00 80.38 615 VAL A N 1
ATOM 4765 C CA . VAL A 1 615 ? -28.895 -4.735 -4.273 1.00 80.38 615 VAL A CA 1
ATOM 4766 C C . VAL A 1 615 ? -29.672 -3.413 -4.160 1.00 80.38 615 VAL A C 1
ATOM 4768 O O . VAL A 1 615 ? -30.507 -3.262 -3.253 1.00 80.38 615 VAL A O 1
ATOM 4771 N N . LYS A 1 616 ? -29.438 -2.467 -5.084 1.00 80.62 616 LYS A N 1
ATOM 4772 C CA . LYS A 1 616 ? -30.194 -1.208 -5.180 1.00 80.62 616 LYS A CA 1
ATOM 4773 C C . LYS A 1 616 ? -31.636 -1.439 -5.637 1.00 80.62 616 LYS A C 1
ATOM 4775 O O . LYS A 1 616 ? -32.551 -0.936 -4.989 1.00 80.62 616 LYS A O 1
ATOM 4780 N N . THR A 1 617 ? -31.852 -2.215 -6.698 1.00 78.94 617 THR A N 1
ATOM 4781 C CA . THR A 1 617 ? -33.184 -2.411 -7.304 1.00 78.94 617 THR A CA 1
ATOM 4782 C C . THR A 1 617 ? -34.095 -3.318 -6.476 1.00 78.94 617 THR A C 1
ATOM 4784 O O . THR A 1 617 ? -35.286 -3.044 -6.344 1.00 78.94 617 THR A O 1
ATOM 4787 N N . THR A 1 618 ? -33.548 -4.331 -5.799 1.00 65.50 618 THR A N 1
ATOM 4788 C CA . THR A 1 618 ? -34.309 -5.221 -4.894 1.00 65.50 618 THR A CA 1
ATOM 4789 C C . THR A 1 618 ? -34.877 -4.524 -3.649 1.00 65.50 618 THR A C 1
ATOM 4791 O O . THR A 1 618 ? -35.604 -5.141 -2.877 1.00 65.50 618 THR A O 1
ATOM 4794 N N . ALA A 1 619 ? -34.578 -3.241 -3.414 1.00 54.66 619 ALA A N 1
ATOM 4795 C CA . ALA A 1 619 ? -35.251 -2.441 -2.387 1.00 54.66 619 ALA A CA 1
ATOM 4796 C C . ALA A 1 619 ? -36.661 -1.961 -2.793 1.00 54.66 619 ALA A C 1
ATOM 4798 O O . ALA A 1 619 ? -37.391 -1.497 -1.923 1.00 54.66 619 ALA A O 1
ATOM 4799 N N . ALA A 1 620 ? -37.040 -2.065 -4.074 1.00 47.09 620 ALA A N 1
ATOM 4800 C CA . ALA A 1 620 ? -38.273 -1.480 -4.608 1.00 47.09 620 ALA A CA 1
ATOM 4801 C C . ALA A 1 620 ? -39.379 -2.495 -4.966 1.00 47.09 620 ALA A C 1
ATOM 4803 O O . ALA A 1 620 ? -40.455 -2.083 -5.392 1.00 47.09 620 ALA A O 1
ATOM 4804 N N . ALA A 1 621 ? -39.163 -3.803 -4.792 1.00 39.31 621 ALA A N 1
ATOM 4805 C CA . ALA A 1 621 ? -40.168 -4.814 -5.133 1.00 39.31 621 ALA A CA 1
ATOM 4806 C C . ALA A 1 621 ? -40.943 -5.301 -3.887 1.00 39.31 621 ALA A C 1
ATOM 4808 O O . ALA A 1 621 ? -40.315 -5.680 -2.891 1.00 39.31 621 ALA A O 1
ATOM 4809 N N . PRO A 1 622 ? -42.292 -5.354 -3.924 1.00 45.88 622 PRO A N 1
ATOM 4810 C CA . PRO A 1 622 ? -43.063 -6.073 -2.919 1.00 45.88 622 PRO A CA 1
ATOM 4811 C C . PRO A 1 622 ? -42.693 -7.557 -2.978 1.00 45.88 622 PRO A C 1
ATOM 4813 O O . PRO A 1 622 ? -42.319 -8.055 -4.037 1.00 45.88 622 PRO A O 1
ATOM 4816 N N . LYS A 1 623 ? -42.787 -8.251 -1.835 1.00 44.97 623 LYS A N 1
ATOM 4817 C CA . LYS A 1 623 ? -42.502 -9.688 -1.660 1.00 44.97 623 LYS A CA 1
ATOM 4818 C C . LYS A 1 623 ? -43.240 -10.541 -2.707 1.00 44.97 623 LYS A C 1
ATOM 4820 O O . LYS A 1 623 ? -44.320 -11.058 -2.448 1.00 44.97 623 LYS A O 1
ATOM 4825 N N . SER A 1 624 ? -42.651 -10.690 -3.882 1.00 40.03 624 SER A N 1
ATOM 4826 C CA . SER A 1 624 ? -43.114 -11.558 -4.951 1.00 40.03 624 SER A CA 1
ATOM 4827 C C . SER A 1 624 ? -42.294 -12.837 -4.892 1.00 40.03 624 SER A C 1
ATOM 4829 O O . SER A 1 624 ? -41.068 -12.794 -4.795 1.00 40.03 624 SER A O 1
ATOM 4831 N N . LYS A 1 625 ? -43.005 -13.964 -4.877 1.00 42.66 625 LYS A N 1
ATOM 4832 C CA . LYS A 1 625 ? -42.484 -15.326 -4.750 1.00 42.66 625 LYS A CA 1
ATOM 4833 C C . LYS A 1 625 ? -41.307 -15.548 -5.707 1.00 42.66 625 LYS A C 1
ATOM 4835 O O . LYS A 1 625 ? -41.431 -15.325 -6.907 1.00 42.66 625 LYS A O 1
ATOM 4840 N N . VAL A 1 626 ? -40.183 -15.994 -5.151 1.00 31.89 626 VAL A N 1
ATOM 4841 C CA . VAL A 1 626 ? -39.030 -16.492 -5.909 1.00 31.89 626 VAL A CA 1
ATOM 4842 C C . VAL A 1 626 ? -39.503 -17.694 -6.744 1.00 31.89 626 VAL A C 1
ATOM 4844 O O . VAL A 1 626 ? -40.107 -18.598 -6.160 1.00 31.89 626 VAL A O 1
ATOM 4847 N N . PRO A 1 627 ? -39.287 -17.727 -8.072 1.00 30.19 627 PRO A N 1
ATOM 4848 C CA . PRO A 1 627 ? -39.548 -18.920 -8.867 1.00 30.19 627 PRO A CA 1
ATOM 4849 C C . PRO A 1 627 ? -38.574 -20.021 -8.446 1.00 30.19 627 PRO A C 1
ATOM 4851 O O . PRO A 1 627 ? -37.392 -19.750 -8.232 1.00 30.19 627 PRO A O 1
ATOM 4854 N N . ALA A 1 628 ? -39.077 -21.246 -8.315 1.00 31.64 628 ALA A N 1
ATOM 4855 C CA . ALA A 1 628 ? -38.243 -22.419 -8.092 1.00 31.64 628 ALA A CA 1
ATOM 4856 C C . ALA A 1 628 ? -37.206 -22.542 -9.224 1.00 31.64 628 ALA A C 1
ATOM 4858 O O . ALA A 1 628 ? -37.577 -22.448 -10.396 1.00 31.64 628 ALA A O 1
ATOM 4859 N N . MET A 1 629 ? -35.931 -22.703 -8.849 1.00 33.81 629 MET A N 1
ATOM 4860 C CA . MET A 1 629 ? -34.866 -23.167 -9.744 1.00 33.81 629 MET A CA 1
ATOM 4861 C C . MET A 1 629 ? -34.841 -24.686 -9.773 1.00 33.81 629 MET A C 1
ATOM 4863 O O . MET A 1 629 ? -35.010 -25.280 -8.681 1.00 33.81 629 MET A O 1
#

Secondary structure (DSSP, 8-state):
-----------SSSSSSSSSSSTT----PPPHHHHHHHHHHHHHHHTT-HHHHHHHHH-HHHHHHHHHH-HHHHHHHHHHHHHHHHHHHHHHS---GGGHHHHHHHHHTT--TTSTTGGGT-SSSTTHHHHHHHHHT---HHHHHHHHHHTT-HHHHSTT-EEEEEE-SS-EEEEEE-TTS-EEEEEETTSTT--SSHHHHHHHHHHS-HHHHHHHHHHHHHHHHHHHHHHHHH-TT--GGG-HHHHH-GGGGG--HHHHHHHHHHHHHHHHHHHHHTT--HHHHHHHTT--HHHHHHHHHHHHHHSS----HHHHHHHHHHSPPPTTTSPPHHHHHHHHHHHHHHHHHHHTTSHHHHHHHHHHHTT---EEEEE--TT-SEEEETTTTEEEEEHHHHHHHHHHTT--HHHHHH-HHHHHHHHHHHHHHHHHHHHHHHHHHHHHHHT------HHHHHHHHHHHHHHHHHHHHH-HHHHHHHHHHHHTT-HHHHHHHHHHHHHHH-HHHHHHHIIIII-TTSPPHHHHHHHHHHHHHHHHHHHHTS-HHHHHHHHHHSB-HHHHHTS-HHHHHHSGGGB-HHHHHHHHHHHH-THHHHHHHHHHHHHHHHHHHHHHHTTS---PPPPP-